Protein AF-A0A0D2B3K1-F1 (afdb_monomer_lite)

Radius of gyration: 67.59 Å; chains: 1; bounding box: 166×92×216 Å

Sequence (577 aa):
MQPHVLDILVERVKGYSQEQITRLYRTLLALHEEHLALNADNITKAYLRICSEDGFQGDGEDDTCGMWIRCLILMDNHIPPHKKFFEVLEKAHIQLVTDDSEADETEAEKSHDNADNHEKREGDTIESVDEQDPRWLQAVALDHFRLKSQALSLWRETIKQPFVDAHIEEPRGIVDRGNGKVEEGYDDEQIAELEAVADEFRDRTLKQKALSHWRVVTAEYQEQERKADSFRRKKDTENVLGKWVLAEREVVLVQVRMANAGKKALDSWRRQTRELQQQERMADVAAEYFAGKHVFHVMREKALERLEQQCEEEEFNRTRQRYLAQKYTSIWLDRVEQRAKQGQYQSAYKTMRRKVKMNLARDALRTWHSQTMEEKVKLGELERIADEFRQRKDREAAQRVALGAIQTMYEQGMDGKRLEQHADNHYLRTLTNRFGLWDSKWRTPAMDYKEHESTADKYRELKDLEFAGNKLRNWKTQAWRHQRMEQDADVLRQRHDKRRATGIFQRWRQAATDHRNNVEAREDRERLVPATPAARRTLLVAASTTPAYTPAPGLLSAGYIEEETEGDGEGESDYDE

pLDDT: mean 72.96, std 18.08, range [32.03, 96.88]

InterPro domains:
  IPR013665 Sfi1 spindle body [PF08457] (190-245)
  IPR013665 Sfi1 spindle body [PF08457] (246-511)

Structure (mmCIF, N/CA/C/O backbone):
data_AF-A0A0D2B3K1-F1
#
_entry.id   AF-A0A0D2B3K1-F1
#
loop_
_atom_site.group_PDB
_atom_site.id
_atom_site.type_symbol
_atom_site.label_atom_id
_atom_site.label_alt_id
_atom_site.label_comp_id
_atom_site.label_asym_id
_atom_site.label_entity_id
_atom_site.label_seq_id
_atom_site.pdbx_PDB_ins_code
_atom_site.Cartn_x
_atom_site.Cartn_y
_atom_site.Cartn_z
_atom_site.occupancy
_atom_site.B_iso_or_equiv
_atom_site.auth_seq_id
_atom_site.auth_comp_id
_atom_site.auth_asym_id
_atom_site.auth_atom_id
_atom_site.pdbx_PDB_model_num
ATOM 1 N N . MET A 1 1 ? 9.182 -38.321 -22.015 1.00 73.69 1 MET A N 1
ATOM 2 C CA . MET A 1 1 ? 10.080 -39.028 -22.960 1.00 73.69 1 MET A CA 1
ATOM 3 C C . MET A 1 1 ? 10.476 -40.400 -22.411 1.00 73.69 1 MET A C 1
ATOM 5 O O . MET A 1 1 ? 10.843 -40.496 -21.246 1.00 73.69 1 MET A O 1
ATOM 9 N N . GLN A 1 2 ? 10.347 -41.475 -23.203 1.00 82.69 2 GLN A N 1
ATOM 10 C CA . GLN A 1 2 ? 10.764 -42.823 -22.780 1.00 82.69 2 GLN A CA 1
ATOM 11 C C . GLN A 1 2 ? 12.303 -42.895 -22.684 1.00 82.69 2 GLN A C 1
ATOM 13 O O . GLN A 1 2 ? 12.978 -42.412 -23.595 1.00 82.69 2 GLN A O 1
ATOM 18 N N . PRO A 1 3 ? 12.871 -43.502 -21.623 1.00 81.12 3 PRO A N 1
ATOM 19 C CA . PRO A 1 3 ? 14.302 -43.403 -21.316 1.00 81.12 3 PRO A CA 1
ATOM 20 C C . PRO A 1 3 ? 15.206 -43.974 -22.419 1.00 81.12 3 PRO A C 1
ATOM 22 O O . PRO A 1 3 ? 16.225 -43.373 -22.733 1.00 81.12 3 PRO A O 1
ATOM 25 N N . HIS A 1 4 ? 14.788 -45.059 -23.077 1.00 83.38 4 HIS A N 1
ATOM 26 C CA . HIS A 1 4 ? 15.572 -45.699 -24.138 1.00 83.38 4 HIS A CA 1
ATOM 27 C C . HIS A 1 4 ? 15.697 -44.849 -25.413 1.00 83.38 4 HIS A C 1
ATOM 29 O O . HIS A 1 4 ? 16.711 -44.920 -26.098 1.00 83.38 4 HIS A O 1
ATOM 35 N N . VAL A 1 5 ? 14.690 -44.032 -25.747 1.00 83.06 5 VAL A N 1
ATOM 36 C CA . VAL A 1 5 ? 14.753 -43.184 -26.950 1.00 83.06 5 VAL A CA 1
ATOM 37 C C . VAL A 1 5 ? 15.567 -41.922 -26.694 1.00 83.06 5 VAL A C 1
ATOM 39 O O . VAL A 1 5 ? 16.281 -41.452 -27.578 1.00 83.06 5 VAL A O 1
ATOM 42 N N . LEU A 1 6 ? 15.514 -41.413 -25.459 1.00 86.12 6 LEU A N 1
ATOM 43 C CA . LEU A 1 6 ? 16.401 -40.349 -25.002 1.00 86.12 6 LEU A CA 1
ATOM 44 C C . LEU A 1 6 ? 17.871 -40.777 -25.122 1.00 86.12 6 LEU A C 1
ATOM 46 O O . LEU A 1 6 ? 18.680 -40.001 -25.617 1.00 86.12 6 LEU A O 1
ATOM 50 N N . ASP A 1 7 ? 18.207 -42.014 -24.747 1.00 88.06 7 ASP A N 1
ATOM 51 C CA . ASP A 1 7 ? 19.576 -42.535 -24.874 1.00 88.06 7 ASP A CA 1
ATOM 52 C C . ASP A 1 7 ? 20.049 -42.594 -26.336 1.00 88.06 7 ASP A C 1
ATOM 54 O O . ASP A 1 7 ? 21.155 -42.148 -26.634 1.00 88.06 7 ASP A O 1
ATOM 58 N N . ILE A 1 8 ? 19.185 -43.028 -27.264 1.00 89.38 8 ILE A N 1
ATOM 59 C CA . ILE A 1 8 ? 19.488 -43.054 -28.708 1.00 89.38 8 ILE A CA 1
ATOM 60 C C . ILE A 1 8 ? 19.728 -41.638 -29.254 1.00 89.38 8 ILE A C 1
ATOM 62 O O . ILE A 1 8 ? 20.638 -41.422 -30.058 1.00 89.38 8 ILE A O 1
ATOM 66 N N . LEU A 1 9 ? 18.918 -40.657 -28.840 1.00 89.75 9 LEU A N 1
ATOM 67 C CA . LEU A 1 9 ? 19.123 -39.271 -29.259 1.00 89.75 9 LEU A CA 1
ATOM 68 C C . LEU A 1 9 ? 20.418 -38.692 -28.692 1.00 89.75 9 LEU A C 1
ATOM 70 O O . LEU A 1 9 ? 21.134 -38.027 -29.436 1.00 89.75 9 LEU A O 1
ATOM 74 N N . VAL A 1 10 ? 20.718 -38.948 -27.416 1.00 92.19 10 VAL A N 1
ATOM 75 C CA . VAL A 1 10 ? 21.948 -38.491 -26.751 1.00 92.19 10 VAL A CA 1
ATOM 76 C C . VAL A 1 10 ? 23.184 -39.067 -27.433 1.00 92.19 10 VAL A C 1
ATOM 78 O O . VAL A 1 10 ? 24.132 -38.332 -27.694 1.00 92.19 10 VAL A O 1
ATOM 81 N N . GLU A 1 11 ? 23.173 -40.359 -27.760 1.00 91.94 11 GLU A N 1
ATOM 82 C CA . GLU A 1 11 ? 24.284 -41.017 -28.452 1.00 91.94 11 GLU A CA 1
ATOM 83 C C . GLU A 1 11 ? 24.534 -40.402 -29.836 1.00 91.94 11 GLU A C 1
ATOM 85 O O . GLU A 1 11 ? 25.682 -40.161 -30.205 1.00 91.94 11 GLU A O 1
ATOM 90 N N . ARG A 1 12 ? 23.467 -40.051 -30.566 1.00 90.44 12 ARG A N 1
ATOM 91 C CA . ARG A 1 12 ? 23.581 -39.381 -31.869 1.00 90.44 12 ARG A CA 1
ATOM 92 C C . ARG A 1 12 ? 24.075 -37.936 -31.771 1.00 90.44 12 ARG A C 1
ATOM 94 O O . ARG A 1 12 ? 24.933 -37.563 -32.563 1.00 90.44 12 ARG A O 1
ATOM 101 N N . VAL A 1 13 ? 23.592 -37.140 -30.808 1.00 92.00 13 VAL A N 1
ATOM 102 C CA . VAL A 1 13 ? 24.029 -35.732 -30.656 1.00 92.00 13 VAL A CA 1
ATOM 103 C C . VAL A 1 13 ? 25.498 -35.629 -30.266 1.00 92.00 13 VAL A C 1
ATOM 105 O O . VAL A 1 13 ? 26.171 -34.703 -30.703 1.00 92.00 13 VAL A O 1
ATOM 108 N N . LYS A 1 14 ? 26.034 -36.592 -29.506 1.00 90.75 14 LYS A N 1
ATOM 109 C CA . LYS A 1 14 ? 27.468 -36.626 -29.172 1.00 90.75 14 LYS A CA 1
ATOM 110 C C . LYS A 1 14 ? 28.383 -36.717 -30.397 1.00 90.75 14 LYS A C 1
ATOM 112 O O . LYS A 1 14 ? 29.545 -36.341 -30.299 1.00 90.75 14 LYS A O 1
ATOM 117 N N . GLY A 1 15 ? 27.877 -37.221 -31.525 1.00 87.81 15 GLY A N 1
ATOM 118 C CA . GLY A 1 15 ? 28.609 -37.273 -32.790 1.00 87.81 15 GLY A CA 1
ATOM 119 C C . GLY A 1 15 ? 28.530 -35.991 -33.624 1.00 87.81 15 GLY A C 1
ATOM 120 O O . GLY A 1 15 ? 29.182 -35.926 -34.664 1.00 87.81 15 GLY A O 1
ATOM 121 N N . TYR A 1 16 ? 27.736 -34.995 -33.215 1.00 92.38 16 TYR A N 1
ATOM 122 C CA . TYR A 1 16 ? 27.557 -33.752 -33.965 1.00 92.38 16 TYR A CA 1
ATOM 123 C C . TYR A 1 16 ? 28.615 -32.708 -33.622 1.00 92.38 16 TYR A C 1
ATOM 125 O O . TYR A 1 16 ? 29.050 -32.583 -32.477 1.00 92.38 16 TYR A O 1
ATOM 133 N N . SER A 1 17 ? 29.019 -31.930 -34.628 1.00 89.75 17 SER A N 1
ATOM 134 C CA . SER A 1 17 ? 29.888 -30.774 -34.420 1.00 89.75 17 SER A CA 1
ATOM 135 C C . SER A 1 17 ? 29.143 -29.651 -33.690 1.00 89.75 17 SER A C 1
ATOM 137 O O . SER A 1 17 ? 27.914 -29.558 -33.740 1.00 89.75 17 SER A O 1
ATOM 139 N N . GLN A 1 18 ? 29.889 -28.749 -33.045 1.00 86.69 18 GLN A N 1
ATOM 140 C CA . GLN A 1 18 ? 29.312 -27.577 -32.376 1.00 86.69 18 GLN A CA 1
ATOM 141 C C . GLN A 1 18 ? 28.460 -26.741 -33.348 1.00 86.69 18 GLN A C 1
ATOM 143 O O . GLN A 1 18 ? 27.365 -26.315 -33.000 1.00 86.69 18 GLN A O 1
ATOM 148 N N . GLU A 1 19 ? 28.908 -26.580 -34.597 1.00 86.56 19 GLU A N 1
ATOM 149 C CA . GLU A 1 19 ? 28.160 -25.879 -35.649 1.00 86.56 19 GLU A CA 1
ATOM 150 C C . GLU A 1 19 ? 26.827 -26.562 -35.974 1.00 86.56 19 GLU A C 1
ATOM 152 O O . GLU A 1 19 ? 25.807 -25.891 -36.124 1.00 86.56 19 GLU A O 1
ATOM 157 N N . GLN A 1 20 ? 26.800 -27.898 -36.031 1.00 89.38 20 GLN A N 1
ATOM 158 C CA . GLN A 1 20 ? 25.571 -28.664 -36.249 1.00 89.38 20 GLN A CA 1
ATOM 159 C C . GLN A 1 20 ? 24.599 -28.511 -35.075 1.00 89.38 20 GLN A C 1
ATOM 161 O O . GLN A 1 20 ? 23.398 -28.351 -35.288 1.00 89.38 20 GLN A O 1
ATOM 166 N N . ILE A 1 21 ? 25.102 -28.501 -33.839 1.00 90.19 21 ILE A N 1
ATOM 167 C CA . ILE A 1 21 ? 24.287 -28.299 -32.632 1.00 90.19 21 ILE A CA 1
ATOM 168 C C . ILE A 1 21 ? 23.713 -26.877 -32.599 1.00 90.19 21 ILE A C 1
ATOM 170 O O . ILE A 1 21 ? 22.520 -26.702 -32.342 1.00 90.19 21 ILE A O 1
ATOM 174 N N . THR A 1 22 ? 24.519 -25.869 -32.939 1.00 88.81 22 THR A N 1
ATOM 175 C CA . THR A 1 22 ? 24.066 -24.478 -33.074 1.00 88.81 22 THR A CA 1
ATOM 176 C C . THR A 1 22 ? 23.020 -24.345 -34.175 1.00 88.81 22 THR A C 1
ATOM 178 O O . THR A 1 22 ? 22.008 -23.669 -33.983 1.00 88.81 22 THR A O 1
ATOM 181 N N . ARG A 1 23 ? 23.194 -25.045 -35.302 1.00 89.88 23 ARG A N 1
ATOM 182 C CA . ARG A 1 23 ? 22.207 -25.088 -36.385 1.00 89.88 23 ARG A CA 1
ATOM 183 C C . ARG A 1 23 ? 20.886 -25.693 -35.920 1.00 89.88 23 ARG A C 1
ATOM 185 O O . ARG A 1 23 ? 19.835 -25.090 -36.119 1.00 89.88 23 ARG A O 1
ATOM 192 N N . LEU A 1 24 ? 20.927 -26.830 -35.225 1.00 91.69 24 LEU A N 1
ATOM 193 C CA . LEU A 1 24 ? 19.742 -27.455 -34.628 1.00 91.69 24 LEU A CA 1
ATOM 194 C C . LEU A 1 24 ? 19.034 -26.500 -33.656 1.00 91.69 24 LEU A C 1
ATOM 196 O O . LEU A 1 24 ? 17.814 -26.342 -33.718 1.00 91.69 24 LEU A O 1
ATOM 200 N N . TYR A 1 25 ? 19.788 -25.790 -32.819 1.00 91.56 25 TYR A N 1
ATOM 201 C CA . TYR A 1 25 ? 19.226 -24.799 -31.907 1.00 91.56 25 TYR A CA 1
ATOM 202 C C . TYR A 1 25 ? 18.565 -23.623 -32.645 1.00 91.56 25 TYR A C 1
ATOM 204 O O . TYR A 1 25 ? 17.415 -23.289 -32.354 1.00 91.56 25 TYR A O 1
ATOM 212 N N . ARG A 1 26 ? 19.226 -23.056 -33.664 1.00 90.56 26 ARG A N 1
ATOM 213 C CA . ARG A 1 26 ? 18.657 -21.997 -34.518 1.00 90.56 26 ARG A CA 1
ATOM 214 C C . ARG A 1 26 ? 17.373 -22.452 -35.207 1.00 90.56 26 ARG A C 1
ATOM 216 O O . ARG A 1 26 ? 16.418 -21.689 -35.281 1.00 90.56 26 ARG A O 1
ATOM 223 N N . THR A 1 27 ? 17.305 -23.708 -35.647 1.00 89.31 27 THR A N 1
ATOM 224 C CA . THR A 1 27 ? 16.092 -24.246 -36.287 1.00 89.31 27 THR A CA 1
ATOM 225 C C . THR A 1 27 ? 14.930 -24.407 -35.313 1.00 89.31 27 THR A C 1
ATOM 227 O O . THR A 1 27 ? 13.789 -24.131 -35.679 1.00 89.31 27 THR A O 1
ATOM 230 N N . LEU A 1 28 ? 15.200 -24.755 -34.051 1.00 89.94 28 LEU A N 1
ATOM 231 C CA . LEU A 1 28 ? 14.182 -24.748 -32.998 1.00 89.94 28 LEU A CA 1
ATOM 232 C C . LEU A 1 28 ? 13.715 -23.333 -32.649 1.00 89.94 28 LEU A C 1
ATOM 234 O O . LEU A 1 28 ? 12.521 -23.140 -32.414 1.00 89.94 28 LEU A O 1
ATOM 238 N N . LEU A 1 29 ? 14.628 -22.358 -32.634 1.00 89.00 29 LEU A N 1
ATOM 239 C CA . LEU A 1 29 ? 14.286 -20.951 -32.426 1.00 89.00 29 LEU A CA 1
ATOM 240 C C . LEU A 1 29 ? 13.417 -20.417 -33.566 1.00 89.00 29 LEU A C 1
ATOM 242 O O . LEU A 1 29 ? 12.347 -19.891 -33.288 1.00 89.00 29 LEU A O 1
ATOM 246 N N . ALA A 1 30 ? 13.793 -20.652 -34.824 1.00 88.31 30 ALA A N 1
ATOM 247 C CA . ALA A 1 30 ? 13.009 -20.226 -35.983 1.00 88.31 30 ALA A CA 1
ATOM 248 C C . ALA A 1 30 ? 11.591 -20.823 -35.977 1.00 88.31 30 ALA A C 1
ATOM 250 O O . ALA A 1 30 ? 10.610 -20.109 -36.174 1.00 88.31 30 ALA A O 1
ATOM 251 N N . LEU A 1 31 ? 11.451 -22.117 -35.659 1.00 86.94 31 LEU A N 1
ATOM 252 C CA . LEU A 1 31 ? 10.135 -22.754 -35.517 1.00 86.94 31 LEU A CA 1
ATOM 253 C C . LEU A 1 31 ? 9.304 -22.152 -34.372 1.00 86.94 31 LEU A C 1
ATOM 255 O O . LEU A 1 31 ? 8.076 -22.097 -34.466 1.00 86.94 31 LEU A O 1
ATOM 259 N N . HIS A 1 32 ? 9.954 -21.718 -33.288 1.00 86.12 32 HIS A N 1
ATOM 260 C CA . HIS A 1 32 ? 9.285 -21.095 -32.150 1.00 86.12 32 HIS A CA 1
ATOM 261 C C . HIS A 1 32 ? 8.858 -19.650 -32.439 1.00 86.12 32 HIS A C 1
ATOM 263 O O . HIS A 1 32 ? 7.723 -19.287 -32.126 1.00 86.12 32 HIS A O 1
ATOM 269 N N . GLU A 1 33 ? 9.742 -18.856 -33.046 1.00 87.31 33 GLU A N 1
ATOM 270 C CA . GLU A 1 33 ? 9.530 -17.448 -33.394 1.00 87.31 33 GLU A CA 1
ATOM 271 C C . GLU A 1 33 ? 8.474 -17.275 -34.489 1.00 87.31 33 GLU A C 1
ATOM 273 O O . GLU A 1 33 ? 7.613 -16.405 -34.380 1.00 87.31 33 GLU A O 1
ATOM 278 N N . GLU A 1 34 ? 8.481 -18.137 -35.509 1.00 85.56 34 GLU A N 1
ATOM 279 C CA . GLU A 1 34 ? 7.519 -18.078 -36.617 1.00 85.56 34 GLU A CA 1
ATOM 280 C C . GLU A 1 34 ? 6.171 -18.746 -36.283 1.00 85.56 34 GLU A C 1
ATOM 282 O O . GLU A 1 34 ? 5.264 -18.765 -37.116 1.00 85.56 34 GLU A O 1
ATOM 287 N N . HIS A 1 35 ? 6.014 -19.295 -35.069 1.00 82.44 35 HIS A N 1
ATOM 288 C CA . HIS A 1 35 ? 4.815 -20.016 -34.617 1.00 82.44 35 HIS A CA 1
ATOM 289 C C . HIS A 1 35 ? 4.318 -21.077 -35.620 1.00 82.44 35 HIS A C 1
ATOM 291 O O . HIS A 1 35 ? 3.114 -21.315 -35.764 1.00 82.44 35 HIS A O 1
ATOM 297 N N . LEU A 1 36 ? 5.246 -21.728 -36.325 1.00 83.06 36 LEU A N 1
ATOM 298 C CA . LEU A 1 36 ? 4.917 -22.720 -37.341 1.00 83.06 36 LEU A CA 1
ATOM 299 C C . LEU A 1 36 ? 4.342 -23.983 -36.694 1.00 83.06 36 LEU A C 1
ATOM 301 O O . LEU A 1 36 ? 4.825 -24.466 -35.668 1.00 83.06 36 LEU A O 1
ATOM 305 N N . ALA A 1 37 ? 3.324 -24.568 -37.331 1.00 83.94 37 ALA A N 1
ATOM 306 C CA . ALA A 1 37 ? 2.832 -25.883 -36.936 1.00 83.94 37 ALA A CA 1
ATOM 307 C C . ALA A 1 37 ? 3.980 -26.904 -37.004 1.00 83.94 37 ALA A C 1
ATOM 309 O O . ALA A 1 37 ? 4.714 -26.932 -37.997 1.00 83.94 37 ALA A O 1
ATOM 310 N N . LEU A 1 38 ? 4.109 -27.750 -35.976 1.00 83.50 38 LEU A N 1
ATOM 311 C CA . LEU A 1 38 ? 5.158 -28.769 -35.819 1.00 83.50 38 LEU A CA 1
ATOM 312 C C . LEU A 1 38 ? 4.949 -29.972 -36.765 1.00 83.50 38 LEU A C 1
ATOM 314 O O . LEU A 1 38 ? 4.933 -31.126 -36.347 1.00 83.50 38 LEU A O 1
ATOM 318 N N . ASN A 1 39 ? 4.766 -29.689 -38.053 1.00 85.62 39 ASN A N 1
ATOM 319 C CA . ASN A 1 39 ? 4.645 -30.670 -39.121 1.00 85.62 39 ASN A CA 1
ATOM 320 C C . ASN A 1 39 ? 6.032 -30.966 -39.702 1.00 85.62 39 ASN A C 1
ATOM 322 O O . ASN A 1 39 ? 6.871 -30.066 -39.798 1.00 85.62 39 ASN A O 1
ATOM 326 N N . ALA A 1 40 ? 6.254 -32.205 -40.151 1.00 82.31 40 ALA A N 1
ATOM 327 C CA . ALA A 1 40 ? 7.528 -32.633 -40.735 1.00 82.31 40 ALA A CA 1
ATOM 328 C C . ALA A 1 40 ? 7.998 -31.701 -41.870 1.00 82.31 40 ALA A C 1
ATOM 330 O O . ALA A 1 40 ? 9.170 -31.327 -41.916 1.00 82.31 40 ALA A O 1
ATOM 331 N N . ASP A 1 41 ? 7.078 -31.242 -42.720 1.00 84.88 41 ASP A N 1
ATOM 332 C CA . ASP A 1 41 ? 7.384 -30.336 -43.833 1.00 84.88 41 ASP A CA 1
ATOM 333 C C . ASP A 1 41 ? 7.898 -28.971 -43.363 1.00 84.88 41 ASP A C 1
ATOM 335 O O . ASP A 1 41 ? 8.841 -28.430 -43.938 1.00 84.88 41 ASP A O 1
ATOM 339 N N . ASN A 1 42 ? 7.324 -28.422 -42.290 1.00 87.31 42 ASN A N 1
ATOM 340 C CA . ASN A 1 42 ? 7.716 -27.117 -41.755 1.00 87.31 42 ASN A CA 1
ATOM 341 C C . ASN A 1 42 ? 9.080 -27.184 -41.067 1.00 87.31 42 ASN A C 1
ATOM 343 O O . ASN A 1 42 ? 9.907 -26.299 -41.263 1.00 87.31 42 ASN A O 1
ATOM 347 N N . ILE A 1 43 ? 9.338 -28.267 -40.328 1.00 86.88 43 ILE A N 1
ATOM 348 C CA . ILE A 1 43 ? 10.641 -28.528 -39.701 1.00 86.88 43 ILE A CA 1
ATOM 349 C C . ILE A 1 43 ? 11.727 -28.613 -40.775 1.00 86.88 43 ILE A C 1
ATOM 351 O O . ILE A 1 43 ? 12.788 -28.016 -40.641 1.00 86.88 43 ILE A O 1
ATOM 355 N N . THR A 1 44 ? 11.431 -29.300 -41.877 1.00 86.25 44 THR A N 1
ATOM 356 C CA . THR A 1 44 ? 12.358 -29.452 -43.006 1.00 86.25 44 THR A CA 1
ATOM 357 C C . THR A 1 44 ? 12.628 -28.127 -43.696 1.00 86.25 44 THR A C 1
ATOM 359 O O . THR A 1 44 ? 13.777 -27.811 -43.975 1.00 86.25 44 THR A O 1
ATOM 362 N N . LYS A 1 45 ? 11.586 -27.327 -43.944 1.00 88.31 45 LYS A N 1
ATOM 363 C CA . LYS A 1 45 ? 11.734 -26.000 -44.552 1.00 88.31 45 LYS A CA 1
ATOM 364 C C . LYS A 1 45 ? 12.559 -25.060 -43.675 1.00 88.31 45 LYS A C 1
ATOM 366 O O . LYS A 1 45 ? 13.451 -24.400 -44.195 1.00 88.31 45 LYS A O 1
ATOM 371 N N . ALA A 1 46 ? 12.299 -25.030 -42.366 1.00 89.31 46 ALA A N 1
ATOM 372 C CA . ALA A 1 46 ? 13.068 -24.219 -41.422 1.00 89.31 46 ALA A CA 1
ATOM 373 C C . ALA A 1 46 ? 14.533 -24.679 -41.340 1.00 89.31 46 ALA A C 1
ATOM 375 O O . ALA A 1 46 ? 15.443 -23.853 -41.352 1.00 89.31 46 ALA A O 1
ATOM 376 N N . TYR A 1 47 ? 14.761 -25.996 -41.330 1.00 90.19 47 TYR A N 1
ATOM 377 C CA . TYR A 1 47 ? 16.099 -26.582 -41.333 1.00 90.19 47 TYR A CA 1
ATOM 378 C C . TYR A 1 47 ? 16.883 -26.247 -42.607 1.00 90.19 47 TYR A C 1
ATOM 380 O O . TYR A 1 47 ? 17.979 -25.701 -42.524 1.00 90.19 47 TYR A O 1
ATOM 388 N N . LEU A 1 48 ? 16.299 -26.484 -43.785 1.00 87.56 48 LEU A N 1
ATOM 389 C CA . LEU A 1 48 ? 16.936 -26.184 -45.071 1.00 87.56 48 LEU A CA 1
ATOM 390 C C . LEU A 1 48 ? 17.208 -24.689 -45.255 1.00 87.56 48 LEU A C 1
ATOM 392 O O . LEU A 1 48 ? 18.247 -24.324 -45.800 1.00 87.56 48 LEU A O 1
ATOM 396 N N . ARG A 1 49 ? 16.310 -23.824 -44.770 1.00 89.75 49 ARG A N 1
ATOM 397 C CA . ARG A 1 49 ? 16.520 -22.373 -44.782 1.00 89.75 49 ARG A CA 1
ATOM 398 C C . ARG A 1 49 ? 17.776 -21.993 -43.998 1.00 89.75 49 ARG A C 1
ATOM 400 O O . ARG A 1 49 ? 18.631 -21.306 -44.544 1.00 89.75 49 ARG A O 1
ATOM 407 N N . ILE A 1 50 ? 17.934 -22.494 -42.775 1.00 89.44 50 ILE A N 1
ATOM 408 C CA . ILE A 1 50 ? 19.108 -22.181 -41.947 1.00 89.44 50 ILE A CA 1
ATOM 409 C C . ILE A 1 50 ? 20.380 -22.827 -42.516 1.00 89.44 50 ILE A C 1
ATOM 411 O O . ILE A 1 50 ? 21.430 -22.194 -42.525 1.00 89.44 50 ILE A O 1
ATOM 415 N N . CYS A 1 51 ? 20.297 -24.035 -43.086 1.00 86.44 51 CYS A N 1
ATOM 416 C CA . CYS A 1 51 ? 21.417 -24.615 -43.837 1.00 86.44 51 CYS A CA 1
ATOM 417 C C . CYS A 1 51 ? 21.860 -23.715 -44.998 1.00 86.44 51 CYS A C 1
ATOM 419 O O . CYS A 1 51 ? 23.058 -23.525 -45.191 1.00 86.44 51 CYS A O 1
ATOM 421 N N . SER A 1 52 ? 20.912 -23.133 -45.742 1.00 85.12 52 SER A N 1
ATOM 422 C CA . SER A 1 52 ? 21.229 -22.226 -46.849 1.00 85.12 52 SER A CA 1
ATOM 423 C C . SER A 1 52 ? 21.847 -20.903 -46.383 1.00 85.12 52 SER A C 1
ATOM 425 O O . SER A 1 52 ? 22.721 -20.377 -47.069 1.00 85.12 52 SER A O 1
ATOM 427 N N . GLU A 1 53 ? 21.453 -20.399 -45.208 1.00 86.25 53 GLU A N 1
ATOM 428 C CA . GLU A 1 53 ? 22.044 -19.208 -44.579 1.00 86.25 53 GLU A CA 1
ATOM 429 C C . GLU A 1 53 ? 23.494 -19.461 -44.133 1.00 86.25 53 GLU A C 1
ATOM 431 O O . GLU A 1 53 ? 24.352 -18.602 -44.323 1.00 86.25 53 GLU A O 1
ATOM 436 N N . ASP A 1 54 ? 23.793 -20.666 -43.636 1.00 81.81 54 ASP A N 1
ATOM 437 C CA . ASP A 1 54 ? 25.148 -21.094 -43.261 1.00 81.81 54 ASP A CA 1
ATOM 438 C C . ASP A 1 54 ? 26.017 -21.508 -44.479 1.00 81.81 54 ASP A C 1
ATOM 440 O O . ASP A 1 54 ? 27.155 -21.946 -44.311 1.00 81.81 54 ASP A O 1
ATOM 444 N N . GLY A 1 55 ? 25.498 -21.423 -45.713 1.00 80.50 55 GLY A N 1
ATOM 445 C CA . GLY A 1 55 ? 26.199 -21.858 -46.931 1.00 80.50 55 GLY A CA 1
ATOM 446 C C . GLY A 1 55 ? 26.358 -23.380 -47.064 1.00 80.50 55 GLY A C 1
ATOM 447 O O . GLY A 1 55 ? 27.118 -23.856 -47.909 1.00 80.50 55 GLY A O 1
ATOM 448 N N . PHE A 1 56 ? 25.641 -24.157 -46.250 1.00 77.81 56 PHE A N 1
ATOM 449 C CA . PHE A 1 56 ? 25.657 -25.613 -46.280 1.00 77.81 56 PHE A CA 1
ATOM 450 C C . PHE A 1 56 ? 24.688 -26.124 -47.355 1.00 77.81 56 PHE A C 1
ATOM 452 O O . PHE A 1 56 ? 23.467 -26.058 -47.198 1.00 77.81 56 PHE A O 1
ATOM 459 N N . GLN A 1 57 ? 25.228 -26.657 -48.454 1.00 68.81 57 GLN A N 1
ATOM 460 C CA . GLN A 1 57 ? 24.446 -27.387 -49.457 1.00 68.81 57 GLN A CA 1
ATOM 461 C C . GLN A 1 57 ? 24.088 -28.761 -48.882 1.00 68.81 57 GLN A C 1
ATOM 463 O O . GLN A 1 57 ? 24.835 -29.727 -49.016 1.00 68.81 57 GLN A O 1
ATOM 468 N N . GLY A 1 58 ? 22.977 -28.816 -48.149 1.00 57.75 58 GLY A N 1
ATOM 469 C CA . GLY A 1 58 ? 22.426 -30.047 -47.589 1.00 57.75 58 GLY A CA 1
ATOM 470 C C . GLY A 1 58 ? 21.828 -30.935 -48.676 1.00 57.75 58 GLY A C 1
ATOM 471 O O . GLY A 1 58 ? 20.612 -31.074 -48.745 1.00 57.75 58 GLY A O 1
ATOM 472 N N . ASP A 1 59 ? 22.674 -31.522 -49.518 1.00 53.31 59 ASP A N 1
ATOM 473 C CA . ASP A 1 59 ? 22.263 -32.473 -50.546 1.00 53.31 59 ASP A CA 1
ATOM 474 C C . ASP A 1 59 ? 22.538 -33.900 -50.062 1.00 53.31 59 ASP A C 1
ATOM 476 O O . ASP A 1 59 ? 23.639 -34.436 -50.191 1.00 53.31 59 ASP A O 1
ATOM 480 N N . GLY A 1 60 ? 21.513 -34.526 -49.486 1.00 56.22 60 GLY A N 1
ATOM 481 C CA . GLY A 1 60 ? 21.508 -35.962 -49.232 1.00 56.22 60 GLY A CA 1
ATOM 482 C C . GLY A 1 60 ? 20.288 -36.424 -48.444 1.00 56.22 60 GLY A C 1
ATOM 483 O O . GLY A 1 60 ? 19.959 -35.861 -47.403 1.00 56.22 60 GLY A O 1
ATOM 484 N N . GLU A 1 61 ? 19.657 -37.511 -48.896 1.00 59.41 61 GLU A N 1
ATOM 485 C CA . GLU A 1 61 ? 18.664 -38.279 -48.121 1.00 59.41 61 GLU A CA 1
ATOM 486 C C . GLU A 1 61 ? 19.227 -38.797 -46.773 1.00 59.41 61 GLU A C 1
ATOM 488 O O . GLU A 1 61 ? 18.460 -39.210 -45.903 1.00 59.41 61 GLU A O 1
ATOM 493 N N . ASP A 1 62 ? 20.545 -38.686 -46.568 1.00 64.56 62 ASP A N 1
ATOM 494 C CA . ASP A 1 62 ? 21.298 -39.075 -45.372 1.00 64.56 62 ASP A CA 1
ATOM 495 C C . ASP A 1 62 ? 21.533 -37.933 -44.362 1.00 64.56 62 ASP A C 1
ATOM 497 O O . ASP A 1 62 ? 22.398 -38.046 -43.487 1.00 64.56 62 ASP A O 1
ATOM 501 N N . ASP A 1 63 ? 20.793 -36.822 -44.436 1.00 78.50 63 ASP A N 1
ATOM 502 C CA . ASP A 1 63 ? 20.937 -35.740 -43.458 1.00 78.50 63 ASP A CA 1
ATOM 503 C C . ASP A 1 63 ? 20.477 -36.168 -42.050 1.00 78.50 63 ASP A C 1
ATOM 505 O O . ASP A 1 63 ? 19.308 -36.089 -41.644 1.00 78.50 63 ASP A O 1
ATOM 509 N N . THR A 1 64 ? 21.459 -36.634 -41.282 1.00 84.00 64 THR A N 1
ATOM 510 C CA . THR A 1 64 ? 21.283 -37.140 -39.925 1.00 84.00 64 THR A CA 1
ATOM 511 C C . THR A 1 64 ? 20.755 -36.068 -38.973 1.00 84.00 64 THR A C 1
ATOM 513 O O . THR A 1 64 ? 19.978 -36.408 -38.080 1.00 84.00 64 THR A O 1
ATOM 516 N N . CYS A 1 65 ? 21.103 -34.791 -39.172 1.00 86.75 65 CYS A N 1
ATOM 517 C CA . CYS A 1 65 ? 20.693 -33.682 -38.309 1.00 86.75 65 CYS A CA 1
ATOM 518 C C . CYS A 1 65 ? 19.220 -33.315 -38.532 1.00 86.75 65 CYS A C 1
ATOM 520 O O . CYS A 1 65 ? 18.453 -33.215 -37.567 1.00 86.75 65 CYS A O 1
ATOM 522 N N . GLY A 1 66 ? 18.797 -33.190 -39.794 1.00 85.88 66 GLY A N 1
ATOM 523 C CA . GLY A 1 66 ? 17.396 -32.960 -40.152 1.00 85.88 66 GLY A CA 1
ATOM 524 C C . GLY A 1 66 ? 16.473 -34.090 -39.675 1.00 85.88 66 GLY A C 1
ATOM 525 O O . GLY A 1 66 ? 15.376 -33.851 -39.159 1.00 85.88 66 GLY A O 1
ATOM 526 N N . MET A 1 67 ? 16.931 -35.342 -39.759 1.00 87.25 67 MET A N 1
ATOM 527 C CA . MET A 1 67 ? 16.195 -36.488 -39.214 1.00 87.25 67 MET A CA 1
ATOM 528 C C . MET A 1 67 ? 16.142 -36.487 -37.686 1.00 87.25 67 MET A C 1
ATOM 530 O O . MET A 1 67 ? 15.105 -36.817 -37.102 1.00 87.25 67 MET A O 1
ATOM 534 N N . TRP A 1 68 ? 17.230 -36.089 -37.029 1.00 92.31 68 TRP A N 1
ATOM 535 C CA . TRP A 1 68 ? 17.308 -36.028 -35.576 1.00 92.31 68 TRP A CA 1
ATOM 536 C C . TRP A 1 68 ? 16.318 -35.020 -34.983 1.00 92.31 68 TRP A C 1
ATOM 538 O O . TRP A 1 68 ? 15.559 -35.374 -34.077 1.00 92.31 68 TRP A O 1
ATOM 548 N N . ILE A 1 69 ? 16.228 -33.807 -35.541 1.00 90.56 69 ILE A N 1
ATOM 549 C CA . ILE A 1 69 ? 15.285 -32.791 -35.047 1.00 90.56 69 ILE A CA 1
ATOM 550 C C . ILE A 1 69 ? 13.822 -33.170 -35.294 1.00 90.56 69 ILE A C 1
ATOM 552 O O . ILE A 1 69 ? 12.969 -32.937 -34.436 1.00 90.56 69 ILE A O 1
ATOM 556 N N . ARG A 1 70 ? 13.522 -33.833 -36.419 1.00 88.38 70 ARG A N 1
ATOM 557 C CA . ARG A 1 70 ? 12.186 -34.396 -36.673 1.00 88.38 70 ARG A CA 1
ATOM 558 C C . ARG A 1 70 ? 11.824 -35.435 -35.613 1.00 88.38 70 ARG A C 1
ATOM 560 O O . ARG A 1 70 ? 10.724 -35.377 -35.069 1.00 88.38 70 ARG A O 1
ATOM 567 N N . CYS A 1 71 ? 12.746 -36.343 -35.283 1.00 88.44 71 CYS A N 1
ATOM 568 C CA . CYS A 1 71 ? 12.531 -37.336 -34.229 1.00 88.44 71 CYS A CA 1
ATOM 569 C C . CYS A 1 71 ? 12.306 -36.662 -32.868 1.00 88.44 71 CYS A C 1
ATOM 571 O O . CYS A 1 71 ? 11.357 -37.007 -32.172 1.00 88.44 71 CYS A O 1
ATOM 573 N N . LEU A 1 72 ? 13.114 -35.661 -32.507 1.00 89.88 72 LEU A N 1
ATOM 574 C CA . LEU A 1 72 ? 12.964 -34.920 -31.251 1.00 89.88 72 LEU A CA 1
ATOM 575 C C . LEU A 1 72 ? 11.578 -34.260 -31.117 1.00 89.88 72 LEU A C 1
ATOM 577 O O . LEU A 1 72 ? 10.964 -34.304 -30.049 1.00 89.88 72 LEU A O 1
ATOM 581 N N . ILE A 1 73 ? 11.087 -33.642 -32.193 1.00 87.00 73 ILE A N 1
ATOM 582 C CA . ILE A 1 73 ? 9.824 -32.895 -32.186 1.00 87.00 73 ILE A CA 1
ATOM 583 C C . ILE A 1 73 ? 8.617 -33.838 -32.187 1.00 87.00 73 ILE A C 1
ATOM 585 O O . ILE A 1 73 ? 7.690 -33.624 -31.405 1.00 87.00 73 ILE A O 1
ATOM 589 N N . LEU A 1 74 ? 8.643 -34.884 -33.019 1.00 84.06 74 LEU A N 1
ATOM 590 C CA . LEU A 1 74 ? 7.545 -35.850 -33.147 1.00 84.06 74 LEU A CA 1
ATOM 591 C C . LEU A 1 74 ? 7.393 -36.758 -31.920 1.00 84.06 74 LEU A C 1
ATOM 593 O O . LEU A 1 74 ? 6.351 -37.386 -31.733 1.00 84.06 74 LEU A O 1
ATOM 597 N N . MET A 1 75 ? 8.413 -36.838 -31.068 1.00 78.88 75 MET A N 1
ATOM 598 C CA . MET A 1 75 ? 8.326 -37.583 -29.822 1.00 78.88 75 MET A CA 1
ATOM 599 C C . MET A 1 75 ? 7.636 -36.777 -28.734 1.00 78.88 75 MET A C 1
ATOM 601 O O . MET A 1 75 ? 8.194 -35.798 -28.267 1.00 78.88 75 MET A O 1
ATOM 605 N N . ASP A 1 76 ? 6.491 -37.253 -28.245 1.00 74.19 76 ASP A N 1
ATOM 606 C CA . ASP A 1 76 ? 5.808 -36.753 -27.041 1.00 74.19 76 ASP A CA 1
ATOM 607 C C . ASP A 1 76 ? 5.302 -35.299 -27.161 1.00 74.19 76 ASP A C 1
ATOM 609 O O . ASP A 1 76 ? 5.934 -34.338 -26.716 1.00 74.19 76 ASP A O 1
ATOM 613 N N . ASN A 1 77 ? 4.123 -35.127 -27.765 1.00 79.56 77 ASN A N 1
ATOM 614 C CA . ASN A 1 77 ? 3.517 -33.821 -28.070 1.00 79.56 77 ASN A CA 1
ATOM 615 C C . ASN A 1 77 ? 3.241 -32.934 -26.840 1.00 79.56 77 ASN A C 1
ATOM 617 O O . ASN A 1 77 ? 2.943 -31.752 -26.995 1.00 79.56 77 ASN A O 1
ATOM 621 N N . HIS A 1 78 ? 3.323 -33.478 -25.623 1.00 81.69 78 HIS A N 1
ATOM 622 C CA . HIS A 1 78 ? 3.019 -32.749 -24.391 1.00 81.69 78 HIS A CA 1
ATOM 623 C C . HIS A 1 78 ? 4.174 -31.877 -23.888 1.00 81.69 78 HIS A C 1
ATOM 625 O O . HIS A 1 78 ? 3.942 -30.940 -23.123 1.00 81.69 78 HIS A O 1
ATOM 631 N N . ILE A 1 79 ? 5.411 -32.157 -24.307 1.00 84.25 79 ILE A N 1
ATOM 632 C CA . ILE A 1 79 ? 6.593 -31.409 -23.867 1.00 84.25 79 ILE A CA 1
ATOM 633 C C . ILE A 1 79 ? 7.051 -30.477 -25.004 1.00 84.25 79 ILE A C 1
ATOM 635 O O . ILE A 1 79 ? 7.221 -30.935 -26.137 1.00 84.25 79 ILE A O 1
ATOM 639 N N . PRO A 1 80 ? 7.290 -29.178 -24.739 1.00 86.75 80 PRO A N 1
ATOM 640 C CA . PRO A 1 80 ? 7.814 -28.261 -25.744 1.00 86.75 80 PRO A CA 1
ATOM 641 C C . PRO A 1 80 ? 9.167 -28.731 -26.309 1.00 86.75 80 PRO A C 1
ATOM 643 O O . PRO A 1 80 ? 10.021 -29.185 -25.542 1.00 86.75 80 PRO A O 1
ATOM 646 N N . PRO A 1 81 ? 9.412 -28.586 -27.622 1.00 85.56 81 PRO A N 1
ATOM 647 C CA . PRO A 1 81 ? 10.598 -29.142 -28.277 1.00 85.56 81 PRO A CA 1
ATOM 648 C C . PRO A 1 81 ? 11.918 -28.543 -27.768 1.00 85.56 81 PRO A C 1
ATOM 650 O O . PRO A 1 81 ? 12.904 -29.265 -27.658 1.00 85.56 81 PRO A O 1
ATOM 653 N N . HIS A 1 82 ? 11.927 -27.272 -27.349 1.00 88.12 82 HIS A N 1
ATOM 654 C CA . HIS A 1 82 ? 13.103 -26.647 -26.732 1.00 88.12 82 HIS A CA 1
ATOM 655 C C . HIS A 1 82 ? 13.492 -27.316 -25.404 1.00 88.12 82 HIS A C 1
ATOM 657 O O . HIS A 1 82 ? 14.672 -27.520 -25.149 1.00 88.12 82 HIS A O 1
ATOM 663 N N . LYS A 1 83 ? 12.520 -27.724 -24.572 1.00 88.00 83 LYS A N 1
ATOM 664 C CA . LYS A 1 83 ? 12.817 -28.413 -23.303 1.00 88.00 83 LYS A CA 1
ATOM 665 C C . LYS A 1 83 ? 13.431 -29.786 -23.545 1.00 88.00 83 LYS A C 1
ATOM 667 O O . LYS A 1 83 ? 14.392 -30.134 -22.874 1.00 88.00 83 LYS A O 1
ATOM 672 N N . LYS A 1 84 ? 12.921 -30.525 -24.537 1.00 89.44 84 LYS A N 1
ATOM 673 C CA . LYS A 1 84 ? 13.488 -31.824 -24.936 1.00 89.44 84 LYS A CA 1
ATOM 674 C C . LYS A 1 84 ? 14.913 -31.675 -25.456 1.00 89.44 84 LYS A C 1
ATOM 676 O O . LYS A 1 84 ? 15.763 -32.495 -25.144 1.00 89.44 84 LYS A O 1
ATOM 681 N N . PHE A 1 85 ? 15.170 -30.628 -26.239 1.00 92.38 85 PHE A N 1
ATOM 682 C CA . PHE A 1 85 ? 16.503 -30.336 -26.759 1.00 92.38 85 PHE A CA 1
ATOM 683 C C . PHE A 1 85 ? 17.511 -30.111 -25.627 1.00 92.38 85 PHE A C 1
ATOM 685 O O . PHE A 1 85 ? 18.559 -30.751 -25.611 1.00 92.38 85 PHE A O 1
ATOM 692 N N . PHE A 1 86 ? 17.164 -29.278 -24.641 1.00 91.69 86 PHE A N 1
ATOM 693 C CA . PHE A 1 86 ? 18.026 -29.047 -23.479 1.00 91.69 86 PHE A CA 1
ATOM 694 C C . PHE A 1 86 ? 18.186 -30.289 -22.600 1.00 91.69 86 PHE A C 1
ATOM 696 O O . PHE A 1 86 ? 19.293 -30.553 -22.154 1.00 91.69 86 PHE A O 1
ATOM 703 N N . GLU A 1 87 ? 17.136 -31.095 -22.422 1.00 90.94 87 GLU A N 1
ATOM 704 C CA . GLU A 1 87 ? 17.219 -32.367 -21.689 1.00 90.94 87 GLU A CA 1
ATOM 705 C C . GLU A 1 87 ? 18.203 -33.347 -22.356 1.00 90.94 87 GLU A C 1
ATOM 707 O O . GLU A 1 87 ? 18.987 -34.009 -21.673 1.00 90.94 87 GLU A O 1
ATOM 712 N N . VAL A 1 88 ? 18.218 -33.412 -23.695 1.00 91.12 88 VAL A N 1
ATOM 713 C CA . VAL A 1 88 ? 19.213 -34.205 -24.433 1.00 91.12 88 VAL A CA 1
ATOM 714 C C . VAL A 1 88 ? 20.619 -33.640 -24.229 1.00 91.12 88 VAL A C 1
ATOM 716 O O . VAL A 1 88 ? 21.537 -34.410 -23.961 1.00 91.12 88 VAL A O 1
ATOM 719 N N . LEU A 1 89 ? 20.814 -32.325 -24.359 1.00 90.94 89 LEU A N 1
ATOM 720 C CA . LEU A 1 89 ? 22.140 -31.705 -24.239 1.00 90.94 89 LEU A CA 1
ATOM 721 C C . LEU A 1 89 ? 22.719 -31.812 -22.827 1.00 90.94 89 LEU A C 1
ATOM 723 O O . LEU A 1 89 ? 23.901 -32.120 -22.672 1.00 90.94 89 LEU A O 1
ATOM 727 N N . GLU A 1 90 ? 21.881 -31.631 -21.807 1.00 91.19 90 GLU A N 1
ATOM 728 C CA . GLU A 1 90 ? 22.244 -31.801 -20.401 1.00 91.19 90 GLU A CA 1
ATOM 729 C C . GLU A 1 90 ? 22.704 -33.237 -20.139 1.00 91.19 90 GLU A C 1
ATOM 731 O O . GLU A 1 90 ? 23.783 -33.459 -19.585 1.00 91.19 90 GLU A O 1
ATOM 736 N N . LYS A 1 91 ? 21.948 -34.225 -20.636 1.00 90.31 91 LYS A N 1
ATOM 737 C CA . LYS A 1 91 ? 22.312 -35.643 -20.527 1.00 90.31 91 LYS A CA 1
ATOM 738 C C . LYS A 1 91 ? 23.527 -36.020 -21.384 1.00 90.31 91 LYS A C 1
ATOM 740 O O . LYS A 1 91 ? 24.253 -36.958 -21.054 1.00 90.31 91 LYS A O 1
ATOM 745 N N . ALA A 1 92 ? 23.769 -35.302 -22.479 1.00 88.50 92 ALA A N 1
ATOM 746 C CA . ALA A 1 92 ? 24.957 -35.457 -23.311 1.00 88.50 92 ALA A CA 1
ATOM 747 C C . ALA A 1 92 ? 26.203 -34.763 -22.729 1.00 88.50 92 ALA A C 1
ATOM 749 O O . ALA A 1 92 ? 27.298 -35.032 -23.222 1.00 88.50 92 ALA A O 1
ATOM 750 N N . HIS A 1 93 ? 26.052 -33.935 -21.686 1.00 87.50 93 HIS A N 1
ATOM 751 C CA . HIS A 1 93 ? 27.083 -33.052 -21.129 1.00 87.50 93 HIS A CA 1
ATOM 752 C C . HIS A 1 93 ? 27.668 -32.059 -22.147 1.00 87.50 93 HIS A C 1
ATOM 754 O O . HIS A 1 93 ? 28.858 -31.752 -22.116 1.00 87.50 93 HIS A O 1
ATOM 760 N N . ILE A 1 94 ? 26.830 -31.542 -23.048 1.00 86.62 94 ILE A N 1
ATOM 761 C CA . ILE A 1 94 ? 27.223 -30.548 -24.052 1.00 86.62 94 ILE A CA 1
ATOM 762 C C . ILE A 1 94 ? 26.749 -29.169 -23.585 1.00 86.62 94 ILE A C 1
ATOM 764 O O . ILE A 1 94 ? 25.550 -28.944 -23.421 1.00 86.62 94 ILE A O 1
ATOM 768 N N . GLN A 1 95 ? 27.684 -28.240 -23.380 1.00 80.62 95 GLN A N 1
ATOM 769 C CA . GLN A 1 95 ? 27.375 -26.845 -23.056 1.00 80.62 95 GLN A CA 1
ATOM 770 C C . GLN A 1 95 ? 27.196 -26.041 -24.351 1.00 80.62 95 GLN A C 1
ATOM 772 O O . GLN A 1 95 ? 28.077 -26.029 -25.214 1.00 80.62 95 GLN A O 1
ATOM 777 N N . LEU A 1 96 ? 26.046 -25.374 -24.498 1.00 74.19 96 LEU A N 1
ATOM 778 C CA . LEU A 1 96 ? 25.830 -24.436 -25.598 1.00 74.19 96 LEU A CA 1
ATOM 779 C C . LEU A 1 96 ? 26.659 -23.176 -25.321 1.00 74.19 96 LEU A C 1
ATOM 781 O O . LEU A 1 96 ? 26.349 -22.431 -24.395 1.00 74.19 96 LEU A O 1
ATOM 785 N N . VAL A 1 97 ? 27.703 -22.944 -26.115 1.00 63.34 97 VAL A N 1
ATOM 786 C CA . VAL A 1 97 ? 28.428 -21.669 -26.110 1.00 63.34 97 VAL A CA 1
ATOM 787 C C . VAL A 1 97 ? 27.557 -20.668 -26.862 1.00 63.34 97 VAL A C 1
ATOM 789 O O . VAL A 1 97 ? 27.480 -20.694 -28.087 1.00 63.34 97 VAL A O 1
ATOM 792 N N . THR A 1 98 ? 26.807 -19.859 -26.123 1.00 55.62 98 THR A N 1
ATOM 793 C CA . THR A 1 98 ? 26.180 -18.645 -26.649 1.00 55.62 98 THR A CA 1
ATOM 794 C C . THR A 1 98 ? 27.174 -17.509 -26.448 1.00 55.62 98 THR A C 1
ATOM 796 O O . THR A 1 98 ? 27.602 -17.318 -25.314 1.00 55.62 98 THR A O 1
ATOM 799 N N . ASP A 1 99 ? 27.516 -16.772 -27.507 1.00 48.12 99 ASP A N 1
ATOM 800 C CA . ASP A 1 99 ? 28.548 -15.711 -27.569 1.00 48.12 99 ASP A CA 1
ATOM 801 C C . ASP A 1 99 ? 28.354 -14.506 -26.605 1.00 48.12 99 ASP A C 1
ATOM 803 O O . ASP A 1 99 ? 28.999 -13.475 -26.754 1.00 48.12 99 ASP A O 1
ATOM 807 N N . ASP A 1 100 ? 27.500 -14.623 -25.585 1.00 45.34 100 ASP A N 1
ATOM 808 C CA . ASP A 1 100 ? 27.211 -13.591 -24.583 1.00 45.34 100 ASP A CA 1
ATOM 809 C C . ASP A 1 100 ? 27.977 -13.794 -23.250 1.00 45.34 100 ASP A C 1
ATOM 811 O O . ASP A 1 100 ? 27.694 -13.101 -22.274 1.00 45.34 100 ASP A O 1
ATOM 815 N N . SER A 1 101 ? 28.927 -14.738 -23.160 1.00 41.09 101 SER A N 1
ATOM 816 C CA . SER A 1 101 ? 29.620 -15.088 -21.901 1.00 41.09 101 SER A CA 1
ATOM 817 C C . SER A 1 101 ? 31.131 -14.807 -21.871 1.00 41.09 101 SER A C 1
ATOM 819 O O . SER A 1 101 ? 31.878 -15.562 -21.254 1.00 41.09 101 SER A O 1
ATOM 821 N N . GLU A 1 102 ? 31.587 -13.712 -22.482 1.00 42.38 102 GLU A N 1
ATOM 822 C CA . GLU A 1 102 ? 32.907 -13.114 -22.210 1.00 42.38 102 GLU A CA 1
ATOM 823 C C . GLU A 1 102 ? 32.744 -11.749 -21.520 1.00 42.38 102 GLU A C 1
ATOM 825 O O . GLU A 1 102 ? 32.864 -10.708 -22.156 1.00 42.38 102 GLU A O 1
ATOM 830 N N . ALA A 1 103 ? 32.420 -11.747 -20.224 1.00 44.69 103 ALA A N 1
ATOM 831 C CA . ALA A 1 103 ? 32.706 -10.649 -19.288 1.00 44.69 103 ALA A CA 1
ATOM 832 C C . ALA A 1 103 ? 32.172 -11.020 -17.899 1.00 44.69 103 ALA A C 1
ATOM 834 O O . ALA A 1 103 ? 31.071 -10.622 -17.546 1.00 44.69 103 ALA A O 1
ATOM 835 N N . ASP A 1 104 ? 32.920 -11.825 -17.147 1.00 42.94 104 ASP A N 1
ATOM 836 C CA . ASP A 1 104 ? 32.887 -11.830 -15.676 1.00 42.94 104 ASP A CA 1
ATOM 837 C C . ASP A 1 104 ? 34.041 -12.713 -15.171 1.00 42.94 104 ASP A C 1
ATOM 839 O O . ASP A 1 104 ? 33.855 -13.782 -14.590 1.00 42.94 104 ASP A O 1
ATOM 843 N N . GLU A 1 105 ? 35.276 -12.269 -15.426 1.00 43.41 105 GLU A N 1
ATOM 844 C CA . GLU A 1 105 ? 36.423 -12.709 -14.631 1.00 43.41 105 GLU A CA 1
ATOM 845 C C . GLU A 1 105 ? 36.595 -11.740 -13.460 1.00 43.41 105 GLU A C 1
ATOM 847 O O . GLU A 1 105 ? 36.921 -10.564 -13.606 1.00 43.41 105 GLU A O 1
ATOM 852 N N . THR A 1 106 ? 36.306 -12.269 -12.279 1.00 41.72 106 THR A N 1
ATOM 853 C CA . THR A 1 106 ? 36.435 -11.641 -10.969 1.00 41.72 106 THR A CA 1
ATOM 854 C C . THR A 1 106 ? 37.873 -11.213 -10.682 1.00 41.72 106 THR A C 1
ATOM 856 O O . THR A 1 106 ? 38.776 -12.051 -10.646 1.00 41.72 106 THR A O 1
ATOM 859 N N . GLU A 1 107 ? 38.066 -9.924 -10.398 1.00 42.34 107 GLU A N 1
ATOM 860 C CA . GLU A 1 107 ? 39.318 -9.374 -9.884 1.00 42.34 107 GLU A CA 1
ATOM 861 C C . GLU A 1 107 ? 39.664 -9.969 -8.510 1.00 42.34 107 GLU A C 1
ATOM 863 O O . GLU A 1 107 ? 38.945 -9.783 -7.525 1.00 42.34 107 GLU A O 1
ATOM 868 N N . ALA A 1 108 ? 40.804 -10.656 -8.438 1.00 41.19 108 ALA A N 1
ATOM 869 C CA . ALA A 1 108 ? 41.481 -10.985 -7.194 1.00 41.19 108 ALA A CA 1
ATOM 870 C C . ALA A 1 108 ? 42.939 -10.513 -7.277 1.00 41.19 108 ALA A C 1
ATOM 872 O O . ALA A 1 108 ? 43.728 -10.991 -8.091 1.00 41.19 108 ALA A O 1
ATOM 873 N N . GLU A 1 109 ? 43.236 -9.543 -6.416 1.00 47.75 109 GLU A N 1
ATOM 874 C CA . GLU A 1 109 ? 44.530 -9.019 -5.978 1.00 47.75 109 GLU A CA 1
ATOM 875 C C . GLU A 1 109 ? 45.780 -9.808 -6.409 1.00 47.75 109 GLU A C 1
ATOM 877 O O . GLU A 1 109 ? 46.012 -10.934 -5.964 1.00 47.75 109 GLU A O 1
ATOM 882 N N . LYS A 1 110 ? 46.676 -9.142 -7.153 1.00 38.88 110 LYS A N 1
ATOM 883 C CA . LYS A 1 110 ? 48.126 -9.372 -7.064 1.00 38.88 110 LYS A CA 1
ATOM 884 C C . LYS A 1 110 ? 48.917 -8.166 -7.561 1.00 38.88 110 LYS A C 1
ATOM 886 O O . LYS A 1 110 ? 49.011 -7.888 -8.750 1.00 38.88 110 LYS A O 1
ATOM 891 N N . SER A 1 111 ? 49.531 -7.485 -6.604 1.00 45.59 111 SER A N 1
ATOM 892 C CA . SER A 1 111 ? 50.648 -6.571 -6.801 1.00 45.59 111 SER A CA 1
ATOM 893 C C . SER A 1 111 ? 51.900 -7.340 -7.241 1.00 45.59 111 SER A C 1
ATOM 895 O O . SER A 1 111 ? 52.362 -8.205 -6.495 1.00 45.59 111 SER A O 1
ATOM 897 N N . HIS A 1 112 ? 52.477 -6.997 -8.393 1.00 36.75 112 HIS A N 1
ATOM 898 C CA . HIS A 1 112 ? 53.928 -6.847 -8.541 1.00 36.75 112 HIS A CA 1
ATOM 899 C C . HIS A 1 112 ? 54.300 -6.220 -9.887 1.00 36.75 112 HIS A C 1
ATOM 901 O O . HIS A 1 112 ? 53.831 -6.639 -10.942 1.00 36.75 112 HIS A O 1
ATOM 907 N N . ASP A 1 113 ? 55.191 -5.238 -9.803 1.00 43.41 113 ASP A N 1
ATOM 908 C CA . ASP A 1 113 ? 55.915 -4.612 -10.900 1.00 43.41 113 ASP A CA 1
ATOM 909 C C . ASP A 1 113 ? 56.626 -5.634 -11.801 1.00 43.41 113 ASP A C 1
ATOM 911 O O . ASP A 1 113 ? 57.413 -6.452 -11.319 1.00 43.41 113 ASP A O 1
ATOM 915 N N . ASN A 1 114 ? 56.407 -5.536 -13.114 1.00 38.84 114 ASN A N 1
ATOM 916 C CA . ASN A 1 114 ? 57.481 -5.347 -14.093 1.00 38.84 114 ASN A CA 1
ATOM 917 C C . ASN A 1 114 ? 56.931 -5.223 -15.523 1.00 38.84 114 ASN A C 1
ATOM 919 O O . ASN A 1 114 ? 56.263 -6.118 -16.021 1.00 38.84 114 ASN A O 1
ATOM 923 N N . ALA A 1 115 ? 57.320 -4.107 -16.140 1.00 40.53 115 ALA A N 1
ATOM 924 C CA . ALA A 1 115 ? 57.792 -3.946 -17.514 1.00 40.53 115 ALA A CA 1
ATOM 925 C C . ALA A 1 115 ? 56.985 -4.515 -18.700 1.00 40.53 115 ALA A C 1
ATOM 927 O O . ALA A 1 115 ? 56.891 -5.718 -18.909 1.00 40.53 115 ALA A O 1
ATOM 928 N N . ASP A 1 116 ? 56.651 -3.560 -19.572 1.00 44.19 116 ASP A N 1
ATOM 929 C CA . ASP A 1 116 ? 56.670 -3.626 -21.036 1.00 44.19 116 ASP A CA 1
ATOM 930 C C . ASP A 1 116 ? 55.665 -4.506 -21.794 1.00 44.19 116 ASP A C 1
ATOM 932 O O . ASP A 1 116 ? 55.471 -5.691 -21.549 1.00 44.19 116 ASP A O 1
ATOM 936 N N . ASN A 1 117 ? 55.170 -3.880 -22.868 1.00 42.44 117 ASN A N 1
ATOM 937 C CA . ASN A 1 117 ? 54.438 -4.432 -24.009 1.00 42.44 117 ASN A CA 1
ATOM 938 C C . ASN A 1 117 ? 52.944 -4.706 -23.807 1.00 42.44 117 ASN A C 1
ATOM 940 O O . ASN A 1 117 ? 52.509 -5.835 -23.618 1.00 42.44 117 ASN A O 1
ATOM 944 N N . HIS A 1 118 ? 52.132 -3.667 -23.995 1.00 37.50 118 HIS A N 1
ATOM 945 C CA . HIS A 1 118 ? 51.387 -3.460 -25.246 1.00 37.50 118 HIS A CA 1
ATOM 946 C C . HIS A 1 118 ? 50.303 -2.405 -25.002 1.00 37.50 118 HIS A C 1
ATOM 948 O O . HIS A 1 118 ? 49.225 -2.710 -24.495 1.00 37.50 118 HIS A O 1
ATOM 954 N N . GLU A 1 119 ? 50.557 -1.168 -25.440 1.00 45.09 119 GLU A N 1
ATOM 955 C CA . GLU A 1 119 ? 49.467 -0.299 -25.879 1.00 45.09 119 GLU A CA 1
ATOM 956 C C . GLU A 1 119 ? 48.722 -1.053 -26.984 1.00 45.09 119 GLU A C 1
ATOM 958 O O . GLU A 1 119 ? 49.195 -1.189 -28.118 1.00 45.09 119 GLU A O 1
ATOM 963 N N . LYS A 1 120 ? 47.565 -1.613 -26.629 1.00 43.25 120 LYS A N 1
ATOM 964 C CA . LYS A 1 120 ? 46.558 -2.005 -27.602 1.00 43.25 120 LYS A CA 1
ATOM 965 C C . LYS A 1 120 ? 46.143 -0.723 -28.313 1.00 43.25 120 LYS A C 1
ATOM 967 O O . LYS A 1 120 ? 45.337 0.045 -27.802 1.00 43.25 120 LYS A O 1
ATOM 972 N N . ARG A 1 121 ? 46.736 -0.514 -29.490 1.00 42.09 121 ARG A N 1
ATOM 973 C CA . ARG A 1 121 ? 46.136 0.248 -30.580 1.00 42.09 121 ARG A CA 1
ATOM 974 C C . ARG A 1 121 ? 44.708 -0.255 -30.741 1.00 42.09 121 ARG A C 1
ATOM 976 O O . ARG A 1 121 ? 44.480 -1.338 -31.282 1.00 42.09 121 ARG A O 1
ATOM 983 N N . GLU A 1 122 ? 43.775 0.518 -30.205 1.00 43.53 122 GLU A N 1
ATOM 984 C CA . GLU A 1 122 ? 42.398 0.519 -30.663 1.00 43.53 122 GLU A CA 1
ATOM 985 C C . GLU A 1 122 ? 42.422 0.667 -32.182 1.00 43.53 122 GLU A C 1
ATOM 987 O O . GLU A 1 122 ? 43.225 1.422 -32.731 1.00 43.53 122 GLU A O 1
ATOM 992 N N . GLY A 1 123 ? 41.622 -0.169 -32.839 1.00 44.19 123 GLY A N 1
ATOM 993 C CA . GLY A 1 123 ? 41.669 -0.395 -34.271 1.00 44.19 123 GLY A CA 1
ATOM 994 C C . GLY A 1 123 ? 41.722 0.901 -35.064 1.00 44.19 123 GLY A C 1
ATOM 995 O O . GLY A 1 123 ? 40.744 1.643 -35.115 1.00 44.19 123 GLY A O 1
ATOM 996 N N . ASP A 1 124 ? 42.859 1.094 -35.735 1.00 41.16 124 ASP A N 1
ATOM 997 C CA . ASP A 1 124 ? 42.973 1.892 -36.945 1.00 41.16 124 ASP A CA 1
ATOM 998 C C . ASP A 1 124 ? 41.883 1.414 -37.911 1.00 41.16 124 ASP A C 1
ATOM 1000 O O . ASP A 1 124 ? 42.021 0.423 -38.636 1.00 41.16 124 ASP A O 1
ATOM 1004 N N . THR A 1 125 ? 40.755 2.113 -37.903 1.00 40.72 125 THR A N 1
ATOM 1005 C CA . THR A 1 125 ? 39.825 2.130 -39.019 1.00 40.72 125 THR A CA 1
ATOM 1006 C C . THR A 1 125 ? 40.605 2.622 -40.231 1.00 40.72 125 THR A C 1
ATOM 1008 O O . THR A 1 125 ? 40.949 3.797 -40.322 1.00 40.72 125 THR A O 1
ATOM 1011 N N . ILE A 1 126 ? 40.866 1.712 -41.170 1.00 47.66 126 ILE A N 1
ATOM 1012 C CA . ILE A 1 126 ? 41.612 1.898 -42.431 1.00 47.66 126 ILE A CA 1
ATOM 1013 C C . ILE A 1 126 ? 41.021 3.010 -43.343 1.00 47.66 126 ILE A C 1
ATOM 1015 O O . ILE A 1 126 ? 41.536 3.280 -44.423 1.00 47.66 126 ILE A O 1
ATOM 1019 N N . GLU A 1 127 ? 39.968 3.712 -42.918 1.00 46.91 127 GLU A N 1
ATOM 1020 C CA . GLU A 1 127 ? 39.216 4.670 -43.733 1.00 46.91 127 GLU A CA 1
ATOM 1021 C C . GLU A 1 127 ? 39.374 6.151 -43.351 1.00 46.91 127 GLU A C 1
ATOM 1023 O O . GLU A 1 127 ? 38.820 6.996 -44.052 1.00 46.91 127 GLU A O 1
ATOM 1028 N N . SER A 1 128 ? 40.150 6.515 -42.323 1.00 50.09 128 SER A N 1
ATOM 1029 C CA . SER A 1 128 ? 40.468 7.930 -42.060 1.00 50.09 128 SER A CA 1
ATOM 1030 C C . SER A 1 128 ? 41.943 8.223 -42.319 1.00 50.09 128 SER A C 1
ATOM 1032 O O . SER A 1 128 ? 42.747 8.352 -41.397 1.00 50.09 128 SER A O 1
ATOM 1034 N N . VAL A 1 129 ? 42.310 8.324 -43.596 1.00 50.28 129 VAL A N 1
ATOM 1035 C CA . VAL A 1 129 ? 43.564 8.987 -43.967 1.00 50.28 129 VAL A CA 1
ATOM 1036 C C . VAL A 1 129 ? 43.379 10.468 -43.656 1.00 50.28 129 VAL A C 1
ATOM 1038 O O . VAL A 1 129 ? 42.573 11.138 -44.296 1.00 50.28 129 VAL A O 1
ATOM 1041 N N . ASP A 1 130 ? 44.082 10.956 -42.638 1.00 57.97 130 ASP A N 1
ATOM 1042 C CA . ASP A 1 130 ? 44.112 12.377 -42.312 1.00 57.97 130 ASP A CA 1
ATOM 1043 C C . ASP A 1 130 ? 44.819 13.126 -43.454 1.00 57.97 130 ASP A C 1
ATOM 1045 O O . ASP A 1 130 ? 46.034 13.024 -43.639 1.00 57.97 130 ASP A O 1
ATOM 1049 N N . GLU A 1 131 ? 44.043 13.847 -44.266 1.00 62.75 131 GLU A N 1
ATOM 1050 C CA . GLU A 1 131 ? 44.529 14.614 -45.422 1.00 62.75 131 GLU A CA 1
ATOM 1051 C C . GLU A 1 131 ? 45.487 15.752 -45.016 1.00 62.75 131 GLU A C 1
ATOM 1053 O O . GLU A 1 131 ? 46.141 16.351 -45.875 1.00 62.75 131 GLU A O 1
ATOM 1058 N N . GLN A 1 132 ? 45.595 16.058 -43.716 1.00 70.31 132 GLN A N 1
ATOM 1059 C CA . GLN A 1 132 ? 46.576 16.998 -43.174 1.00 70.31 132 GLN A CA 1
ATOM 1060 C C . GLN A 1 132 ? 47.867 16.336 -42.659 1.00 70.31 132 GLN A C 1
ATOM 1062 O O . GLN A 1 132 ? 48.767 17.060 -42.223 1.00 70.31 132 GLN A O 1
ATOM 1067 N N . ASP A 1 133 ? 48.024 15.007 -42.752 1.00 76.50 133 ASP A N 1
ATOM 1068 C CA . ASP A 1 133 ? 49.273 14.340 -42.367 1.00 76.50 133 ASP A CA 1
ATOM 1069 C C . ASP A 1 133 ? 50.428 14.816 -43.278 1.00 76.50 133 ASP A C 1
ATOM 1071 O O . ASP A 1 133 ? 50.382 14.639 -44.506 1.00 76.50 133 ASP A O 1
ATOM 1075 N N . PRO A 1 134 ? 51.509 15.398 -42.718 1.00 72.62 134 PRO A N 1
ATOM 1076 C CA . PRO A 1 134 ? 52.663 15.838 -43.496 1.00 72.62 134 PRO A CA 1
ATOM 1077 C C . PRO A 1 134 ? 53.296 14.714 -44.328 1.00 72.62 134 PRO A C 1
ATOM 1079 O O . PRO A 1 134 ? 53.879 15.000 -45.375 1.00 72.62 134 PRO A O 1
ATOM 1082 N N . ARG A 1 135 ? 53.166 13.442 -43.925 1.00 70.12 135 ARG A N 1
ATOM 1083 C CA . ARG A 1 135 ? 53.654 12.293 -44.709 1.00 70.12 135 ARG A CA 1
ATOM 1084 C C . ARG A 1 135 ? 52.790 12.023 -45.935 1.00 70.12 135 ARG A C 1
ATOM 1086 O O . ARG A 1 135 ? 53.334 11.703 -46.992 1.00 70.12 135 ARG A O 1
ATOM 1093 N N . TRP A 1 136 ? 51.475 12.195 -45.816 1.00 72.94 136 TRP A N 1
ATOM 1094 C CA . TRP A 1 136 ? 50.550 12.083 -46.941 1.00 72.94 136 TRP A CA 1
ATOM 1095 C C . TRP A 1 136 ? 50.770 13.225 -47.939 1.00 72.94 136 TRP A C 1
ATOM 1097 O O . TRP A 1 136 ? 50.955 12.975 -49.129 1.00 72.94 136 TRP A O 1
ATOM 1107 N N . LEU A 1 137 ? 50.909 14.463 -47.455 1.00 72.62 137 LEU A N 1
ATOM 1108 C CA . LEU A 1 137 ? 51.252 15.615 -48.297 1.00 72.62 137 LEU A CA 1
ATOM 1109 C C . LEU A 1 137 ? 52.617 15.451 -48.986 1.00 72.62 137 LEU A C 1
ATOM 1111 O O . LEU A 1 137 ? 52.774 15.818 -50.152 1.00 72.62 137 LEU A O 1
ATOM 1115 N N . GLN A 1 138 ? 53.602 14.856 -48.305 1.00 76.25 138 GLN A N 1
ATOM 1116 C CA . GLN A 1 138 ? 54.906 14.548 -48.894 1.00 76.25 138 GLN A CA 1
ATOM 1117 C C . GLN A 1 138 ? 54.815 13.444 -49.960 1.00 76.25 138 GLN A C 1
ATOM 1119 O O . GLN A 1 138 ? 55.470 13.555 -50.997 1.00 76.25 138 GLN A O 1
ATOM 1124 N N . ALA A 1 139 ? 53.988 12.415 -49.754 1.00 68.00 139 ALA A N 1
ATOM 1125 C CA . ALA A 1 139 ? 53.737 11.373 -50.748 1.00 68.00 139 ALA A CA 1
ATOM 1126 C C . ALA A 1 139 ? 53.035 11.938 -51.996 1.00 68.00 139 ALA A C 1
ATOM 1128 O O . ALA A 1 139 ? 53.489 11.698 -53.113 1.00 68.00 139 ALA A O 1
ATOM 1129 N N . VAL A 1 140 ? 52.012 12.780 -51.811 1.00 69.69 140 VAL A N 1
ATOM 1130 C CA . VAL A 1 140 ? 51.317 13.481 -52.905 1.00 69.69 140 VAL A CA 1
ATOM 1131 C C . VAL A 1 140 ? 52.271 14.413 -53.661 1.00 69.69 140 VAL A C 1
ATOM 1133 O O . VAL A 1 140 ? 52.247 14.461 -54.891 1.00 69.69 140 VAL A O 1
ATOM 1136 N N . ALA A 1 141 ? 53.164 15.119 -52.960 1.00 72.31 141 ALA A N 1
ATOM 1137 C CA . ALA A 1 141 ? 54.180 15.956 -53.594 1.00 72.31 141 ALA A CA 1
ATOM 1138 C C . ALA A 1 141 ? 55.184 15.128 -54.416 1.00 72.31 141 ALA A C 1
ATOM 1140 O O . ALA A 1 141 ? 55.528 15.518 -55.535 1.00 72.31 141 ALA A O 1
ATOM 1141 N N . LEU A 1 142 ? 55.631 13.977 -53.901 1.00 72.75 142 LEU A N 1
ATOM 1142 C CA . LEU A 1 142 ? 56.531 13.067 -54.613 1.00 72.75 142 LEU A CA 1
ATOM 1143 C C . LEU A 1 142 ? 55.867 12.452 -55.849 1.00 72.75 142 LEU A C 1
ATOM 1145 O O . LEU A 1 142 ? 56.506 12.392 -56.901 1.00 72.75 142 LEU A O 1
ATOM 1149 N N . ASP A 1 143 ? 54.588 12.089 -55.772 1.00 72.50 143 ASP A N 1
ATOM 1150 C CA . ASP A 1 143 ? 53.827 11.614 -56.930 1.00 72.50 143 ASP A CA 1
ATOM 1151 C C . ASP A 1 143 ? 53.591 12.725 -57.957 1.00 72.50 143 ASP A C 1
ATOM 1153 O O . ASP A 1 143 ? 53.757 12.491 -59.153 1.00 72.50 143 ASP A O 1
ATOM 1157 N N . HIS A 1 144 ? 53.340 13.968 -57.535 1.00 69.50 144 HIS A N 1
ATOM 1158 C CA . HIS A 1 144 ? 53.307 15.113 -58.451 1.00 69.50 144 HIS A CA 1
ATOM 1159 C C . HIS A 1 144 ? 54.658 15.350 -59.144 1.00 69.50 144 HIS A C 1
ATOM 1161 O O . HIS A 1 144 ? 54.691 15.704 -60.326 1.00 69.50 144 HIS A O 1
ATOM 1167 N N . PHE A 1 145 ? 55.781 15.144 -58.450 1.00 67.25 145 PHE A N 1
ATOM 1168 C CA . PHE A 1 145 ? 57.114 15.201 -59.056 1.00 67.25 145 PHE A CA 1
ATOM 1169 C C . PHE A 1 145 ? 57.365 14.039 -60.021 1.00 67.25 145 PHE A C 1
ATOM 1171 O O . PHE A 1 145 ? 57.971 14.247 -61.074 1.00 67.25 145 PHE A O 1
ATOM 1178 N N . ARG A 1 146 ? 56.866 12.841 -59.704 1.00 73.75 146 ARG A N 1
ATOM 1179 C CA . ARG A 1 146 ? 56.975 11.646 -60.548 1.00 73.75 146 ARG A CA 1
ATOM 1180 C C . ARG A 1 146 ? 56.099 11.740 -61.799 1.00 73.75 146 ARG A C 1
ATOM 1182 O O . ARG A 1 146 ? 56.547 11.384 -62.881 1.00 73.75 146 ARG A O 1
ATOM 1189 N N . LEU A 1 147 ? 54.905 12.317 -61.682 1.00 68.75 147 LEU A N 1
ATOM 1190 C CA . LEU A 1 147 ? 54.026 12.637 -62.808 1.00 68.75 147 LEU A CA 1
ATOM 1191 C C . LEU A 1 147 ? 54.609 13.755 -63.675 1.00 68.75 147 LEU A C 1
ATOM 1193 O O . LEU A 1 147 ? 54.575 13.658 -64.898 1.00 68.75 147 LEU A O 1
ATOM 1197 N N . LYS A 1 148 ? 55.219 14.788 -63.076 1.00 67.88 148 LYS A N 1
ATOM 1198 C CA . LYS A 1 148 ? 55.955 15.813 -63.836 1.00 67.88 148 LYS A CA 1
ATOM 1199 C C . LYS A 1 148 ? 57.163 15.228 -64.566 1.00 67.88 148 LYS A C 1
ATOM 1201 O O . LYS A 1 148 ? 57.420 15.622 -65.701 1.00 67.88 148 LYS A O 1
ATOM 1206 N N . SER A 1 149 ? 57.899 14.296 -63.956 1.00 67.12 149 SER A N 1
ATOM 1207 C CA . SER A 1 149 ? 59.041 13.650 -64.609 1.00 67.12 149 SER A CA 1
ATOM 1208 C C . SER A 1 149 ? 58.610 12.662 -65.696 1.00 67.12 149 SER A C 1
ATOM 1210 O O . SER A 1 149 ? 59.262 12.631 -66.737 1.00 67.12 149 SER A O 1
ATOM 1212 N N . GLN A 1 150 ? 57.483 11.960 -65.530 1.00 72.31 150 GLN A N 1
ATOM 1213 C CA . GLN A 1 150 ? 56.857 11.147 -66.581 1.00 72.31 150 GLN A CA 1
ATOM 1214 C C . GLN A 1 150 ? 56.301 11.991 -67.732 1.00 72.31 150 GLN A C 1
ATOM 1216 O O . GLN A 1 150 ? 56.494 11.652 -68.894 1.00 72.31 150 GLN A O 1
ATOM 1221 N N . ALA A 1 151 ? 55.660 13.124 -67.445 1.00 63.84 151 ALA A N 1
ATOM 1222 C CA . ALA A 1 151 ? 55.196 14.046 -68.478 1.00 63.84 151 ALA A CA 1
ATOM 1223 C C . ALA A 1 151 ? 56.380 14.648 -69.252 1.00 63.84 151 ALA A C 1
ATOM 1225 O O . ALA A 1 151 ? 56.327 14.757 -70.473 1.00 63.84 151 ALA A O 1
ATOM 1226 N N . LEU A 1 152 ? 57.484 14.974 -68.569 1.00 66.44 152 LEU A N 1
ATOM 1227 C CA . LEU A 1 152 ? 58.719 15.425 -69.214 1.00 66.44 152 LEU A CA 1
ATOM 1228 C C . LEU A 1 152 ? 59.437 14.306 -69.979 1.00 66.44 152 LEU A C 1
ATOM 1230 O O . LEU A 1 152 ? 60.061 14.601 -70.997 1.00 66.44 152 LEU A O 1
ATOM 1234 N N . SER A 1 153 ? 59.374 13.046 -69.534 1.00 67.31 153 SER A N 1
ATOM 1235 C CA . SER A 1 153 ? 59.938 11.917 -70.281 1.00 67.31 153 SER A CA 1
ATOM 1236 C C . SER A 1 153 ? 59.108 11.600 -71.519 1.00 67.31 153 SER A C 1
ATOM 1238 O O . SER A 1 153 ? 59.697 11.444 -72.580 1.00 67.31 153 SER A O 1
ATOM 1240 N N . LEU A 1 154 ? 57.775 11.621 -71.421 1.00 68.31 154 LEU A N 1
ATOM 1241 C CA . LEU A 1 154 ? 56.867 11.481 -72.561 1.00 68.31 154 LEU A CA 1
ATOM 1242 C C . LEU A 1 154 ? 57.024 12.645 -73.542 1.00 68.31 154 LEU A C 1
ATOM 1244 O O . LEU A 1 154 ? 57.120 12.421 -74.740 1.00 68.31 154 LEU A O 1
ATOM 1248 N N . TRP A 1 155 ? 57.160 13.881 -73.051 1.00 67.06 155 TRP A N 1
ATOM 1249 C CA . TRP A 1 155 ? 57.443 15.039 -73.903 1.00 67.06 155 TRP A CA 1
ATOM 1250 C C . TRP A 1 155 ? 58.801 14.902 -74.611 1.00 67.06 155 TRP A C 1
ATOM 1252 O O . TRP A 1 155 ? 58.915 15.142 -75.814 1.00 67.06 155 TRP A O 1
ATOM 1262 N N . ARG A 1 156 ? 59.834 14.431 -73.897 1.00 65.00 156 ARG A N 1
ATOM 1263 C CA . ARG A 1 156 ? 61.145 14.123 -74.490 1.00 65.00 156 ARG A CA 1
ATOM 1264 C C . ARG A 1 156 ? 61.087 12.955 -75.471 1.00 65.00 156 ARG A C 1
ATOM 1266 O O . ARG A 1 156 ? 61.811 13.011 -76.453 1.00 65.00 156 ARG A O 1
ATOM 1273 N N . GLU A 1 157 ? 60.259 11.940 -75.248 1.00 62.22 157 GLU A N 1
ATOM 1274 C CA . GLU A 1 157 ? 60.026 10.846 -76.199 1.00 62.22 157 GLU A CA 1
ATOM 1275 C C . GLU A 1 157 ? 59.285 11.338 -77.442 1.00 62.22 157 GLU A C 1
ATOM 1277 O O . GLU A 1 157 ? 59.701 11.012 -78.546 1.00 62.22 157 GLU A O 1
ATOM 1282 N N . THR A 1 158 ? 58.286 12.214 -77.302 1.00 60.34 158 THR A N 1
ATOM 1283 C CA . THR A 1 158 ? 57.598 12.818 -78.455 1.00 60.34 158 THR A CA 1
ATOM 1284 C C . THR A 1 158 ? 58.490 13.762 -79.262 1.00 60.34 158 THR A C 1
ATOM 1286 O O . THR A 1 158 ? 58.300 13.891 -80.464 1.00 60.34 158 THR A O 1
ATOM 1289 N N . ILE A 1 159 ? 59.495 14.389 -78.638 1.00 54.47 159 ILE A N 1
ATOM 1290 C CA . ILE A 1 159 ? 60.499 15.208 -79.342 1.00 54.47 159 ILE A CA 1
ATOM 1291 C C . ILE A 1 159 ? 61.623 14.350 -79.936 1.00 54.47 159 ILE A C 1
ATOM 1293 O O . ILE A 1 159 ? 62.220 14.728 -80.940 1.00 54.47 159 ILE A O 1
ATOM 1297 N N . LYS A 1 160 ? 61.934 13.203 -79.319 1.00 48.91 160 LYS A N 1
ATOM 1298 C CA . LYS A 1 160 ? 62.981 12.277 -79.775 1.00 48.91 160 LYS A CA 1
ATOM 1299 C C . LYS A 1 160 ? 62.488 11.203 -80.735 1.00 48.91 160 LYS A C 1
ATOM 1301 O O . LYS A 1 160 ? 63.338 10.479 -81.243 1.00 48.91 160 LYS A O 1
ATOM 1306 N N . GLN A 1 161 ? 61.188 11.083 -80.999 1.00 45.28 161 GLN A N 1
ATOM 1307 C CA . GLN A 1 161 ? 60.727 10.337 -82.163 1.00 45.28 161 GLN A CA 1
ATOM 1308 C C . GLN A 1 161 ? 61.248 11.072 -83.405 1.00 45.28 161 GLN A C 1
ATOM 1310 O O . GLN A 1 161 ? 60.803 12.190 -83.674 1.00 45.28 161 GLN A O 1
ATOM 1315 N N . PRO A 1 162 ? 62.220 10.508 -84.148 1.00 45.50 162 PRO A N 1
ATOM 1316 C CA . PRO A 1 162 ? 62.538 11.056 -85.449 1.00 45.50 162 PRO A CA 1
ATOM 1317 C C . PRO A 1 162 ? 61.256 10.979 -86.279 1.00 45.50 162 PRO A C 1
ATOM 1319 O O . PRO A 1 162 ? 60.565 9.961 -86.257 1.00 45.50 162 PRO A O 1
ATOM 1322 N N . PHE A 1 163 ? 60.933 12.069 -86.971 1.00 46.03 163 PHE A N 1
ATOM 1323 C CA . PHE A 1 163 ? 60.002 12.093 -88.095 1.00 46.03 163 PHE A CA 1
ATOM 1324 C C . PHE A 1 163 ? 60.463 11.029 -89.113 1.00 46.03 163 PHE A C 1
ATOM 1326 O O . PHE A 1 163 ? 61.224 11.315 -90.032 1.00 46.03 163 PHE A O 1
ATOM 1333 N N . VAL A 1 164 ? 60.083 9.776 -88.887 1.00 47.03 164 VAL A N 1
ATOM 1334 C CA . VAL A 1 164 ? 60.267 8.653 -89.798 1.00 47.03 164 VAL A CA 1
ATOM 1335 C C . VAL A 1 164 ? 58.924 8.474 -90.487 1.00 47.03 164 VAL A C 1
ATOM 1337 O O . VAL A 1 164 ? 57.897 8.295 -89.838 1.00 47.03 164 VAL A O 1
ATOM 1340 N N . ASP A 1 165 ? 58.982 8.597 -91.809 1.00 45.41 165 ASP A N 1
ATOM 1341 C CA . ASP A 1 165 ? 57.941 8.290 -92.786 1.00 45.41 165 ASP A CA 1
ATOM 1342 C C . ASP A 1 165 ? 56.773 9.281 -92.903 1.00 45.41 165 ASP A C 1
ATOM 1344 O O . ASP A 1 165 ? 55.596 8.931 -92.846 1.00 45.41 165 ASP A O 1
ATOM 1348 N N . ALA A 1 166 ? 57.101 10.533 -93.229 1.00 41.59 166 ALA A N 1
ATOM 1349 C CA . ALA A 1 166 ? 56.287 11.270 -94.192 1.00 41.59 166 ALA A CA 1
ATOM 1350 C C . ALA A 1 166 ? 56.943 11.115 -95.571 1.00 41.59 166 ALA A C 1
ATOM 1352 O O . ALA A 1 166 ? 57.909 11.810 -95.883 1.00 41.59 166 ALA A O 1
ATOM 1353 N N . HIS A 1 167 ? 56.441 10.170 -96.372 1.00 42.19 167 HIS A N 1
ATOM 1354 C CA . HIS A 1 167 ? 56.746 10.055 -97.796 1.00 42.19 167 HIS A CA 1
ATOM 1355 C C . HIS A 1 167 ? 56.546 11.412 -98.485 1.00 42.19 167 HIS A C 1
ATOM 1357 O O . HIS A 1 167 ? 55.422 11.827 -98.759 1.00 42.19 167 HIS A O 1
ATOM 1363 N N . ILE A 1 168 ? 57.650 12.100 -98.767 1.00 41.69 168 ILE A N 1
ATOM 1364 C CA . ILE A 1 168 ? 57.699 13.116 -99.810 1.00 41.69 168 ILE A CA 1
ATOM 1365 C C . ILE A 1 168 ? 57.920 12.327 -101.098 1.00 41.69 168 ILE A C 1
ATOM 1367 O O . ILE A 1 168 ? 59.024 11.860 -101.367 1.00 41.69 168 ILE A O 1
ATOM 1371 N N . GLU A 1 169 ? 56.845 12.094 -101.845 1.00 40.94 169 GLU A N 1
ATOM 1372 C CA . GLU A 1 169 ? 56.946 11.629 -103.223 1.00 40.94 169 GLU A CA 1
ATOM 1373 C C . GLU A 1 169 ? 57.748 12.664 -104.026 1.00 40.94 169 GLU A C 1
ATOM 1375 O O . GLU A 1 169 ? 57.345 13.820 -104.164 1.00 40.94 169 GLU A O 1
ATOM 1380 N N . GLU A 1 170 ? 58.906 12.255 -104.542 1.00 43.66 170 GLU A N 1
ATOM 1381 C CA . GLU A 1 170 ? 59.617 12.980 -105.593 1.00 43.66 170 GLU A CA 1
ATOM 1382 C C . GLU A 1 170 ? 58.701 13.100 -106.828 1.00 43.66 170 GLU A C 1
ATOM 1384 O O . GLU A 1 170 ? 58.201 12.074 -107.312 1.00 43.66 170 GLU A O 1
ATOM 1389 N N . PRO A 1 171 ? 58.487 14.297 -107.409 1.00 41.47 171 PRO A N 1
ATOM 1390 C CA . PRO A 1 171 ? 57.781 14.395 -108.673 1.00 41.47 171 PRO A CA 1
ATOM 1391 C C . PRO A 1 171 ? 58.670 13.837 -109.787 1.00 41.47 171 PRO A C 1
ATOM 1393 O O . PRO A 1 171 ? 59.633 14.458 -110.238 1.00 41.47 171 PRO A O 1
ATOM 1396 N N . ARG A 1 172 ? 58.318 12.635 -110.247 1.00 40.41 172 ARG A N 1
ATOM 1397 C CA . ARG A 1 172 ? 58.840 12.037 -111.474 1.00 40.41 172 ARG A CA 1
ATOM 1398 C C . ARG A 1 172 ? 58.483 12.899 -112.687 1.00 40.41 172 ARG A C 1
ATOM 1400 O O . ARG A 1 172 ? 57.318 13.157 -112.963 1.00 40.41 172 ARG A O 1
ATOM 1407 N N . GLY A 1 173 ? 59.545 13.254 -113.405 1.00 39.50 173 GLY A N 1
ATOM 1408 C CA . GLY A 1 173 ? 59.660 13.682 -114.799 1.00 39.50 173 GLY A CA 1
ATOM 1409 C C . GLY A 1 173 ? 58.401 13.832 -115.656 1.00 39.50 173 GLY A C 1
ATOM 1410 O O . GLY A 1 173 ? 57.743 12.856 -116.006 1.00 39.50 173 GLY A O 1
ATOM 1411 N N . ILE A 1 174 ? 58.224 15.051 -116.168 1.00 36.81 174 ILE A N 1
ATOM 1412 C CA . ILE A 1 174 ? 57.633 15.294 -117.484 1.00 36.81 174 ILE A CA 1
ATOM 1413 C C . ILE A 1 174 ? 58.756 15.839 -118.375 1.00 36.81 174 ILE A C 1
ATOM 1415 O O . ILE A 1 174 ? 59.192 16.978 -118.225 1.00 36.81 174 ILE A O 1
ATOM 1419 N N . VAL A 1 175 ? 59.250 14.986 -119.275 1.00 44.34 175 VAL A N 1
ATOM 1420 C CA . VAL A 1 175 ? 60.109 15.349 -120.409 1.00 44.34 175 VAL A CA 1
ATOM 1421 C C . VAL A 1 175 ? 59.259 15.257 -121.671 1.00 44.34 175 VAL A C 1
ATOM 1423 O O . VAL A 1 175 ? 58.837 14.160 -122.015 1.00 44.34 175 VAL A O 1
ATOM 1426 N N . ASP A 1 176 ? 59.012 16.400 -122.314 1.00 38.19 176 ASP A N 1
ATOM 1427 C CA . ASP A 1 176 ? 58.988 16.689 -123.769 1.00 38.19 176 ASP A CA 1
ATOM 1428 C C . ASP A 1 176 ? 58.266 18.056 -123.925 1.00 38.19 176 ASP A C 1
ATOM 1430 O O . ASP A 1 176 ? 57.248 18.280 -123.286 1.00 38.19 176 ASP A O 1
ATOM 1434 N N . ARG A 1 177 ? 58.652 19.053 -124.728 1.00 40.25 177 ARG A N 1
ATOM 1435 C CA . ARG A 1 177 ? 59.628 19.154 -125.811 1.00 40.25 177 ARG A CA 1
ATOM 1436 C C . ARG A 1 177 ? 59.727 20.642 -126.212 1.00 40.25 177 ARG A C 1
ATOM 1438 O O . ARG A 1 177 ? 58.701 21.275 -126.425 1.00 40.25 177 ARG A O 1
ATOM 1445 N N . GLY A 1 178 ? 60.946 21.155 -126.392 1.00 41.47 178 GLY A N 1
ATOM 1446 C CA . GLY A 1 178 ? 61.273 22.200 -127.377 1.00 41.47 178 GLY A CA 1
ATOM 1447 C C . GLY A 1 178 ? 60.862 23.655 -127.105 1.00 41.47 178 GLY A C 1
ATOM 1448 O O . GLY A 1 178 ? 59.793 24.088 -127.514 1.00 41.47 178 GLY A O 1
ATOM 1449 N N . ASN A 1 179 ? 61.789 24.458 -126.581 1.00 38.28 179 ASN A N 1
ATOM 1450 C CA . ASN A 1 179 ? 62.392 25.580 -127.317 1.00 38.28 179 ASN A CA 1
ATOM 1451 C C . ASN A 1 179 ? 63.393 26.307 -126.416 1.00 38.28 179 ASN A C 1
ATOM 1453 O O . ASN A 1 179 ? 63.114 26.596 -125.258 1.00 38.28 179 ASN A O 1
ATOM 1457 N N . GLY A 1 180 ? 64.582 26.563 -126.957 1.00 46.84 180 GLY A N 1
ATOM 1458 C CA . GLY A 1 180 ? 65.674 27.183 -126.226 1.00 46.84 180 GLY A CA 1
ATOM 1459 C C . GLY A 1 180 ? 65.361 28.611 -125.798 1.00 46.84 180 GLY A C 1
ATOM 1460 O O . GLY A 1 180 ? 64.912 29.415 -126.611 1.00 46.84 180 GLY A O 1
ATOM 1461 N N . LYS A 1 181 ? 65.687 28.908 -124.541 1.00 39.31 181 LYS A N 1
ATOM 1462 C CA . LYS A 1 181 ? 66.189 30.195 -124.063 1.00 39.31 181 LYS A CA 1
ATOM 1463 C C . LYS A 1 181 ? 66.977 29.947 -122.778 1.00 39.31 181 LYS A C 1
ATOM 1465 O O . LYS A 1 181 ? 66.534 29.227 -121.892 1.00 39.31 181 LYS A O 1
ATOM 1470 N N . VAL A 1 182 ? 68.187 30.488 -122.764 1.00 50.25 182 VAL A N 1
ATOM 1471 C CA . VAL A 1 182 ? 69.056 30.628 -121.600 1.00 50.25 182 VAL A CA 1
ATOM 1472 C C . VAL A 1 182 ? 68.465 31.769 -120.775 1.00 50.25 182 VAL A C 1
ATOM 1474 O O . VAL A 1 182 ? 68.453 32.890 -121.272 1.00 50.25 182 VAL A O 1
ATOM 1477 N N . GLU A 1 183 ? 67.957 31.491 -119.575 1.00 44.00 183 GLU A N 1
ATOM 1478 C CA . GLU A 1 183 ? 67.560 32.510 -118.594 1.00 44.00 183 GLU A CA 1
ATOM 1479 C C . GLU A 1 183 ? 68.127 32.116 -117.221 1.00 44.00 183 GLU A C 1
ATOM 1481 O O . GLU A 1 183 ? 67.747 31.112 -116.627 1.00 44.00 183 GLU A O 1
ATOM 1486 N N . GLU A 1 184 ? 69.183 32.852 -116.867 1.00 47.50 184 GLU A N 1
ATOM 1487 C CA . GLU A 1 184 ? 69.514 33.425 -115.557 1.00 47.50 184 GLU A CA 1
ATOM 1488 C C . GLU A 1 184 ? 69.096 32.628 -114.312 1.00 47.50 184 GLU A C 1
ATOM 1490 O O . GLU A 1 184 ? 67.924 32.506 -113.965 1.00 47.50 184 GLU A O 1
ATOM 1495 N N . GLY A 1 185 ? 70.111 32.116 -113.606 1.00 44.25 185 GLY A N 1
ATOM 1496 C CA . GLY A 1 185 ? 69.950 31.609 -112.251 1.00 44.25 185 GLY A CA 1
ATOM 1497 C C . GLY A 1 185 ? 69.385 32.701 -111.347 1.00 44.25 185 GLY A C 1
ATOM 1498 O O . GLY A 1 185 ? 69.851 33.836 -111.383 1.00 44.25 185 GLY A O 1
ATOM 1499 N N . TYR A 1 186 ? 68.368 32.338 -110.570 1.00 46.22 186 TYR A N 1
ATOM 1500 C CA . TYR A 1 186 ? 67.824 33.166 -109.502 1.00 46.22 186 TYR A CA 1
ATOM 1501 C C . TYR A 1 186 ? 68.963 33.635 -108.584 1.00 46.22 186 TYR A C 1
ATOM 1503 O O . TYR A 1 186 ? 69.747 32.804 -108.124 1.00 46.22 186 TYR A O 1
ATOM 1511 N N . ASP A 1 187 ? 69.056 34.944 -108.335 1.00 57.00 187 ASP A N 1
ATOM 1512 C CA . ASP A 1 187 ? 69.961 35.509 -107.329 1.00 57.00 187 ASP A CA 1
ATOM 1513 C C . ASP A 1 187 ? 69.659 34.886 -105.955 1.00 57.00 187 ASP A C 1
ATOM 1515 O O . ASP A 1 187 ? 68.492 34.687 -105.597 1.00 57.00 187 ASP A O 1
ATOM 1519 N N . ASP A 1 188 ? 70.704 34.616 -105.167 1.00 58.59 188 ASP A N 1
ATOM 1520 C CA . ASP A 1 188 ? 70.623 33.983 -103.839 1.00 58.59 188 ASP A CA 1
ATOM 1521 C C . ASP A 1 188 ? 69.639 34.704 -102.883 1.00 58.59 188 ASP A C 1
ATOM 1523 O O . ASP A 1 188 ? 69.067 34.086 -101.983 1.00 58.59 188 ASP A O 1
ATOM 1527 N N . GLU A 1 189 ? 69.368 35.996 -103.107 1.00 59.34 189 GLU A N 1
ATOM 1528 C CA . GLU A 1 189 ? 68.380 36.787 -102.356 1.00 59.34 189 GLU A CA 1
ATOM 1529 C C . GLU A 1 189 ? 66.924 36.360 -102.625 1.00 59.34 189 GLU A C 1
ATOM 1531 O O . GLU A 1 189 ? 66.113 36.325 -101.700 1.00 59.34 189 GLU A O 1
ATOM 1536 N N . GLN A 1 190 ? 66.578 35.955 -103.851 1.00 58.31 190 GLN A N 1
ATOM 1537 C CA . GLN A 1 190 ? 65.215 35.512 -104.190 1.00 58.31 190 GLN A CA 1
ATOM 1538 C C . GLN A 1 190 ? 64.919 34.100 -103.671 1.00 58.31 190 GLN A C 1
ATOM 1540 O O . GLN A 1 190 ? 63.775 33.783 -103.335 1.00 58.31 190 GLN A O 1
ATOM 1545 N N . ILE A 1 191 ? 65.950 33.257 -103.563 1.00 60.00 191 ILE A N 1
ATOM 1546 C CA . ILE A 1 191 ? 65.848 31.935 -102.932 1.00 60.00 191 ILE A CA 1
ATOM 1547 C C . ILE A 1 191 ? 65.636 32.103 -101.421 1.00 60.00 191 ILE A C 1
ATOM 1549 O O . ILE A 1 191 ? 64.742 31.466 -100.866 1.00 60.00 191 ILE A O 1
ATOM 1553 N N . ALA A 1 192 ? 66.357 33.027 -100.776 1.00 67.31 192 ALA A N 1
ATOM 1554 C CA . ALA A 1 192 ? 66.188 33.325 -99.353 1.00 67.31 192 ALA A CA 1
ATOM 1555 C C . ALA A 1 192 ? 64.792 33.888 -99.014 1.00 67.31 192 ALA A C 1
ATOM 1557 O O . ALA A 1 192 ? 64.211 33.527 -97.988 1.00 67.31 192 ALA A O 1
ATOM 1558 N N . GLU A 1 193 ? 64.210 34.732 -99.874 1.00 70.62 193 GLU A N 1
ATOM 1559 C CA . GLU A 1 193 ? 62.840 35.234 -99.687 1.00 70.62 193 GLU A CA 1
ATOM 1560 C C . GLU A 1 193 ? 61.781 34.128 -99.840 1.00 70.62 193 GLU A C 1
ATOM 1562 O O . GLU A 1 193 ? 60.824 34.066 -99.062 1.00 70.62 193 GLU A O 1
ATOM 1567 N N . LEU A 1 194 ? 61.956 33.215 -100.799 1.00 66.31 194 LEU A N 1
ATOM 1568 C CA . LEU A 1 194 ? 61.057 32.072 -100.985 1.00 66.31 194 LEU A CA 1
ATOM 1569 C C . LEU A 1 194 ? 61.180 31.043 -99.850 1.00 66.31 194 LEU A C 1
ATOM 1571 O O . LEU A 1 194 ? 60.163 30.495 -99.416 1.00 66.31 194 LEU A O 1
ATOM 1575 N N . GLU A 1 195 ? 62.389 30.819 -99.330 1.00 68.12 195 GLU A N 1
ATOM 1576 C CA . GLU A 1 195 ? 62.626 29.988 -98.145 1.00 68.12 195 GLU A CA 1
ATOM 1577 C C . GLU A 1 195 ? 61.991 30.602 -96.891 1.00 68.12 195 GLU A C 1
ATOM 1579 O O . GLU A 1 195 ? 61.285 29.901 -96.167 1.00 68.12 195 GLU A O 1
ATOM 1584 N N . ALA A 1 196 ? 62.107 31.919 -96.685 1.00 71.06 196 ALA A N 1
ATOM 1585 C CA . ALA A 1 196 ? 61.469 32.608 -95.561 1.00 71.06 196 ALA A CA 1
ATOM 1586 C C . ALA A 1 196 ? 59.930 32.511 -95.598 1.00 71.06 196 ALA A C 1
ATOM 1588 O O . ALA A 1 196 ? 59.287 32.292 -94.568 1.00 71.06 196 ALA A O 1
ATOM 1589 N N . VAL A 1 197 ? 59.318 32.618 -96.784 1.00 70.44 197 VAL A N 1
ATOM 1590 C CA . VAL A 1 197 ? 57.863 32.444 -96.955 1.00 70.44 197 VAL A CA 1
ATOM 1591 C C . VAL A 1 197 ? 57.441 30.986 -96.729 1.00 70.44 197 VAL A C 1
ATOM 1593 O O . VAL A 1 197 ? 56.392 30.733 -96.125 1.00 70.44 197 VAL A O 1
ATOM 1596 N N . ALA A 1 198 ? 58.246 30.017 -97.174 1.00 65.50 198 ALA A N 1
ATOM 1597 C CA . ALA A 1 198 ? 57.997 28.597 -96.934 1.00 65.50 198 ALA A CA 1
ATOM 1598 C C . ALA A 1 198 ? 58.116 28.234 -95.444 1.00 65.50 198 ALA A C 1
ATOM 1600 O O . ALA A 1 198 ? 57.290 27.470 -94.931 1.00 65.50 198 ALA A O 1
ATOM 1601 N N . ASP A 1 199 ? 59.078 28.825 -94.739 1.00 71.50 199 ASP A N 1
ATOM 1602 C CA . ASP A 1 199 ? 59.267 28.652 -93.302 1.00 71.50 199 ASP A CA 1
ATOM 1603 C C . ASP A 1 199 ? 58.153 29.327 -92.498 1.00 71.50 199 ASP A C 1
ATOM 1605 O O . ASP A 1 199 ? 57.600 28.703 -91.593 1.00 71.50 199 ASP A O 1
ATOM 1609 N N . GLU A 1 200 ? 57.690 30.523 -92.880 1.00 72.81 200 GLU A N 1
ATOM 1610 C CA . GLU A 1 200 ? 56.498 31.128 -92.269 1.00 72.81 200 GLU A CA 1
ATOM 1611 C C . GLU A 1 200 ? 55.237 30.274 -92.469 1.00 72.81 200 GLU A C 1
ATOM 1613 O O . GLU A 1 200 ? 54.403 30.148 -91.561 1.00 72.81 200 GLU A O 1
ATOM 1618 N N . PHE A 1 201 ? 55.068 29.675 -93.650 1.00 68.00 201 PHE A N 1
ATOM 1619 C CA . PHE A 1 201 ? 53.933 28.799 -93.932 1.00 68.00 201 PHE A CA 1
ATOM 1620 C C . PHE A 1 201 ? 54.019 27.488 -93.134 1.00 68.00 201 PHE A C 1
ATOM 1622 O O . PHE A 1 201 ? 53.011 27.038 -92.568 1.00 68.00 201 PHE A O 1
ATOM 1629 N N . ARG A 1 202 ? 55.219 26.902 -93.016 1.00 69.00 202 ARG A N 1
ATOM 1630 C CA . ARG A 1 202 ? 55.493 25.748 -92.143 1.00 69.00 202 ARG A CA 1
ATOM 1631 C C . ARG A 1 202 ? 55.228 26.081 -90.681 1.00 69.00 202 ARG A C 1
ATOM 1633 O O . ARG A 1 202 ? 54.521 25.329 -90.018 1.00 69.00 202 ARG A O 1
ATOM 1640 N N . ASP A 1 203 ? 55.675 27.228 -90.193 1.00 73.44 203 ASP A N 1
ATOM 1641 C CA . ASP A 1 203 ? 55.453 27.656 -88.813 1.00 73.44 203 ASP A CA 1
ATOM 1642 C C . ASP A 1 203 ? 53.974 27.881 -88.503 1.00 73.44 203 ASP A C 1
ATOM 1644 O O . ASP A 1 203 ? 53.483 27.474 -87.445 1.00 73.44 203 ASP A O 1
ATOM 1648 N N . ARG A 1 204 ? 53.220 28.498 -89.421 1.00 74.38 204 ARG A N 1
ATOM 1649 C CA . ARG A 1 204 ? 51.769 28.687 -89.252 1.00 74.38 204 ARG A CA 1
ATOM 1650 C C . ARG A 1 204 ? 51.025 27.354 -89.250 1.00 74.38 204 ARG A C 1
ATOM 1652 O O . ARG A 1 204 ? 50.162 27.148 -88.395 1.00 74.38 204 ARG A O 1
ATOM 1659 N N . THR A 1 205 ? 51.370 26.436 -90.150 1.00 75.56 205 THR A N 1
ATOM 1660 C CA . THR A 1 205 ? 50.738 25.108 -90.209 1.00 75.56 205 THR A CA 1
ATOM 1661 C C . THR A 1 205 ? 51.133 24.221 -89.027 1.00 75.56 205 THR A C 1
ATOM 1663 O O . THR A 1 205 ? 50.271 23.532 -88.482 1.00 75.56 205 THR A O 1
ATOM 1666 N N . LEU A 1 206 ? 52.380 24.282 -88.551 1.00 76.81 206 LEU A N 1
ATOM 1667 C CA . LEU A 1 206 ? 52.828 23.592 -87.338 1.00 76.81 206 LEU A CA 1
ATOM 1668 C C . LEU A 1 206 ? 52.140 24.143 -86.087 1.00 76.81 206 LEU A C 1
ATOM 1670 O O . LEU A 1 206 ? 51.650 23.358 -85.278 1.00 76.81 206 LEU A O 1
ATOM 1674 N N . LYS A 1 207 ? 52.006 25.469 -85.951 1.00 77.56 207 LYS A N 1
ATOM 1675 C CA . LYS A 1 207 ? 51.244 26.093 -84.854 1.00 77.56 207 LYS A CA 1
ATOM 1676 C C . LYS A 1 207 ? 49.775 25.677 -84.885 1.00 77.56 207 LYS A C 1
ATOM 1678 O O . LYS A 1 207 ? 49.221 25.334 -83.844 1.00 77.56 207 LYS A O 1
ATOM 1683 N N . GLN A 1 208 ? 49.145 25.645 -86.060 1.00 79.94 208 GLN A N 1
ATOM 1684 C CA . GLN A 1 208 ? 47.764 25.169 -86.198 1.00 79.94 208 GLN A CA 1
ATOM 1685 C C . GLN A 1 208 ? 47.622 23.684 -85.846 1.00 79.94 208 GLN A C 1
ATOM 16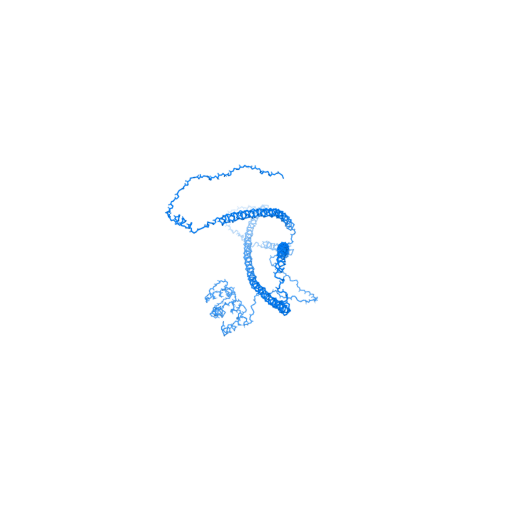87 O O . GLN A 1 208 ? 46.707 23.330 -85.103 1.00 79.94 208 GLN A O 1
ATOM 1692 N N . LYS A 1 209 ? 48.539 22.823 -86.306 1.00 79.19 209 LYS A N 1
ATOM 1693 C CA . LYS A 1 209 ? 48.554 21.397 -85.949 1.00 79.19 209 LYS A CA 1
ATOM 1694 C C . LYS A 1 209 ? 48.761 21.200 -84.449 1.00 79.19 209 LYS A C 1
ATOM 1696 O O . LYS A 1 209 ? 47.980 20.481 -83.833 1.00 79.19 209 LYS A O 1
ATOM 1701 N N . ALA A 1 210 ? 49.717 21.904 -83.844 1.00 78.06 210 ALA A N 1
ATOM 1702 C CA . ALA A 1 210 ? 49.959 21.869 -82.406 1.00 78.06 210 ALA A CA 1
ATOM 1703 C C . ALA A 1 210 ? 48.733 22.336 -81.608 1.00 78.06 210 ALA A C 1
ATOM 1705 O O . ALA A 1 210 ? 48.354 21.674 -80.648 1.00 78.06 210 ALA A O 1
ATOM 1706 N N . LEU A 1 211 ? 48.063 23.416 -82.030 1.00 83.50 211 LEU A N 1
ATOM 1707 C CA . LEU A 1 211 ? 46.823 23.886 -81.403 1.00 83.50 211 LEU A CA 1
ATOM 1708 C C . LEU A 1 211 ? 45.667 22.895 -81.578 1.00 83.50 211 LEU A C 1
ATOM 1710 O O . LEU A 1 211 ? 44.891 22.702 -80.645 1.00 83.50 211 LEU A O 1
ATOM 1714 N N . SER A 1 212 ? 45.540 22.256 -82.743 1.00 83.94 212 SER A N 1
ATOM 1715 C CA . SER A 1 212 ? 44.517 21.230 -82.975 1.00 83.94 212 SER A CA 1
ATOM 1716 C C . SER A 1 212 ? 44.754 19.987 -82.115 1.00 83.94 212 SER A C 1
ATOM 1718 O O . SER A 1 212 ? 43.827 19.522 -81.461 1.00 83.94 212 SER A O 1
ATOM 1720 N N . HIS A 1 213 ? 46.004 19.527 -82.017 1.00 82.31 213 HIS A N 1
ATOM 1721 C CA . HIS A 1 213 ? 46.402 18.419 -81.158 1.00 82.31 213 HIS A CA 1
ATOM 1722 C C . HIS A 1 213 ? 46.177 18.759 -79.681 1.00 82.31 213 HIS A C 1
ATOM 1724 O O . HIS A 1 213 ? 45.574 17.976 -78.959 1.00 82.31 213 HIS A O 1
ATOM 1730 N N . TRP A 1 214 ? 46.564 19.961 -79.240 1.00 85.00 214 TRP A N 1
ATOM 1731 C CA . TRP A 1 214 ? 46.275 20.438 -77.886 1.00 85.00 214 TRP A CA 1
ATOM 1732 C C . TRP A 1 214 ? 44.779 20.445 -77.586 1.00 85.00 214 TRP A C 1
ATOM 1734 O O . TRP A 1 214 ? 44.381 19.967 -76.531 1.00 85.00 214 TRP A O 1
ATOM 1744 N N . ARG A 1 215 ? 43.940 20.928 -78.511 1.00 88.00 215 ARG A N 1
ATOM 1745 C CA . ARG A 1 215 ? 42.480 20.912 -78.337 1.00 88.00 215 ARG A CA 1
ATOM 1746 C C . ARG A 1 215 ? 41.941 19.491 -78.188 1.00 88.00 215 ARG A C 1
ATOM 1748 O O . ARG A 1 215 ? 41.142 19.264 -77.284 1.00 88.00 215 ARG A O 1
ATOM 1755 N N . VAL A 1 216 ? 42.400 18.551 -79.017 1.00 89.25 216 VAL A N 1
ATOM 1756 C CA . VAL A 1 216 ? 42.013 17.133 -78.930 1.00 89.25 216 VAL A CA 1
ATOM 1757 C C . VAL A 1 216 ? 42.438 16.536 -77.588 1.00 89.25 216 VAL A C 1
ATOM 1759 O O . VAL A 1 216 ? 41.587 16.033 -76.863 1.00 89.25 216 VAL A O 1
ATOM 1762 N N . VAL A 1 217 ? 43.701 16.703 -77.186 1.00 88.06 217 VAL A N 1
ATOM 1763 C CA . VAL A 1 217 ? 44.213 16.192 -75.901 1.00 88.06 217 VAL A CA 1
ATOM 1764 C C . VAL A 1 217 ? 43.471 16.807 -74.711 1.00 88.06 217 VAL A C 1
ATOM 1766 O O . VAL A 1 217 ? 43.116 16.102 -73.770 1.00 88.06 217 VAL A O 1
ATOM 1769 N N . THR A 1 218 ? 43.171 18.111 -74.741 1.00 86.25 218 THR A N 1
ATOM 1770 C CA . THR A 1 218 ? 42.381 18.743 -73.670 1.00 86.25 218 THR A CA 1
ATOM 1771 C C . THR A 1 218 ? 40.939 18.247 -73.634 1.00 86.25 218 THR A C 1
ATOM 1773 O O . THR A 1 218 ? 40.377 18.127 -72.550 1.00 86.25 218 THR A O 1
ATOM 1776 N N . ALA A 1 219 ? 40.339 17.930 -74.786 1.00 89.44 219 ALA A N 1
ATOM 1777 C CA . ALA A 1 219 ? 38.993 17.369 -74.845 1.00 89.44 219 ALA A CA 1
ATOM 1778 C C . ALA A 1 219 ? 38.962 15.932 -74.301 1.00 89.44 219 ALA A C 1
ATOM 1780 O O . ALA A 1 219 ? 38.072 15.601 -73.521 1.00 89.44 219 ALA A O 1
ATOM 1781 N N . GLU A 1 220 ? 39.961 15.111 -74.639 1.00 88.31 220 GLU A N 1
ATOM 1782 C CA . GLU A 1 220 ? 40.124 13.760 -74.090 1.00 88.31 220 GLU A CA 1
ATOM 1783 C C . GLU A 1 220 ? 40.344 13.788 -72.572 1.00 88.31 220 GLU A C 1
ATOM 1785 O O . GLU A 1 220 ? 39.707 13.026 -71.844 1.00 88.31 220 GLU A O 1
ATOM 1790 N N . TYR A 1 221 ? 41.178 14.708 -72.074 1.00 86.38 221 TYR A N 1
ATOM 1791 C CA . TYR A 1 221 ? 41.395 14.888 -70.637 1.00 86.38 221 TYR A CA 1
ATOM 1792 C C . TYR A 1 221 ? 40.104 15.296 -69.915 1.00 86.38 221 TYR A C 1
ATOM 1794 O O . TYR A 1 221 ? 39.737 14.685 -68.915 1.00 86.38 221 TYR A O 1
ATOM 1802 N N . GLN A 1 222 ? 39.352 16.255 -70.467 1.00 87.44 222 GLN A N 1
ATOM 1803 C CA . GLN A 1 222 ? 38.045 16.645 -69.926 1.00 87.44 222 GLN A CA 1
ATOM 1804 C C . GLN A 1 222 ? 37.033 15.490 -69.946 1.00 87.44 222 GLN A C 1
ATOM 1806 O O . GLN A 1 222 ? 36.199 15.379 -69.048 1.00 87.44 222 GLN A O 1
ATOM 1811 N N . GLU A 1 223 ? 37.070 14.618 -70.956 1.00 89.69 223 GLU A N 1
ATOM 1812 C CA . GLU A 1 223 ? 36.202 13.440 -71.003 1.00 89.69 223 GLU A CA 1
ATOM 1813 C C . GLU A 1 223 ? 36.585 12.408 -69.930 1.00 89.69 223 GLU A C 1
ATOM 1815 O O . GLU A 1 223 ? 35.705 11.833 -69.281 1.00 89.69 223 GLU A O 1
ATOM 1820 N N . GLN A 1 224 ? 37.884 12.200 -69.697 1.00 86.94 224 GLN A N 1
ATOM 1821 C CA . GLN A 1 224 ? 38.380 11.336 -68.624 1.00 86.94 224 GLN A CA 1
ATOM 1822 C C . GLN A 1 224 ? 38.041 11.893 -67.234 1.00 86.94 224 GLN A C 1
ATOM 1824 O O . GLN A 1 224 ? 37.583 11.127 -66.386 1.00 86.94 224 GLN A O 1
ATOM 1829 N N . GLU A 1 225 ? 38.162 13.207 -67.015 1.00 84.94 225 GLU A N 1
ATOM 1830 C CA . GLU A 1 225 ? 37.722 13.865 -65.776 1.00 84.94 225 GLU A CA 1
ATOM 1831 C C . GLU A 1 225 ? 36.222 13.666 -65.537 1.00 84.94 225 GLU A C 1
ATOM 1833 O O . GLU A 1 225 ? 35.824 13.232 -64.457 1.00 84.94 225 GLU A O 1
ATOM 1838 N N . ARG A 1 226 ? 35.374 13.861 -66.558 1.00 88.75 226 ARG A N 1
ATOM 1839 C CA . ARG A 1 226 ? 33.924 13.610 -66.438 1.00 88.75 226 ARG A CA 1
ATOM 1840 C C . ARG A 1 226 ? 33.610 12.156 -66.088 1.00 88.75 226 ARG A C 1
ATOM 1842 O O . ARG A 1 226 ? 32.698 11.900 -65.298 1.00 88.75 226 ARG A O 1
ATOM 1849 N N . LYS A 1 227 ? 34.343 11.193 -66.659 1.00 88.06 227 LYS A N 1
ATOM 1850 C CA . LYS A 1 227 ? 34.197 9.769 -66.314 1.00 88.06 227 LYS A CA 1
ATOM 1851 C C . LYS A 1 227 ? 34.618 9.524 -64.865 1.00 88.06 227 LYS A C 1
ATOM 1853 O O . LYS A 1 227 ? 33.843 8.914 -64.128 1.00 88.06 227 LYS A O 1
ATOM 1858 N N . ALA A 1 228 ? 35.767 10.042 -64.432 1.00 86.25 228 ALA A N 1
ATOM 1859 C CA . ALA A 1 228 ? 36.240 9.925 -63.053 1.00 86.25 228 ALA A CA 1
ATOM 1860 C C . ALA A 1 228 ? 35.252 10.542 -62.047 1.00 86.25 228 ALA A C 1
ATOM 1862 O O . ALA A 1 228 ? 34.905 9.894 -61.060 1.00 86.25 228 ALA A O 1
ATOM 1863 N N . ASP A 1 229 ? 34.713 11.727 -62.338 1.00 87.06 229 ASP A N 1
ATOM 1864 C CA . ASP A 1 229 ? 33.679 12.374 -61.527 1.00 87.06 229 ASP A CA 1
ATOM 1865 C C . ASP A 1 229 ? 32.400 11.537 -61.455 1.00 87.06 229 ASP A C 1
ATOM 1867 O O . ASP A 1 229 ? 31.798 11.410 -60.389 1.00 87.06 229 ASP A O 1
ATOM 1871 N N . SER A 1 230 ? 31.984 10.919 -62.565 1.00 86.56 230 SER A N 1
ATOM 1872 C CA . SER A 1 230 ? 30.816 10.032 -62.567 1.00 86.56 230 SER A CA 1
ATOM 1873 C C . SER A 1 230 ? 31.027 8.781 -61.705 1.00 86.56 230 SER A C 1
ATOM 1875 O O . SER A 1 230 ? 30.095 8.350 -61.025 1.00 86.56 230 SER A O 1
ATOM 1877 N N . PHE A 1 231 ? 32.245 8.227 -61.675 1.00 87.12 231 PHE A N 1
ATOM 1878 C CA . PHE A 1 231 ? 32.598 7.104 -60.804 1.00 87.12 231 PHE A CA 1
ATOM 1879 C C . PHE A 1 231 ? 32.645 7.515 -59.331 1.00 87.12 231 PHE A C 1
ATOM 1881 O O . PHE A 1 231 ? 32.091 6.799 -58.499 1.00 87.12 231 PHE A O 1
ATOM 1888 N N . ARG A 1 232 ? 33.238 8.674 -59.010 1.00 87.56 232 ARG A N 1
ATOM 1889 C CA . ARG A 1 232 ? 33.249 9.217 -57.641 1.00 87.56 232 ARG A CA 1
ATOM 1890 C C . ARG A 1 232 ? 31.832 9.437 -57.132 1.00 87.56 232 ARG A C 1
ATOM 1892 O O . ARG A 1 232 ? 31.478 8.879 -56.106 1.00 87.56 232 ARG A O 1
ATOM 1899 N N . ARG A 1 233 ? 30.981 10.109 -57.915 1.00 85.88 233 ARG A N 1
ATOM 1900 C CA . ARG A 1 233 ? 29.571 10.328 -57.553 1.00 85.88 233 ARG A CA 1
ATOM 1901 C C . ARG A 1 233 ? 28.826 9.021 -57.311 1.00 85.88 233 ARG A C 1
ATOM 1903 O O . ARG A 1 233 ? 28.105 8.933 -56.328 1.00 85.88 233 ARG A O 1
ATOM 1910 N N . LYS A 1 234 ? 29.003 8.007 -58.166 1.00 89.81 234 LYS A N 1
ATOM 1911 C CA . LYS A 1 234 ? 28.387 6.685 -57.953 1.00 89.81 234 LYS A CA 1
ATOM 1912 C C . LYS A 1 234 ? 28.844 6.059 -56.635 1.00 89.81 234 LYS A C 1
ATOM 1914 O O . LYS A 1 234 ? 27.998 5.677 -55.832 1.00 89.81 234 LYS A O 1
ATOM 1919 N N . LYS A 1 235 ? 30.152 6.040 -56.377 1.00 88.94 235 LYS A N 1
ATOM 1920 C CA . LYS A 1 235 ? 30.717 5.499 -55.136 1.00 88.94 235 LYS A CA 1
ATOM 1921 C C . LYS A 1 235 ? 30.243 6.272 -53.900 1.00 88.94 235 LYS A C 1
ATOM 1923 O O . LYS A 1 235 ? 29.875 5.662 -52.903 1.00 88.94 235 LYS A O 1
ATOM 1928 N N . ASP A 1 236 ? 30.173 7.597 -53.981 1.00 88.44 236 ASP A N 1
ATOM 1929 C CA . ASP A 1 236 ? 29.650 8.443 -52.907 1.00 88.44 236 ASP A CA 1
ATOM 1930 C C . ASP A 1 236 ? 28.167 8.154 -52.656 1.00 88.44 236 ASP A C 1
ATOM 1932 O O . ASP A 1 236 ? 27.759 8.015 -51.505 1.00 88.44 236 ASP A O 1
ATOM 1936 N N . THR A 1 237 ? 27.358 7.986 -53.711 1.00 86.75 237 THR A N 1
ATOM 1937 C CA . THR A 1 237 ? 25.949 7.602 -53.546 1.00 86.75 237 THR A CA 1
ATOM 1938 C C . THR A 1 237 ? 25.785 6.210 -52.941 1.00 86.75 237 THR A C 1
ATOM 1940 O O . THR A 1 237 ? 24.936 6.043 -52.073 1.00 86.75 237 THR A O 1
ATOM 1943 N N . GLU A 1 238 ? 26.606 5.232 -53.328 1.00 88.75 238 GLU A N 1
ATOM 1944 C CA . GLU A 1 238 ? 26.596 3.884 -52.743 1.00 88.75 238 GLU A CA 1
ATOM 1945 C C . GLU A 1 238 ? 26.983 3.918 -51.260 1.00 88.75 238 GLU A C 1
ATOM 1947 O O . GLU A 1 238 ? 26.293 3.330 -50.429 1.00 88.75 238 GLU A O 1
ATOM 1952 N N . ASN A 1 239 ? 28.021 4.679 -50.906 1.00 87.88 239 ASN A N 1
ATOM 1953 C CA . ASN A 1 239 ? 28.457 4.864 -49.523 1.00 87.88 239 ASN A CA 1
ATOM 1954 C C . ASN A 1 239 ? 27.393 5.563 -48.671 1.00 87.88 239 ASN A C 1
ATOM 1956 O O . ASN A 1 239 ? 27.141 5.160 -47.534 1.00 87.88 239 ASN A O 1
ATOM 1960 N N . VAL A 1 240 ? 26.755 6.608 -49.207 1.00 87.00 240 VAL A N 1
ATOM 1961 C CA . VAL A 1 240 ? 25.651 7.293 -48.530 1.00 87.00 240 VAL A CA 1
ATOM 1962 C C . VAL A 1 240 ? 24.501 6.310 -48.333 1.00 87.00 240 VAL A C 1
ATOM 1964 O O . VAL A 1 240 ? 24.091 6.105 -47.198 1.00 87.00 240 VAL A O 1
ATOM 1967 N N . LEU A 1 241 ? 24.037 5.622 -49.377 1.00 88.50 241 LEU A N 1
ATOM 1968 C CA . LEU A 1 241 ? 22.963 4.632 -49.251 1.00 88.50 241 LEU A CA 1
ATOM 1969 C C . LEU A 1 241 ? 23.301 3.534 -48.230 1.00 88.50 241 LEU A C 1
ATOM 1971 O O . LEU A 1 241 ? 22.452 3.198 -47.408 1.00 88.50 241 LEU A O 1
ATOM 1975 N N . GLY A 1 242 ? 24.542 3.042 -48.208 1.00 88.19 242 GLY A N 1
ATOM 1976 C CA . GLY A 1 242 ? 25.017 2.097 -47.196 1.00 88.19 242 GLY A CA 1
ATOM 1977 C C . GLY A 1 242 ? 24.887 2.641 -45.770 1.00 88.19 242 GLY A C 1
ATOM 1978 O O . GLY A 1 242 ? 24.332 1.967 -44.902 1.00 88.19 242 GLY A O 1
ATOM 1979 N N . LYS A 1 243 ? 25.311 3.890 -45.533 1.00 87.50 243 LYS A N 1
ATOM 1980 C CA . LYS A 1 243 ? 25.170 4.560 -44.227 1.00 87.50 243 LYS A CA 1
ATOM 1981 C C . LYS A 1 243 ? 23.707 4.777 -43.830 1.00 87.50 243 LYS A C 1
ATOM 1983 O O . LYS A 1 243 ? 23.366 4.576 -42.670 1.00 87.50 243 LYS A O 1
ATOM 1988 N N . TRP A 1 244 ? 22.839 5.142 -44.773 1.00 83.38 244 TRP A N 1
ATOM 1989 C CA . TRP A 1 244 ? 21.405 5.315 -44.510 1.00 83.38 244 TRP A CA 1
ATOM 1990 C C . TRP A 1 244 ? 20.726 3.991 -44.141 1.00 83.38 244 TRP A C 1
ATOM 1992 O O . TRP A 1 244 ? 19.971 3.948 -43.173 1.00 83.38 244 TRP A O 1
ATOM 2002 N N . VAL A 1 245 ? 21.045 2.899 -44.844 1.00 89.75 245 VAL A N 1
ATOM 2003 C CA . VAL A 1 245 ? 20.524 1.560 -44.520 1.00 89.75 245 VAL A CA 1
ATOM 2004 C C . VAL A 1 245 ? 20.999 1.096 -43.141 1.00 89.75 245 VAL A C 1
ATOM 2006 O O . VAL A 1 245 ? 20.221 0.501 -42.396 1.00 89.75 245 VAL A O 1
ATOM 2009 N N . LEU A 1 246 ? 22.254 1.368 -42.773 1.00 88.19 246 LEU A N 1
ATOM 2010 C CA . LEU A 1 246 ? 22.761 1.063 -41.431 1.00 88.19 246 LEU A CA 1
ATOM 2011 C C . LEU A 1 246 ? 22.040 1.882 -40.354 1.00 88.19 246 LEU A C 1
ATOM 2013 O O . LEU A 1 246 ? 21.570 1.299 -39.381 1.00 88.19 246 LEU A O 1
ATOM 2017 N N . ALA A 1 247 ? 21.863 3.188 -40.565 1.00 85.12 247 ALA A N 1
ATOM 2018 C CA . ALA A 1 247 ? 21.131 4.047 -39.636 1.00 85.12 247 ALA A CA 1
ATOM 2019 C C . ALA A 1 247 ? 19.670 3.593 -39.451 1.00 85.12 247 ALA A C 1
ATOM 2021 O O . ALA A 1 247 ? 19.161 3.557 -38.332 1.00 85.12 247 ALA A O 1
ATOM 2022 N N . GLU A 1 248 ? 18.992 3.182 -40.526 1.00 87.00 248 GLU A N 1
ATOM 2023 C CA . GLU A 1 248 ? 17.625 2.657 -40.445 1.00 87.00 248 GLU A CA 1
ATOM 2024 C C . GLU A 1 248 ? 17.566 1.331 -39.666 1.00 87.00 248 GLU A C 1
ATOM 2026 O O . GLU A 1 248 ? 16.701 1.147 -38.804 1.00 87.00 248 GLU A O 1
ATOM 2031 N N . ARG A 1 249 ? 18.532 0.428 -39.889 1.00 87.12 249 ARG A N 1
ATOM 2032 C CA . ARG A 1 249 ? 18.657 -0.820 -39.116 1.00 87.12 249 ARG A CA 1
ATOM 2033 C C . ARG A 1 249 ? 18.914 -0.554 -37.636 1.00 87.12 249 ARG A C 1
ATOM 2035 O O . ARG A 1 249 ? 18.322 -1.228 -36.796 1.00 87.12 249 ARG A O 1
ATOM 2042 N N . GLU A 1 250 ? 19.752 0.422 -37.302 1.00 89.06 250 GLU A N 1
ATOM 2043 C CA . GLU A 1 250 ? 20.011 0.818 -35.915 1.00 89.06 250 GLU A CA 1
ATOM 2044 C C . GLU A 1 250 ? 18.746 1.324 -35.222 1.00 89.06 250 GLU A C 1
ATOM 2046 O O . GLU A 1 250 ? 18.459 0.901 -34.101 1.00 89.06 250 GLU A O 1
ATOM 2051 N N . VAL A 1 251 ? 17.937 2.151 -35.892 1.00 89.12 251 VAL A N 1
ATOM 2052 C CA . VAL A 1 251 ? 16.654 2.624 -35.347 1.00 89.12 251 VAL A CA 1
ATOM 2053 C C . VAL A 1 251 ? 15.729 1.447 -35.032 1.00 89.12 251 VAL A C 1
ATOM 2055 O O . VAL A 1 251 ? 15.166 1.384 -33.936 1.00 89.12 251 VAL A O 1
ATOM 2058 N N . VAL A 1 252 ? 15.605 0.482 -35.947 1.00 89.94 252 VAL A N 1
ATOM 2059 C CA . VAL A 1 252 ? 14.791 -0.724 -35.724 1.00 89.94 252 VAL A CA 1
ATOM 2060 C C . VAL A 1 252 ? 15.349 -1.559 -34.567 1.00 89.94 252 VAL A C 1
ATOM 2062 O O . VAL A 1 252 ? 14.592 -1.986 -33.694 1.00 89.94 252 VAL A O 1
ATOM 2065 N N . LEU A 1 253 ? 16.668 -1.751 -34.493 1.00 89.56 253 LEU A N 1
ATOM 2066 C CA . LEU A 1 253 ? 17.308 -2.480 -33.394 1.00 89.56 253 LEU A CA 1
ATOM 2067 C C . LEU A 1 253 ? 17.080 -1.798 -32.041 1.00 89.56 253 LEU A C 1
ATOM 2069 O O . LEU A 1 253 ? 16.782 -2.478 -31.057 1.00 89.56 253 LEU A O 1
ATOM 2073 N N . VAL A 1 254 ? 17.170 -0.468 -31.975 1.00 90.06 254 VAL A N 1
ATOM 2074 C CA . VAL A 1 254 ? 16.871 0.303 -30.760 1.00 90.06 254 VAL A CA 1
ATOM 2075 C C . VAL A 1 254 ? 15.409 0.122 -30.356 1.00 90.06 254 VAL A C 1
ATOM 2077 O O . VAL A 1 254 ? 15.138 -0.141 -29.183 1.00 90.06 254 VAL A O 1
ATOM 2080 N N . GLN A 1 255 ? 14.470 0.177 -31.304 1.00 89.75 255 GLN A N 1
ATOM 2081 C CA . GLN A 1 255 ? 13.052 -0.067 -31.027 1.00 89.75 255 GLN A CA 1
ATOM 2082 C C . GLN A 1 255 ? 12.807 -1.480 -30.484 1.00 89.75 255 GLN A C 1
ATOM 2084 O O . GLN A 1 255 ? 12.105 -1.638 -29.483 1.00 89.75 255 GLN A O 1
ATOM 2089 N N . VAL A 1 256 ? 13.424 -2.507 -31.077 1.00 92.00 256 VAL A N 1
ATOM 2090 C CA . VAL A 1 256 ? 13.317 -3.897 -30.602 1.00 92.00 256 VAL A CA 1
ATOM 2091 C C . VAL A 1 256 ? 13.929 -4.053 -29.207 1.00 92.00 256 VAL A C 1
ATOM 2093 O O . VAL A 1 256 ? 13.314 -4.667 -28.332 1.00 92.00 256 VAL A O 1
ATOM 2096 N N . ARG A 1 257 ? 15.100 -3.454 -28.947 1.00 91.12 257 ARG A N 1
ATOM 2097 C CA . ARG A 1 257 ? 15.731 -3.450 -27.615 1.00 91.12 257 ARG A CA 1
ATOM 2098 C C . ARG A 1 257 ? 14.841 -2.771 -26.577 1.00 91.12 257 ARG A C 1
ATOM 2100 O O . ARG A 1 257 ? 14.641 -3.335 -25.501 1.00 91.12 257 ARG A O 1
ATOM 2107 N N . MET A 1 258 ? 14.261 -1.615 -26.899 1.00 89.94 258 MET A N 1
ATOM 2108 C CA . MET A 1 258 ? 13.331 -0.910 -26.013 1.00 89.94 258 MET A CA 1
ATOM 2109 C C . MET A 1 258 ? 12.052 -1.712 -25.762 1.00 89.94 258 MET A C 1
ATOM 2111 O O . MET A 1 258 ? 11.622 -1.824 -24.614 1.00 89.94 258 MET A O 1
ATOM 2115 N N . ALA A 1 259 ? 11.477 -2.334 -26.791 1.00 91.00 259 ALA A N 1
ATOM 2116 C CA . ALA A 1 259 ? 10.305 -3.192 -26.645 1.00 91.00 259 ALA A CA 1
ATOM 2117 C C . ALA A 1 259 ? 10.600 -4.411 -25.753 1.00 91.00 259 ALA A C 1
ATOM 2119 O O . ALA A 1 259 ? 9.807 -4.745 -24.872 1.00 91.00 259 ALA A O 1
ATOM 2120 N N . ASN A 1 260 ? 11.760 -5.048 -25.927 1.00 92.81 260 ASN A N 1
ATOM 2121 C CA . ASN A 1 260 ? 12.185 -6.182 -25.108 1.00 92.81 260 ASN A CA 1
ATOM 2122 C C . ASN A 1 260 ? 12.481 -5.772 -23.658 1.00 92.81 260 ASN A C 1
ATOM 2124 O O . ASN A 1 260 ? 12.076 -6.476 -22.732 1.00 92.81 260 ASN A O 1
ATOM 2128 N N . ALA A 1 261 ? 13.125 -4.623 -23.439 1.00 91.25 261 ALA A N 1
ATOM 2129 C CA . ALA A 1 261 ? 13.316 -4.059 -22.105 1.00 91.25 261 ALA A CA 1
ATOM 2130 C C . ALA A 1 261 ? 11.967 -3.743 -21.433 1.00 91.25 261 ALA A C 1
ATOM 2132 O O . ALA A 1 261 ? 11.762 -4.098 -20.271 1.00 91.25 261 ALA A O 1
ATOM 2133 N N . GLY A 1 262 ? 11.019 -3.170 -22.182 1.00 92.06 262 GLY A N 1
ATOM 2134 C CA . GLY A 1 262 ? 9.651 -2.918 -21.729 1.00 92.06 262 GLY A CA 1
ATOM 2135 C C . GLY A 1 262 ? 8.915 -4.198 -21.326 1.00 92.06 262 GLY A C 1
ATOM 2136 O O . GLY A 1 262 ? 8.332 -4.253 -20.245 1.00 92.06 262 GLY A O 1
ATOM 2137 N N . LYS A 1 263 ? 9.005 -5.265 -22.132 1.00 93.31 263 LYS A N 1
ATOM 2138 C CA . LYS A 1 263 ? 8.447 -6.589 -21.793 1.00 93.31 263 LYS A CA 1
ATOM 2139 C C . LYS A 1 263 ? 9.061 -7.155 -20.508 1.00 93.31 263 LYS A C 1
ATOM 2141 O O . LYS A 1 263 ? 8.321 -7.533 -19.605 1.00 93.31 263 LYS A O 1
ATOM 2146 N N . LYS A 1 264 ? 10.395 -7.139 -20.376 1.00 95.06 264 LYS A N 1
ATOM 2147 C CA . LYS A 1 264 ? 11.093 -7.604 -19.160 1.00 95.06 264 LYS A CA 1
ATOM 2148 C C . LYS A 1 264 ? 10.670 -6.815 -17.915 1.00 95.06 264 LYS A C 1
ATOM 2150 O O . LYS A 1 264 ? 10.445 -7.414 -16.863 1.00 95.06 264 LYS A O 1
ATOM 2155 N N . ALA A 1 265 ? 10.533 -5.493 -18.033 1.00 92.44 265 ALA A N 1
ATOM 2156 C CA . ALA A 1 265 ? 10.068 -4.634 -16.947 1.00 92.44 265 ALA A CA 1
ATOM 2157 C C . ALA A 1 265 ? 8.617 -4.952 -16.551 1.00 92.44 265 ALA A C 1
ATOM 2159 O O . ALA A 1 265 ? 8.333 -5.119 -15.366 1.00 92.44 265 ALA A O 1
ATOM 2160 N N . LEU A 1 266 ? 7.719 -5.119 -17.529 1.00 94.94 266 LEU A N 1
ATOM 2161 C CA . LEU A 1 266 ? 6.330 -5.519 -17.290 1.00 94.94 266 LEU A CA 1
ATOM 2162 C C . LEU A 1 266 ? 6.228 -6.900 -16.634 1.00 94.94 266 LEU A C 1
ATOM 2164 O O . LEU A 1 266 ? 5.429 -7.080 -15.719 1.00 94.94 266 LEU A O 1
ATOM 2168 N N . ASP A 1 267 ? 7.041 -7.866 -17.052 1.00 95.56 267 ASP A N 1
ATOM 2169 C CA . ASP A 1 267 ? 7.056 -9.203 -16.454 1.00 95.56 267 ASP A CA 1
ATOM 2170 C C . ASP A 1 267 ? 7.619 -9.199 -15.031 1.00 95.56 267 ASP A C 1
ATOM 2172 O O . ASP A 1 267 ? 7.137 -9.945 -14.177 1.00 95.56 267 ASP A O 1
ATOM 2176 N N . SER A 1 268 ? 8.621 -8.358 -14.759 1.00 95.31 268 SER A N 1
ATOM 2177 C CA . SER A 1 268 ? 9.129 -8.130 -13.402 1.00 95.31 268 SER A CA 1
ATOM 2178 C C . SER A 1 268 ? 8.050 -7.507 -12.515 1.00 95.31 268 SER A C 1
ATOM 2180 O O . SER A 1 268 ? 7.745 -8.030 -11.445 1.00 95.31 268 SER A O 1
ATOM 2182 N N . TRP A 1 269 ? 7.381 -6.461 -13.004 1.00 95.06 269 TRP A N 1
ATOM 2183 C CA . TRP A 1 269 ? 6.287 -5.803 -12.295 1.00 95.06 269 TRP A CA 1
ATOM 2184 C C . TRP A 1 269 ? 5.107 -6.752 -12.038 1.00 95.06 269 TRP A C 1
ATOM 2186 O O . TRP A 1 269 ? 4.561 -6.800 -10.937 1.00 95.06 269 TRP A O 1
ATOM 2196 N N . ARG A 1 270 ? 4.749 -7.600 -13.011 1.00 96.81 270 ARG A N 1
ATOM 2197 C CA . ARG A 1 270 ? 3.734 -8.658 -12.841 1.00 96.81 270 ARG A CA 1
ATOM 2198 C C . ARG A 1 270 ? 4.131 -9.704 -11.801 1.00 96.81 270 ARG A C 1
ATOM 2200 O O . ARG A 1 270 ? 3.263 -10.237 -11.118 1.00 96.81 270 ARG A O 1
ATOM 2207 N N . ARG A 1 271 ? 5.419 -10.035 -11.684 1.00 96.62 271 ARG A N 1
ATOM 2208 C CA . ARG A 1 271 ? 5.915 -10.937 -10.633 1.00 96.62 271 ARG A CA 1
ATOM 2209 C C . ARG A 1 271 ? 5.815 -10.284 -9.256 1.00 96.62 271 ARG A C 1
ATOM 2211 O O . ARG A 1 271 ? 5.221 -10.883 -8.368 1.00 96.62 271 ARG A O 1
ATOM 2218 N N . GLN A 1 272 ? 6.284 -9.045 -9.123 1.00 95.25 272 GLN A N 1
ATOM 2219 C CA . GLN A 1 272 ? 6.225 -8.283 -7.871 1.00 95.25 272 GLN A CA 1
ATOM 2220 C C . GLN A 1 272 ? 4.786 -8.054 -7.393 1.00 95.25 272 GLN A C 1
ATOM 2222 O O . GLN A 1 272 ? 4.478 -8.250 -6.225 1.00 95.25 272 GLN A O 1
ATOM 2227 N N . THR A 1 273 ? 3.869 -7.707 -8.297 1.00 94.44 273 THR A N 1
ATOM 2228 C CA . THR A 1 273 ? 2.446 -7.529 -7.952 1.00 94.44 273 THR A CA 1
ATOM 2229 C C . THR A 1 273 ? 1.785 -8.830 -7.496 1.00 94.44 273 THR A C 1
ATOM 2231 O O . THR A 1 273 ? 0.992 -8.807 -6.560 1.00 94.44 273 THR A O 1
ATOM 2234 N N . ARG A 1 274 ? 2.125 -9.981 -8.092 1.00 96.50 274 ARG A N 1
ATOM 2235 C CA . ARG A 1 274 ? 1.645 -11.289 -7.608 1.00 96.50 274 ARG A CA 1
ATOM 2236 C C . ARG A 1 274 ? 2.205 -11.638 -6.234 1.00 96.50 274 ARG A C 1
ATOM 2238 O O . ARG A 1 274 ? 1.476 -12.198 -5.425 1.00 96.50 274 ARG A O 1
ATOM 2245 N N . GLU A 1 275 ? 3.473 -11.332 -5.985 1.00 96.88 275 GLU A N 1
ATOM 2246 C CA . GLU A 1 275 ? 4.104 -11.543 -4.681 1.00 96.88 275 GLU A CA 1
ATOM 2247 C C . GLU A 1 275 ? 3.441 -10.679 -3.601 1.00 96.88 275 GLU A C 1
ATOM 2249 O O . GLU A 1 275 ? 3.050 -11.204 -2.562 1.00 96.88 275 GLU A O 1
ATOM 2254 N N . LEU A 1 276 ? 3.199 -9.395 -3.885 1.00 93.62 276 LEU A N 1
ATOM 2255 C CA . LEU A 1 276 ? 2.454 -8.501 -2.994 1.00 93.62 276 LEU A CA 1
ATOM 2256 C C . LEU A 1 276 ? 1.037 -9.018 -2.723 1.00 93.62 276 LEU A C 1
ATOM 2258 O O . LEU A 1 276 ? 0.642 -9.117 -1.569 1.00 93.62 276 LEU A O 1
ATOM 2262 N N . GLN A 1 277 ? 0.306 -9.457 -3.751 1.00 95.69 277 GLN A N 1
ATOM 2263 C CA . GLN A 1 277 ? -1.022 -10.057 -3.565 1.00 95.69 277 GLN A CA 1
ATOM 2264 C C . GLN A 1 277 ? -0.986 -11.337 -2.717 1.00 95.69 277 GLN A C 1
ATOM 2266 O O . GLN A 1 277 ? -1.938 -11.636 -1.999 1.00 95.69 277 GLN A O 1
ATOM 2271 N N . GLN A 1 278 ? 0.081 -12.135 -2.808 1.00 96.12 278 GLN A N 1
ATOM 2272 C CA . GLN A 1 278 ? 0.255 -13.300 -1.939 1.00 96.12 278 GLN A CA 1
ATOM 2273 C C . GLN A 1 278 ? 0.538 -12.877 -0.496 1.00 96.12 278 GLN A C 1
ATOM 2275 O O . GLN A 1 278 ? -0.044 -13.455 0.419 1.00 96.12 278 GLN A O 1
ATOM 2280 N N . GLN A 1 279 ? 1.376 -11.861 -0.288 1.00 94.50 279 GLN A N 1
ATOM 2281 C CA . GLN A 1 279 ? 1.658 -11.310 1.038 1.00 94.50 279 GLN A CA 1
ATOM 2282 C C . GLN A 1 279 ? 0.409 -10.690 1.677 1.00 94.50 279 GLN A C 1
ATOM 2284 O O . GLN A 1 279 ? 0.152 -10.955 2.847 1.00 94.50 279 GLN A O 1
ATOM 2289 N N . GLU A 1 280 ? -0.405 -9.956 0.915 1.00 91.25 280 GLU A N 1
ATOM 2290 C CA . GLU A 1 280 ? -1.695 -9.413 1.365 1.00 91.25 280 GLU A CA 1
ATOM 2291 C C . GLU A 1 280 ? -2.641 -10.530 1.810 1.00 91.25 280 GLU A C 1
ATOM 2293 O O . GLU A 1 280 ? -3.130 -10.507 2.933 1.00 91.25 280 GLU A O 1
ATOM 2298 N N . ARG A 1 281 ? -2.807 -11.586 1.001 1.00 95.12 281 ARG A N 1
ATOM 2299 C CA . ARG A 1 281 ? -3.632 -12.745 1.391 1.00 95.12 281 ARG A CA 1
ATOM 2300 C C . ARG A 1 281 ? -3.133 -13.415 2.669 1.00 95.12 281 ARG A C 1
ATOM 2302 O O . ARG A 1 281 ? -3.934 -13.844 3.492 1.00 95.12 281 ARG A O 1
ATOM 2309 N N . MET A 1 282 ? -1.817 -13.531 2.841 1.00 94.88 282 MET A N 1
ATOM 2310 C CA . MET A 1 282 ? -1.234 -14.089 4.064 1.00 94.88 282 MET A CA 1
ATOM 2311 C C . MET A 1 282 ? -1.450 -13.163 5.268 1.00 94.88 282 MET A C 1
ATOM 2313 O O . MET A 1 282 ? -1.704 -13.653 6.369 1.00 94.88 282 MET A O 1
ATOM 2317 N N . ALA A 1 283 ? -1.378 -11.846 5.065 1.00 92.62 283 ALA A N 1
ATOM 2318 C CA . ALA A 1 283 ? -1.660 -10.850 6.090 1.00 92.62 283 ALA A CA 1
ATOM 2319 C C . ALA A 1 283 ? -3.139 -10.867 6.504 1.00 92.62 283 ALA A C 1
ATOM 2321 O O . ALA A 1 283 ? -3.415 -10.842 7.701 1.00 92.62 283 ALA A O 1
ATOM 2322 N N . ASP A 1 284 ? -4.067 -11.006 5.556 1.00 93.25 284 ASP A N 1
ATOM 2323 C CA . ASP A 1 284 ? -5.503 -11.130 5.824 1.00 93.25 284 ASP A CA 1
ATOM 2324 C C . ASP A 1 284 ? -5.805 -12.388 6.648 1.00 93.25 284 ASP A C 1
ATOM 2326 O O . ASP A 1 284 ? -6.447 -12.310 7.695 1.00 93.25 284 ASP A O 1
ATOM 2330 N N . VAL A 1 285 ? -5.254 -13.544 6.256 1.00 95.31 285 VAL A N 1
ATOM 2331 C CA . VAL A 1 285 ? -5.400 -14.799 7.019 1.00 95.31 285 VAL A CA 1
ATOM 2332 C C . VAL A 1 285 ? -4.806 -14.669 8.426 1.00 95.31 285 VAL A C 1
AT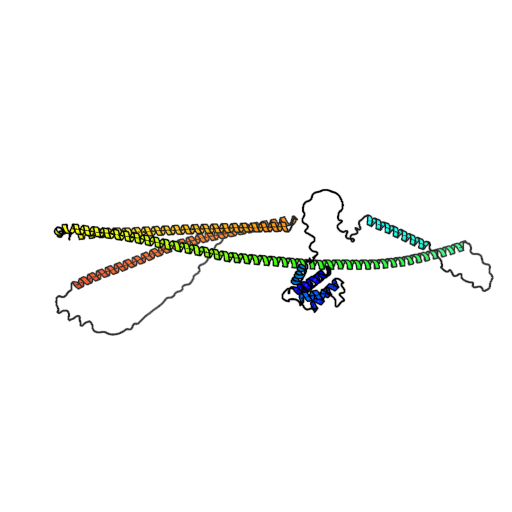OM 2334 O O . VAL A 1 285 ? -5.389 -15.148 9.402 1.00 95.31 285 VAL A O 1
ATOM 2337 N N . ALA A 1 286 ? -3.653 -14.009 8.564 1.00 94.69 286 ALA A N 1
ATOM 2338 C CA . ALA A 1 286 ? -3.059 -13.748 9.870 1.00 94.69 286 ALA A CA 1
ATOM 2339 C C . ALA A 1 286 ? -3.946 -12.818 10.714 1.00 94.69 286 ALA A C 1
ATOM 2341 O O . ALA A 1 286 ? -4.163 -13.091 11.896 1.00 94.69 286 ALA A O 1
ATOM 2342 N N . ALA A 1 287 ? -4.495 -11.757 10.121 1.00 92.62 287 ALA A N 1
ATOM 2343 C CA . ALA A 1 287 ? -5.398 -10.827 10.786 1.00 92.62 287 ALA A CA 1
ATOM 2344 C C . ALA A 1 287 ? -6.676 -11.529 11.267 1.00 92.62 287 ALA A C 1
ATOM 2346 O O . ALA A 1 287 ? -7.054 -11.367 12.428 1.00 92.62 287 ALA A O 1
ATOM 2347 N N . GLU A 1 288 ? -7.288 -12.374 10.434 1.00 94.62 288 GLU A N 1
ATOM 2348 C CA . GLU A 1 288 ? -8.438 -13.204 10.808 1.00 94.62 288 GLU A CA 1
ATOM 2349 C C . GLU A 1 288 ? -8.102 -14.155 11.964 1.00 94.62 288 GLU A C 1
ATOM 2351 O O . GLU A 1 288 ? -8.864 -14.261 12.930 1.00 94.62 288 GLU A O 1
ATOM 2356 N N . TYR A 1 289 ? -6.932 -14.800 11.924 1.00 95.50 289 TYR A N 1
ATOM 2357 C CA . TYR A 1 289 ? -6.468 -15.669 13.005 1.00 95.50 289 TYR A CA 1
ATOM 2358 C C . TYR A 1 289 ? -6.272 -14.905 14.323 1.00 95.50 289 TYR A C 1
ATOM 2360 O O . TYR A 1 289 ? -6.729 -15.358 15.378 1.00 95.50 289 TYR A O 1
ATOM 2368 N N . PHE A 1 290 ? -5.620 -13.739 14.292 1.00 94.12 290 PHE A N 1
ATOM 2369 C CA . PHE A 1 290 ? -5.400 -12.923 15.489 1.00 94.12 290 PHE A CA 1
ATOM 2370 C C . PHE A 1 290 ? -6.704 -12.338 16.036 1.00 94.12 290 PHE A C 1
ATOM 2372 O O . PHE A 1 290 ? -6.912 -12.369 17.252 1.00 94.12 290 PHE A O 1
ATOM 2379 N N . ALA A 1 291 ? -7.605 -11.880 15.165 1.00 93.31 291 ALA A N 1
ATOM 2380 C CA . ALA A 1 291 ? -8.937 -11.430 15.551 1.00 93.31 291 ALA A CA 1
ATOM 2381 C C . ALA A 1 291 ? -9.730 -12.567 16.212 1.00 93.31 291 ALA A C 1
ATOM 2383 O O . ALA A 1 291 ? -10.257 -12.391 17.312 1.00 93.31 291 ALA A O 1
ATOM 2384 N N . GLY A 1 292 ? -9.737 -13.759 15.607 1.00 93.25 292 GLY A N 1
ATOM 2385 C CA . GLY A 1 292 ? -10.360 -14.953 16.178 1.00 93.25 292 GLY A CA 1
ATOM 2386 C C . GLY A 1 292 ? -9.780 -15.306 17.549 1.00 93.25 292 GLY A C 1
ATOM 2387 O O . GLY A 1 292 ? -10.523 -15.463 18.519 1.00 93.25 292 GLY A O 1
ATOM 2388 N N . LYS A 1 293 ? -8.448 -15.351 17.672 1.00 94.38 293 LYS A N 1
ATOM 2389 C CA . LYS A 1 293 ? -7.752 -15.620 18.940 1.00 94.38 293 LYS A CA 1
ATOM 2390 C C . LYS A 1 293 ? -8.108 -14.598 20.025 1.00 94.38 293 LYS A C 1
ATOM 2392 O O . LYS A 1 293 ? -8.350 -14.996 21.164 1.00 94.38 293 LYS A O 1
ATOM 2397 N N . HIS A 1 294 ? -8.162 -13.310 19.687 1.00 93.19 294 HIS A N 1
ATOM 2398 C CA . HIS A 1 294 ? -8.547 -12.252 20.623 1.00 93.19 294 HIS A CA 1
ATOM 2399 C C . HIS A 1 294 ? -10.003 -12.409 21.082 1.00 93.19 294 HIS A C 1
ATOM 2401 O O . HIS A 1 294 ? -10.283 -12.352 22.277 1.00 93.19 294 HIS A O 1
ATOM 2407 N N . VAL A 1 295 ? -10.929 -12.688 20.159 1.00 94.06 295 VAL A N 1
ATOM 2408 C CA . VAL A 1 295 ? -12.338 -12.949 20.492 1.00 94.06 295 VAL A CA 1
ATOM 2409 C C . VAL A 1 295 ? -12.472 -14.152 21.431 1.00 94.06 295 VAL A C 1
ATOM 2411 O O . VAL A 1 295 ? -13.170 -14.054 22.441 1.00 94.06 295 VAL A O 1
ATOM 2414 N N . PHE A 1 296 ? -11.767 -15.257 21.166 1.00 94.12 296 PHE A N 1
ATOM 2415 C CA . PHE A 1 296 ? -11.755 -16.417 22.064 1.00 94.12 296 PHE A CA 1
ATOM 2416 C C . PHE A 1 296 ? -11.168 -16.094 23.440 1.00 94.12 296 PHE A C 1
ATOM 2418 O O . PHE A 1 296 ? -11.685 -16.585 24.443 1.00 94.12 296 PHE A O 1
ATOM 2425 N N . HIS A 1 297 ? -10.127 -15.261 23.510 1.00 93.88 297 HIS A N 1
ATOM 2426 C CA . HIS A 1 297 ? -9.552 -14.817 24.780 1.00 93.88 297 HIS A CA 1
ATOM 2427 C C . HIS A 1 297 ? -10.568 -14.025 25.606 1.00 93.88 297 HIS A C 1
ATOM 2429 O O . HIS A 1 297 ? -10.842 -14.388 26.746 1.00 93.88 297 HIS A O 1
ATOM 2435 N N . VAL A 1 298 ? -11.211 -13.026 24.996 1.00 94.44 298 VAL A N 1
ATOM 2436 C CA . VAL A 1 298 ? -12.242 -12.207 25.650 1.00 94.44 298 VAL A CA 1
ATOM 2437 C C . VAL A 1 298 ? -13.440 -13.057 26.080 1.00 94.44 298 VAL A C 1
ATOM 2439 O O . VAL A 1 298 ? -13.991 -12.859 27.162 1.00 94.44 298 VAL A O 1
ATOM 2442 N N . MET A 1 299 ? -13.868 -14.023 25.258 1.00 93.12 299 MET A N 1
ATOM 2443 C CA . MET A 1 299 ? -14.936 -14.953 25.643 1.00 93.12 299 MET A CA 1
ATOM 2444 C C . MET A 1 299 ? -14.529 -15.833 26.826 1.00 93.12 299 MET A C 1
ATOM 2446 O O . MET A 1 299 ? -15.349 -16.067 27.712 1.00 93.12 299 MET A O 1
ATOM 2450 N N . ARG A 1 300 ? -13.279 -16.307 26.851 1.00 95.56 300 ARG A N 1
ATOM 2451 C CA . ARG A 1 300 ? -12.737 -17.110 27.950 1.00 95.56 300 ARG A CA 1
ATOM 2452 C C . ARG A 1 300 ? -12.654 -16.302 29.241 1.00 95.56 300 ARG A C 1
ATOM 2454 O O . ARG A 1 300 ? -13.092 -16.805 30.268 1.00 95.56 300 ARG A O 1
ATOM 2461 N N . GLU A 1 301 ? -12.152 -15.072 29.191 1.00 94.62 301 GLU A N 1
ATOM 2462 C CA . GLU A 1 301 ? -12.108 -14.165 30.346 1.00 94.62 301 GLU A CA 1
ATOM 2463 C C . GLU A 1 301 ? -13.512 -13.893 30.880 1.00 94.62 301 GLU A C 1
ATOM 2465 O O . GLU A 1 301 ? -13.775 -14.151 32.048 1.00 94.62 301 GLU A O 1
ATOM 2470 N N . LYS A 1 302 ? -14.466 -13.533 30.013 1.00 93.38 302 LYS A N 1
ATOM 2471 C CA . LYS A 1 302 ? -15.868 -13.348 30.425 1.00 93.38 302 LYS A CA 1
ATOM 2472 C C . LYS A 1 302 ? -16.506 -14.615 30.996 1.00 93.38 302 LYS A C 1
ATOM 2474 O O . LYS A 1 302 ? -17.395 -14.529 31.838 1.00 93.38 302 LYS A O 1
ATOM 2479 N N . ALA A 1 303 ? -16.128 -15.797 30.508 1.00 92.00 303 ALA A N 1
ATOM 2480 C CA . ALA A 1 303 ? -16.614 -17.058 31.060 1.00 92.00 303 ALA A CA 1
ATOM 2481 C C . ALA A 1 303 ? -16.039 -17.318 32.461 1.00 92.00 303 ALA A C 1
ATOM 2483 O O . ALA A 1 303 ? -16.779 -17.771 33.331 1.00 92.00 303 ALA A O 1
ATOM 2484 N N . LEU A 1 304 ? -14.762 -16.994 32.685 1.00 95.19 304 LEU A N 1
ATOM 2485 C CA . LEU A 1 304 ? -14.129 -17.065 34.003 1.00 95.19 304 LEU A CA 1
ATOM 2486 C C . LEU A 1 304 ? -14.747 -16.052 34.972 1.00 95.19 304 LEU A C 1
ATOM 2488 O O . LEU A 1 304 ? -15.158 -16.453 36.052 1.00 95.19 304 LEU A O 1
ATOM 2492 N N . GLU A 1 305 ? -14.940 -14.799 34.556 1.00 93.38 305 GLU A N 1
ATOM 2493 C CA . GLU A 1 305 ? -15.611 -13.769 35.364 1.00 93.38 305 GLU A CA 1
ATOM 2494 C C . GLU A 1 305 ? -17.026 -14.198 35.780 1.00 93.38 305 GLU A C 1
ATOM 2496 O O . GLU A 1 305 ? -17.428 -14.007 36.923 1.00 93.38 305 GLU A O 1
ATOM 2501 N N . ARG A 1 306 ? -17.798 -14.821 34.876 1.00 92.00 306 ARG A N 1
ATOM 2502 C CA . ARG A 1 306 ? -19.130 -15.354 35.215 1.00 92.00 306 ARG A CA 1
ATOM 2503 C C . ARG A 1 306 ? -19.067 -16.501 36.220 1.00 92.00 306 ARG A C 1
ATOM 2505 O O . ARG A 1 306 ? -19.962 -16.609 37.052 1.00 92.00 306 ARG A O 1
ATOM 2512 N N . LEU A 1 307 ? -18.058 -17.366 36.131 1.00 94.06 307 LEU A N 1
ATOM 2513 C CA . LEU A 1 307 ? -17.855 -18.444 37.102 1.00 94.06 307 LEU A CA 1
ATOM 2514 C C . LEU A 1 307 ? -17.442 -17.885 38.467 1.00 94.06 307 LEU A C 1
ATOM 2516 O O . LEU A 1 307 ? -17.955 -18.341 39.484 1.00 94.06 307 LEU A O 1
ATOM 2520 N N . GLU A 1 308 ? -16.571 -16.878 38.495 1.00 93.06 308 GLU A N 1
ATOM 2521 C CA . GLU A 1 308 ? -16.186 -16.174 39.722 1.00 93.06 308 GLU A CA 1
ATOM 2522 C C . GLU A 1 308 ? -17.398 -15.494 40.367 1.00 93.06 308 GLU A C 1
ATOM 2524 O O . GLU A 1 308 ? -17.658 -15.722 41.545 1.00 93.06 308 GLU A O 1
ATOM 2529 N N . GLN A 1 309 ? -18.220 -14.786 39.584 1.00 92.00 309 GLN A N 1
ATOM 2530 C CA . GLN A 1 309 ? -19.480 -14.200 40.057 1.00 92.00 309 GLN A CA 1
ATOM 2531 C C . GLN A 1 309 ? -20.427 -15.257 40.640 1.00 92.00 309 GLN A C 1
ATOM 2533 O O . GLN A 1 309 ? -21.007 -15.040 41.700 1.00 92.00 309 GLN A O 1
ATOM 2538 N N . GLN A 1 310 ? -20.564 -16.421 39.997 1.00 91.62 310 GLN A N 1
ATOM 2539 C CA . GLN A 1 310 ? -21.380 -17.520 40.529 1.00 91.62 310 GLN A CA 1
ATOM 2540 C C . GLN A 1 310 ? -20.829 -18.060 41.855 1.00 91.62 310 GLN A C 1
ATOM 2542 O O . GLN A 1 310 ? -21.598 -18.286 42.789 1.00 91.62 310 GLN A O 1
ATOM 2547 N N . CYS A 1 311 ? -19.510 -18.232 41.973 1.00 93.94 311 CYS A N 1
ATOM 2548 C CA . CYS A 1 311 ? -18.869 -18.641 43.223 1.00 93.94 311 CYS A CA 1
ATOM 2549 C C . CYS A 1 311 ? -19.089 -17.607 44.339 1.00 93.94 311 CYS A C 1
ATOM 2551 O O . CYS A 1 311 ? -19.470 -17.980 45.450 1.00 93.94 311 CYS A O 1
ATOM 2553 N N . GLU A 1 312 ? -18.915 -16.316 44.049 1.00 92.50 312 GLU A N 1
ATOM 2554 C CA . GLU A 1 312 ? -19.166 -15.226 44.998 1.00 92.50 312 GLU A CA 1
ATOM 2555 C C . GLU A 1 312 ? -20.638 -15.178 45.434 1.00 92.50 312 GLU A C 1
ATOM 2557 O O . GLU A 1 312 ? -20.935 -15.039 46.624 1.00 92.50 312 GLU A O 1
ATOM 2562 N N . GLU A 1 313 ? -21.578 -15.355 44.502 1.00 91.31 313 GLU A N 1
ATOM 2563 C CA . GLU A 1 313 ? -23.008 -15.451 44.801 1.00 91.31 313 GLU A CA 1
ATOM 2564 C C . GLU A 1 313 ? -23.325 -16.660 45.689 1.00 91.31 313 GLU A C 1
ATOM 2566 O O . GLU A 1 313 ? -24.116 -16.552 46.633 1.00 91.31 313 GLU A O 1
ATOM 2571 N N . GLU A 1 314 ? -22.712 -17.817 45.435 1.00 93.19 314 GLU A N 1
ATOM 2572 C CA . GLU A 1 314 ? -22.851 -18.995 46.289 1.00 93.19 314 GLU A CA 1
ATOM 2573 C C . GLU A 1 314 ? -22.306 -18.752 47.700 1.00 93.19 314 GLU A C 1
ATOM 2575 O O . GLU A 1 314 ? -22.962 -19.106 48.686 1.00 93.19 314 GLU A O 1
ATOM 2580 N N . GLU A 1 315 ? -21.133 -18.132 47.830 1.00 92.50 315 GLU A N 1
ATOM 2581 C CA . GLU A 1 315 ? -20.541 -17.784 49.123 1.00 92.50 315 GLU A CA 1
ATOM 2582 C C . GLU A 1 315 ? -21.389 -16.760 49.883 1.00 92.50 315 GLU A C 1
ATOM 2584 O O . GLU A 1 315 ? -21.675 -16.938 51.076 1.00 92.50 315 GLU A O 1
ATOM 2589 N N . PHE A 1 316 ? -21.879 -15.731 49.193 1.00 91.75 316 PHE A N 1
ATOM 2590 C CA . PHE A 1 316 ? -22.814 -14.757 49.743 1.00 91.75 316 PHE A CA 1
ATOM 2591 C C . PHE A 1 316 ? -24.117 -15.425 50.201 1.00 91.75 316 PHE A C 1
ATOM 2593 O O . PHE A 1 316 ? -24.609 -15.177 51.305 1.00 91.75 316 PHE A O 1
ATOM 2600 N N . ASN A 1 317 ? -24.668 -16.344 49.409 1.00 92.44 317 ASN A N 1
ATOM 2601 C CA . ASN A 1 317 ? -25.869 -17.084 49.783 1.00 92.44 317 ASN A CA 1
ATOM 2602 C C . ASN A 1 317 ? -25.626 -17.997 50.994 1.00 92.44 317 ASN A C 1
ATOM 2604 O O . ASN A 1 317 ? -26.461 -18.035 51.902 1.00 92.44 317 ASN A O 1
ATOM 2608 N N . ARG A 1 318 ? -24.475 -18.678 51.076 1.00 93.31 318 ARG A N 1
ATOM 2609 C CA . ARG A 1 318 ? -24.094 -19.509 52.235 1.00 93.31 318 ARG A CA 1
ATOM 2610 C C . ARG A 1 318 ? -23.922 -18.668 53.500 1.00 93.31 318 ARG A C 1
ATOM 2612 O O . ARG A 1 318 ? -24.427 -19.044 54.559 1.00 93.31 318 ARG A O 1
ATOM 2619 N N . THR A 1 319 ? -23.242 -17.526 53.418 1.00 91.94 319 THR A N 1
ATOM 2620 C CA . THR A 1 319 ? -23.063 -16.613 54.562 1.00 91.94 319 THR A CA 1
ATOM 2621 C C . THR A 1 319 ? -24.391 -16.009 55.008 1.00 91.94 319 THR A C 1
ATOM 2623 O O . THR A 1 319 ? -24.696 -16.022 56.203 1.00 91.94 319 THR A O 1
ATOM 2626 N N . ARG A 1 320 ? -25.245 -15.592 54.066 1.00 92.94 320 ARG A N 1
ATOM 2627 C CA . ARG A 1 320 ? -26.615 -15.145 54.340 1.00 92.94 320 ARG A CA 1
ATOM 2628 C C . ARG A 1 320 ? -27.442 -16.235 55.019 1.00 92.94 320 ARG A C 1
ATOM 2630 O O . ARG A 1 320 ? -28.108 -15.946 56.010 1.00 92.94 320 ARG A O 1
ATOM 2637 N N . GLN A 1 321 ? -27.393 -17.477 54.538 1.00 91.75 321 GLN A N 1
ATOM 2638 C CA . GLN A 1 321 ? -28.088 -18.607 55.166 1.00 91.75 321 GLN A CA 1
ATOM 2639 C C . GLN A 1 321 ? -27.600 -18.845 56.599 1.00 91.75 321 GLN A C 1
ATOM 2641 O O . GLN A 1 321 ? -28.430 -18.979 57.497 1.00 91.75 321 GLN A O 1
ATOM 2646 N N . ARG A 1 322 ? -26.281 -18.828 56.844 1.00 93.06 322 ARG A N 1
ATOM 2647 C CA . ARG A 1 322 ? -25.705 -18.952 58.197 1.00 93.06 322 ARG A CA 1
ATOM 2648 C C . ARG A 1 322 ? -26.155 -17.817 59.112 1.00 93.06 322 ARG A C 1
ATOM 2650 O O . ARG A 1 322 ? -26.595 -18.080 60.227 1.00 93.06 322 ARG A O 1
ATOM 2657 N N . TYR A 1 323 ? -26.103 -16.576 58.632 1.00 93.88 323 TYR A N 1
ATOM 2658 C CA . TYR A 1 323 ? -26.558 -15.406 59.381 1.00 93.88 323 TYR A CA 1
ATOM 2659 C C . TYR A 1 323 ? -28.047 -15.502 59.730 1.00 93.88 323 TYR A C 1
ATOM 2661 O O . TYR A 1 323 ? -28.426 -15.285 60.880 1.00 93.88 323 TYR A O 1
ATOM 2669 N N . LEU A 1 324 ? -28.900 -15.860 58.764 1.00 92.75 324 LEU A N 1
ATOM 2670 C CA . LEU A 1 324 ? -30.332 -16.033 59.001 1.00 92.75 324 LEU A CA 1
ATOM 2671 C C . LEU A 1 324 ? -30.593 -17.174 59.987 1.00 92.75 324 LEU A C 1
ATOM 2673 O O . LEU A 1 324 ? -31.363 -16.984 60.926 1.00 92.75 324 LEU A O 1
ATOM 2677 N N . ALA A 1 325 ? -29.927 -18.319 59.825 1.00 92.38 325 ALA A N 1
ATOM 2678 C CA . ALA A 1 325 ? -30.034 -19.436 60.755 1.00 92.38 325 ALA A CA 1
ATOM 2679 C C . ALA A 1 325 ? -29.650 -19.001 62.174 1.00 92.38 325 ALA A C 1
ATOM 2681 O O . ALA A 1 325 ? -30.449 -19.183 63.083 1.00 92.38 325 ALA A O 1
ATOM 2682 N N . GLN A 1 326 ? -28.499 -18.346 62.354 1.00 93.62 326 GLN A N 1
ATOM 2683 C CA . GLN A 1 326 ? -28.035 -17.849 63.652 1.00 93.62 326 GLN A CA 1
ATOM 2684 C C . GLN A 1 326 ? -28.981 -16.803 64.258 1.00 93.62 326 GLN A C 1
ATOM 2686 O O . GLN A 1 326 ? -29.278 -16.848 65.449 1.00 93.62 326 GLN A O 1
ATOM 2691 N N . LYS A 1 327 ? -29.481 -15.863 63.448 1.00 92.94 327 LYS A N 1
ATOM 2692 C CA . LYS A 1 327 ? -30.425 -14.828 63.887 1.00 92.94 327 LYS A CA 1
ATOM 2693 C C . LYS A 1 327 ? -31.746 -15.435 64.346 1.00 92.94 327 LYS A C 1
ATOM 2695 O O . LYS A 1 327 ? -32.301 -15.019 65.358 1.00 92.94 327 LYS A O 1
ATOM 2700 N N . TYR A 1 328 ? -32.288 -16.393 63.601 1.00 90.38 328 TYR A N 1
ATOM 2701 C CA . TYR A 1 328 ? -33.559 -17.009 63.967 1.00 90.38 328 TYR A CA 1
ATOM 2702 C C . TYR A 1 328 ? -33.408 -18.037 65.086 1.00 90.38 328 TYR A C 1
ATOM 2704 O O . TYR A 1 328 ? -34.322 -18.138 65.902 1.00 90.38 328 TYR A O 1
ATOM 2712 N N . THR A 1 329 ? -32.278 -18.743 65.192 1.00 90.75 329 THR A N 1
ATOM 2713 C CA . THR A 1 329 ? -32.003 -19.611 66.344 1.00 90.75 329 THR A CA 1
ATOM 2714 C C . THR A 1 329 ? -31.787 -18.800 67.611 1.00 90.75 329 THR A C 1
ATOM 2716 O O . THR A 1 329 ? -32.351 -19.181 68.627 1.00 90.75 329 THR A O 1
ATOM 2719 N N . SER A 1 330 ? -31.085 -17.661 67.574 1.00 88.75 330 SER A N 1
ATOM 2720 C CA . SER A 1 330 ? -30.953 -16.788 68.749 1.00 88.75 330 SER A CA 1
ATOM 2721 C C . SER A 1 330 ? -32.299 -16.205 69.173 1.00 88.75 330 SER A C 1
ATOM 2723 O O . SER A 1 330 ? -32.661 -16.315 70.336 1.00 88.75 330 SER A O 1
ATOM 2725 N N . ILE A 1 331 ? -33.116 -15.711 68.234 1.00 90.50 331 ILE A N 1
ATOM 2726 C CA . ILE A 1 331 ? -34.484 -15.250 68.532 1.00 90.50 331 ILE A CA 1
ATOM 2727 C C . ILE A 1 331 ? -35.348 -16.393 69.085 1.00 90.50 331 ILE A C 1
ATOM 2729 O O . ILE A 1 331 ? -36.186 -16.170 69.961 1.00 90.50 331 ILE A O 1
ATOM 2733 N N . TRP A 1 332 ? -35.204 -17.609 68.556 1.00 89.50 332 TRP A N 1
ATOM 2734 C CA . TRP A 1 332 ? -35.946 -18.771 69.033 1.00 89.50 332 TRP A CA 1
ATOM 2735 C C . TRP A 1 332 ? -35.500 -19.176 70.437 1.00 89.50 332 TRP A C 1
ATOM 2737 O O . TRP A 1 332 ? -36.363 -19.337 71.295 1.00 89.50 332 TRP A O 1
ATOM 2747 N N . LEU A 1 333 ? -34.193 -19.256 70.694 1.00 88.56 333 LEU A N 1
ATOM 2748 C CA . LEU A 1 333 ? -33.615 -19.531 72.009 1.00 88.56 333 LEU A CA 1
ATOM 2749 C C . LEU A 1 333 ? -34.019 -18.455 73.017 1.00 88.56 333 LEU A C 1
ATOM 2751 O O . LEU A 1 333 ? -34.564 -18.804 74.056 1.00 88.56 333 LEU A O 1
ATOM 2755 N N . ASP A 1 334 ? -33.908 -17.171 72.670 1.00 85.12 334 ASP A N 1
ATOM 2756 C CA . ASP A 1 334 ? -34.383 -16.056 73.493 1.00 85.12 334 ASP A CA 1
ATOM 2757 C C . ASP A 1 334 ? -35.875 -16.189 73.791 1.00 85.12 334 ASP A C 1
ATOM 2759 O O . ASP A 1 334 ? -36.307 -15.962 74.915 1.00 85.12 334 ASP A O 1
ATOM 2763 N N . ARG A 1 335 ? -36.703 -16.579 72.814 1.00 83.88 335 ARG A N 1
ATOM 2764 C CA . ARG A 1 335 ? -38.143 -16.794 73.031 1.00 83.88 335 ARG A CA 1
ATOM 2765 C C . ARG A 1 335 ? -38.441 -18.039 73.858 1.00 83.88 335 ARG A C 1
ATOM 2767 O O . ARG A 1 335 ? -39.431 -18.028 74.587 1.00 83.88 335 ARG A O 1
ATOM 2774 N N . VAL A 1 336 ? -37.649 -19.101 73.741 1.00 81.94 336 VAL A N 1
ATOM 2775 C CA . VAL A 1 336 ? -37.776 -20.333 74.532 1.00 81.94 336 VAL A CA 1
ATOM 2776 C C . VAL A 1 336 ? -37.341 -20.073 75.969 1.00 81.94 336 VAL A C 1
ATOM 2778 O O . VAL A 1 336 ? -38.081 -20.405 76.889 1.00 81.94 336 VAL A O 1
ATOM 2781 N N . GLU A 1 337 ? -36.223 -19.386 76.174 1.00 79.75 337 GLU A N 1
ATOM 2782 C CA . GLU A 1 337 ? -35.720 -18.968 77.478 1.00 79.75 337 GLU A CA 1
ATOM 2783 C C . GLU A 1 337 ? -36.657 -17.939 78.120 1.00 79.75 337 GLU A C 1
ATOM 2785 O O . GLU A 1 337 ? -37.014 -18.057 79.291 1.00 79.75 337 GLU A O 1
ATOM 2790 N N . GLN A 1 338 ? -37.167 -16.982 77.339 1.00 71.81 338 GLN A N 1
ATOM 2791 C CA . GLN A 1 338 ? -38.225 -16.080 77.782 1.00 71.81 338 GLN A CA 1
ATOM 2792 C C . GLN A 1 338 ? -39.524 -16.827 78.066 1.00 71.81 338 GLN A C 1
ATOM 2794 O O . GLN A 1 338 ? -40.208 -16.419 78.989 1.00 71.81 338 GLN A O 1
ATOM 2799 N N . ARG A 1 339 ? -39.893 -17.900 77.352 1.00 67.44 339 ARG A N 1
ATOM 2800 C CA . ARG A 1 339 ? -41.064 -18.738 77.686 1.00 67.44 339 ARG A CA 1
ATOM 2801 C C . ARG A 1 339 ? -40.841 -19.567 78.946 1.00 67.44 339 ARG A C 1
ATOM 2803 O O . ARG A 1 339 ? -41.773 -19.676 79.733 1.00 67.44 339 ARG A O 1
ATOM 2810 N N . ALA A 1 340 ? -39.640 -20.088 79.169 1.00 66.94 340 ALA A N 1
ATOM 2811 C CA . ALA A 1 340 ? -39.269 -20.809 80.383 1.00 66.94 340 ALA A CA 1
ATOM 2812 C C . ALA A 1 340 ? -39.286 -19.873 81.604 1.00 66.94 340 ALA A C 1
ATOM 2814 O O . ALA A 1 340 ? -39.936 -20.170 82.605 1.00 66.94 340 ALA A O 1
ATOM 2815 N N . LYS A 1 341 ? -38.693 -18.676 81.475 1.00 63.75 341 LYS A N 1
ATOM 2816 C CA . LYS A 1 341 ? -38.748 -17.601 82.480 1.00 63.75 341 LYS A CA 1
ATOM 2817 C C . LYS A 1 341 ? -40.180 -17.069 82.654 1.00 63.75 341 LYS A C 1
ATOM 2819 O O . LYS A 1 341 ? -40.643 -16.859 83.769 1.00 63.75 341 LYS A O 1
ATOM 2824 N N . GLN A 1 342 ? -40.945 -16.906 81.573 1.00 51.22 342 GLN A N 1
ATOM 2825 C CA . GLN A 1 342 ? -42.344 -16.470 81.630 1.00 51.22 342 GLN A CA 1
ATOM 2826 C C . GLN A 1 342 ? -43.289 -17.537 82.187 1.00 51.22 342 GLN A C 1
ATOM 2828 O O . GLN A 1 342 ? -44.300 -17.149 82.754 1.00 51.22 342 GLN A O 1
ATOM 2833 N N . GLY A 1 343 ? -42.991 -18.835 82.109 1.00 56.91 343 GLY A N 1
ATOM 2834 C CA . GLY A 1 343 ? -43.781 -19.877 82.777 1.00 56.91 343 GLY A CA 1
ATOM 2835 C C . GLY A 1 343 ? -43.889 -19.655 84.292 1.00 56.91 343 GLY A C 1
ATOM 2836 O O . GLY A 1 343 ? -44.930 -19.938 84.876 1.00 56.91 343 GLY A O 1
ATOM 2837 N N . GLN A 1 344 ? -42.866 -19.043 84.900 1.00 53.56 344 GLN A N 1
ATOM 2838 C CA . GLN A 1 344 ? -42.821 -18.715 86.329 1.00 53.56 344 GLN A CA 1
ATOM 2839 C C . GLN A 1 344 ? -43.407 -17.326 86.657 1.00 53.56 344 GLN A C 1
ATOM 2841 O O . GLN A 1 344 ? -43.984 -17.140 87.723 1.00 53.56 344 GLN A O 1
ATOM 2846 N N . TYR A 1 345 ? -43.354 -16.361 85.728 1.00 50.69 345 TYR A N 1
ATOM 2847 C CA . TYR A 1 345 ? -43.896 -15.003 85.931 1.00 50.69 345 TYR A CA 1
ATOM 2848 C C . TYR A 1 345 ? -45.302 -14.764 85.324 1.00 50.69 345 TYR A C 1
ATOM 2850 O O . TYR A 1 345 ? -45.923 -13.725 85.570 1.00 50.69 345 TYR A O 1
ATOM 2858 N N . GLN A 1 346 ? -45.850 -15.703 84.540 1.00 45.81 346 GLN A N 1
ATOM 2859 C CA . GLN A 1 346 ? -47.177 -15.605 83.907 1.00 45.81 346 GLN A CA 1
ATOM 2860 C C . GLN A 1 346 ? -48.358 -15.917 84.840 1.00 45.81 346 GLN A C 1
ATOM 2862 O O . GLN A 1 346 ? -49.495 -15.662 84.434 1.00 45.81 346 GLN A O 1
ATOM 2867 N N . SER A 1 347 ? -48.142 -16.414 86.063 1.00 49.84 347 SER A N 1
ATOM 2868 C CA . SER A 1 347 ? -49.222 -16.497 87.061 1.00 49.84 347 SER A CA 1
ATOM 2869 C C . SER A 1 347 ? -49.513 -15.132 87.703 1.00 49.84 347 SER A C 1
ATOM 2871 O O . SER A 1 347 ? -50.671 -14.824 87.962 1.00 49.84 347 SER A O 1
ATOM 2873 N N . ALA A 1 348 ? -48.500 -14.268 87.859 1.00 48.78 348 ALA A N 1
ATOM 2874 C CA . ALA A 1 348 ? -48.623 -12.994 88.576 1.00 48.78 348 ALA A CA 1
ATOM 2875 C C . ALA A 1 348 ? -48.834 -11.757 87.673 1.00 48.78 348 ALA A C 1
ATOM 2877 O O . ALA A 1 348 ? -49.455 -10.785 88.091 1.00 48.78 348 ALA A O 1
ATOM 2878 N N . TYR A 1 349 ? -48.361 -11.765 86.418 1.00 50.16 349 TYR A N 1
ATOM 2879 C CA . TYR A 1 349 ? -48.352 -10.561 85.560 1.00 50.16 349 TYR A CA 1
ATOM 2880 C C . TYR A 1 349 ? -49.436 -10.540 84.455 1.00 50.16 349 TYR A C 1
ATOM 2882 O O . TYR A 1 349 ? -49.427 -9.670 83.576 1.00 50.16 349 TYR A O 1
ATOM 2890 N N . LYS A 1 350 ? -50.388 -11.489 84.461 1.00 47.94 350 LYS A N 1
ATOM 2891 C CA . LYS A 1 350 ? -51.500 -11.545 83.482 1.00 47.94 350 LYS A CA 1
ATOM 2892 C C . LYS A 1 350 ? -52.549 -10.439 83.676 1.00 47.94 350 LYS A C 1
ATOM 2894 O O . LYS A 1 350 ? -53.276 -10.141 82.729 1.00 47.94 350 LYS A O 1
ATOM 2899 N N . THR A 1 351 ? -52.583 -9.779 84.832 1.00 49.06 351 THR A N 1
ATOM 2900 C CA . THR A 1 351 ? -53.637 -8.813 85.192 1.00 49.06 351 THR A CA 1
ATOM 2901 C C . THR A 1 351 ? -53.308 -7.353 84.842 1.00 49.06 351 THR A C 1
ATOM 2903 O O . THR A 1 351 ? -54.227 -6.579 84.600 1.00 49.06 351 THR A O 1
ATOM 2906 N N . MET A 1 352 ? -52.030 -6.957 84.715 1.00 49.25 352 MET A N 1
ATOM 2907 C CA . MET A 1 352 ? -51.655 -5.536 84.519 1.00 49.25 352 MET A CA 1
ATOM 2908 C C . MET A 1 352 ? -51.178 -5.140 83.104 1.00 49.25 352 MET A C 1
ATOM 2910 O O . MET A 1 352 ? -51.272 -3.974 82.727 1.00 49.25 352 MET A O 1
ATOM 2914 N N . ARG A 1 353 ? -50.681 -6.064 82.265 1.00 47.56 353 ARG A N 1
ATOM 2915 C CA . ARG A 1 353 ? -49.874 -5.695 81.069 1.00 47.56 353 ARG A CA 1
ATOM 2916 C C . ARG A 1 353 ? -50.619 -5.533 79.736 1.00 47.56 353 ARG A C 1
ATOM 2918 O O . ARG A 1 353 ? -49.978 -5.212 78.736 1.00 47.56 353 ARG A O 1
ATOM 2925 N N . ARG A 1 354 ? -51.937 -5.758 79.665 1.00 52.12 354 ARG A N 1
ATOM 2926 C CA . ARG A 1 354 ? -52.690 -5.653 78.392 1.00 52.12 354 ARG A CA 1
ATOM 2927 C C . ARG A 1 354 ? -52.969 -4.210 77.943 1.00 52.12 354 ARG A C 1
ATOM 2929 O O . ARG A 1 354 ? -53.208 -4.008 76.760 1.00 52.12 354 ARG A O 1
ATOM 2936 N N . LYS A 1 355 ? -52.875 -3.209 78.830 1.00 52.09 355 LYS A N 1
ATOM 2937 C CA . LYS A 1 355 ? -53.198 -1.803 78.500 1.00 52.09 355 LYS A CA 1
ATOM 2938 C C . LYS A 1 355 ? -51.995 -0.925 78.110 1.00 52.09 355 LYS A C 1
ATOM 2940 O O . LYS A 1 355 ? -52.156 -0.042 77.281 1.00 52.09 355 LYS A O 1
ATOM 2945 N N . VAL A 1 356 ? -50.785 -1.187 78.618 1.00 54.06 356 VAL A N 1
ATOM 2946 C CA . VAL A 1 356 ? -49.614 -0.299 78.394 1.00 54.06 356 VAL A CA 1
ATOM 2947 C C . VAL A 1 356 ? -48.823 -0.647 77.117 1.00 54.06 356 VAL A C 1
ATOM 2949 O O . VAL A 1 356 ? -48.302 0.235 76.441 1.00 54.06 356 VAL A O 1
ATOM 2952 N N . LYS A 1 357 ? -48.780 -1.928 76.715 1.00 56.22 357 LYS A N 1
ATOM 2953 C CA . LYS A 1 357 ? -48.002 -2.391 75.545 1.00 56.22 357 LYS A CA 1
ATOM 2954 C C . LYS A 1 357 ? -48.524 -1.900 74.190 1.00 56.22 357 LYS A C 1
ATOM 2956 O O . LYS A 1 357 ? -47.753 -1.861 73.237 1.00 56.22 357 LYS A O 1
ATOM 2961 N N . MET A 1 358 ? -49.805 -1.542 74.088 1.00 57.03 358 MET A N 1
ATOM 2962 C CA . MET A 1 358 ? -50.401 -1.157 72.805 1.00 57.03 358 MET A CA 1
ATOM 2963 C C . MET A 1 358 ? -50.047 0.278 72.381 1.00 57.03 358 MET A C 1
ATOM 2965 O O . MET A 1 358 ? -49.985 0.554 71.186 1.00 57.03 358 MET A O 1
ATOM 2969 N N . ASN A 1 359 ? -49.764 1.167 73.339 1.00 58.66 359 ASN A N 1
ATOM 2970 C CA . ASN A 1 359 ? -49.416 2.563 73.054 1.00 58.66 359 ASN A CA 1
ATOM 2971 C C . ASN A 1 359 ? -47.913 2.725 72.772 1.00 58.66 359 ASN A C 1
ATOM 2973 O O . ASN A 1 359 ? -47.552 3.356 71.786 1.00 58.66 359 ASN A O 1
ATOM 2977 N N . LEU A 1 360 ? -47.047 2.027 73.519 1.00 58.88 360 LEU A N 1
ATOM 2978 C CA . LEU A 1 360 ? -45.596 2.038 73.277 1.00 58.88 360 LEU A CA 1
ATOM 2979 C C . LEU A 1 360 ? -45.218 1.439 71.905 1.00 58.88 360 LEU A C 1
ATOM 2981 O O . LEU A 1 360 ? -44.300 1.912 71.243 1.00 58.88 360 LEU A O 1
ATOM 2985 N N . ALA A 1 361 ? -45.952 0.414 71.452 1.00 61.38 361 ALA A N 1
ATOM 2986 C CA . ALA A 1 361 ? -45.759 -0.179 70.129 1.00 61.38 361 ALA A CA 1
ATOM 2987 C C . ALA A 1 361 ? -46.218 0.751 68.991 1.00 61.38 361 ALA A C 1
ATOM 2989 O O . ALA A 1 361 ? -45.620 0.733 67.918 1.00 61.38 361 ALA A O 1
ATOM 2990 N N . ARG A 1 362 ? -47.250 1.581 69.216 1.00 61.72 362 ARG A N 1
ATOM 2991 C CA . ARG A 1 362 ? -47.698 2.580 68.232 1.00 61.72 362 ARG A CA 1
ATOM 2992 C C . ARG A 1 362 ? -46.710 3.736 68.095 1.00 61.72 362 ARG A C 1
ATOM 2994 O O . ARG A 1 362 ? -46.459 4.151 66.967 1.00 61.72 362 ARG A O 1
ATOM 3001 N N . ASP A 1 363 ? -46.127 4.210 69.191 1.00 62.97 363 ASP A N 1
ATOM 3002 C CA . ASP A 1 363 ? -45.172 5.324 69.140 1.00 62.97 363 ASP A CA 1
ATOM 3003 C C . ASP A 1 363 ? -43.818 4.910 68.551 1.00 62.97 363 ASP A C 1
ATOM 3005 O O . ASP A 1 363 ? -43.264 5.650 67.737 1.00 62.97 363 ASP A O 1
ATOM 3009 N N . ALA A 1 364 ? -43.338 3.695 68.842 1.00 70.12 364 ALA A N 1
ATOM 3010 C CA . ALA A 1 364 ? -42.133 3.135 68.220 1.00 70.12 364 ALA A CA 1
ATOM 3011 C C . ALA A 1 364 ? -42.311 2.860 66.713 1.00 70.12 364 ALA A C 1
ATOM 3013 O O . ALA A 1 364 ? -41.403 3.102 65.922 1.00 70.12 364 ALA A O 1
ATOM 3014 N N . LEU A 1 365 ? -43.494 2.396 66.288 1.00 68.19 365 LEU A N 1
ATOM 3015 C CA . LEU A 1 365 ? -43.794 2.201 64.864 1.00 68.19 365 LEU A CA 1
ATOM 3016 C C . LEU A 1 365 ? -43.900 3.528 64.106 1.00 68.19 365 LEU A C 1
ATOM 3018 O O . LEU A 1 365 ? -43.479 3.594 62.955 1.00 68.19 365 LEU A O 1
ATOM 3022 N N . ARG A 1 366 ? -44.422 4.589 64.734 1.00 66.56 366 ARG A N 1
ATOM 3023 C CA . ARG A 1 366 ? -44.482 5.926 64.122 1.00 66.56 366 ARG A CA 1
ATOM 3024 C C . ARG A 1 366 ? -43.100 6.553 63.961 1.00 66.56 366 ARG A C 1
ATOM 3026 O O . ARG A 1 366 ? -42.819 7.070 62.888 1.00 66.56 366 ARG A O 1
ATOM 3033 N N . THR A 1 367 ? -42.243 6.460 64.978 1.00 72.81 367 THR A N 1
ATOM 3034 C CA . THR A 1 367 ? -40.860 6.974 64.908 1.00 72.81 367 THR A CA 1
ATOM 3035 C C . THR A 1 367 ? -39.993 6.179 63.934 1.00 72.81 367 THR A C 1
ATOM 3037 O O . THR A 1 367 ? -39.245 6.770 63.162 1.00 72.81 367 THR A O 1
ATOM 3040 N N . TRP A 1 368 ? -40.140 4.854 63.883 1.00 76.56 368 TRP A N 1
ATOM 3041 C CA . TRP A 1 368 ? -39.446 4.038 62.886 1.00 76.56 368 TRP A CA 1
ATOM 3042 C C . TRP A 1 368 ? -39.929 4.332 61.460 1.00 76.56 368 TRP A C 1
ATOM 3044 O O . TRP A 1 368 ? -39.121 4.457 60.542 1.00 76.56 368 TRP A O 1
ATOM 3054 N N . HIS A 1 369 ? -41.238 4.506 61.254 1.00 71.50 369 HIS A N 1
ATOM 3055 C CA . HIS A 1 369 ? -41.781 4.839 59.937 1.00 71.50 369 HIS A CA 1
ATOM 3056 C C . HIS A 1 369 ? -41.386 6.257 59.482 1.00 71.50 369 HIS A C 1
ATOM 3058 O O . HIS A 1 369 ? -41.145 6.461 58.292 1.00 71.50 369 HIS A O 1
ATOM 3064 N N . SER A 1 370 ? -41.284 7.240 60.385 1.00 72.81 370 SER A N 1
ATOM 3065 C CA . SER A 1 370 ? -40.798 8.578 60.021 1.00 72.81 370 SER A CA 1
ATOM 3066 C C . SER A 1 370 ? -39.305 8.564 59.679 1.00 72.81 370 SER A C 1
ATOM 3068 O O . SER A 1 370 ? -38.920 9.097 58.644 1.00 72.81 370 SER A O 1
ATOM 3070 N N . GLN A 1 371 ? -38.479 7.870 60.471 1.00 74.25 371 GLN A N 1
ATOM 3071 C CA . GLN A 1 371 ? -37.034 7.761 60.225 1.00 74.25 371 GLN A CA 1
ATOM 3072 C C . GLN A 1 371 ? -36.713 6.986 58.940 1.00 74.25 371 GLN A C 1
ATOM 3074 O O . GLN A 1 371 ? -35.893 7.429 58.146 1.00 74.25 371 GLN A O 1
ATOM 3079 N N . THR A 1 372 ? -37.406 5.876 58.676 1.00 69.06 372 THR A N 1
ATOM 3080 C CA . THR A 1 372 ? -37.187 5.083 57.450 1.00 69.06 372 THR A CA 1
ATOM 3081 C C . THR A 1 372 ? -37.649 5.795 56.181 1.00 69.06 372 THR A C 1
ATOM 3083 O O . THR A 1 372 ? -37.075 5.574 55.116 1.00 69.06 372 THR A O 1
ATOM 3086 N N . MET A 1 373 ? -38.666 6.659 56.264 1.00 71.50 373 MET A N 1
ATOM 3087 C CA . MET A 1 373 ? -39.077 7.485 55.126 1.00 71.50 373 MET A CA 1
ATOM 3088 C C . MET A 1 373 ? -38.097 8.634 54.875 1.00 71.50 373 MET A C 1
ATOM 3090 O O . MET A 1 373 ? -37.755 8.881 53.723 1.00 71.50 373 MET A O 1
ATOM 3094 N N . GLU A 1 374 ? -37.581 9.282 55.922 1.00 72.56 374 GLU A N 1
ATOM 3095 C CA . GLU A 1 374 ? -36.529 10.298 55.783 1.00 72.56 374 GLU A CA 1
ATOM 3096 C C . GLU A 1 374 ? -35.214 9.709 55.253 1.00 72.56 374 GLU A C 1
ATOM 3098 O O . GLU A 1 374 ? -34.578 10.306 54.385 1.00 72.56 374 GLU A O 1
ATOM 3103 N N . GLU A 1 375 ? -34.816 8.522 55.713 1.00 73.00 375 GLU A N 1
ATOM 3104 C CA . GLU A 1 375 ? -33.631 7.825 55.200 1.00 73.00 375 GLU A CA 1
ATOM 3105 C C . GLU A 1 375 ? -33.804 7.374 53.751 1.00 73.00 375 GLU A C 1
ATOM 3107 O O . GLU A 1 375 ? -32.865 7.496 52.972 1.00 73.00 375 GLU A O 1
ATOM 3112 N N . LYS A 1 376 ? -34.998 6.922 53.345 1.00 71.69 376 LYS A N 1
ATOM 3113 C CA . LYS A 1 376 ? -35.272 6.608 51.934 1.00 71.69 376 LYS A CA 1
ATOM 3114 C C . LYS A 1 376 ? -35.150 7.828 51.026 1.00 71.69 376 LYS A C 1
ATOM 3116 O O . LYS A 1 376 ? -34.632 7.698 49.922 1.00 71.69 376 LYS A O 1
ATOM 3121 N N . VAL A 1 377 ? -35.607 8.997 51.476 1.00 73.00 377 VAL A N 1
ATOM 3122 C CA . VAL A 1 377 ? -35.459 10.244 50.709 1.00 73.00 377 VAL A CA 1
ATOM 3123 C C . VAL A 1 377 ? -33.983 10.641 50.611 1.00 73.00 377 VAL A C 1
ATOM 3125 O O . VAL A 1 377 ? -33.505 10.907 49.513 1.00 73.00 377 VAL A O 1
ATOM 3128 N N . LYS A 1 378 ? -33.230 10.572 51.717 1.00 74.50 378 LYS A N 1
ATOM 3129 C CA . LYS A 1 378 ? -31.782 10.855 51.727 1.00 74.50 378 LYS A CA 1
ATOM 3130 C C . LYS A 1 378 ? -30.974 9.871 50.875 1.00 74.50 378 LYS A C 1
ATOM 3132 O O . LYS A 1 378 ? -30.044 10.284 50.191 1.00 74.50 378 LYS A O 1
ATOM 3137 N N . LEU A 1 379 ? -31.323 8.584 50.891 1.00 74.50 379 LEU A N 1
ATOM 3138 C CA . LEU A 1 379 ? -30.693 7.570 50.040 1.00 74.50 379 LEU A CA 1
ATOM 3139 C C . LEU A 1 379 ? -30.986 7.826 48.560 1.00 74.50 379 LEU A C 1
ATOM 3141 O O . LEU A 1 379 ? -30.066 7.749 47.758 1.00 74.50 379 LEU A O 1
ATOM 3145 N N . GLY A 1 380 ? -32.215 8.217 48.211 1.00 73.38 380 GLY A N 1
ATOM 3146 C CA . GLY A 1 380 ? -32.554 8.599 46.839 1.00 73.38 380 GLY A CA 1
ATOM 3147 C C . GLY A 1 380 ? -31.800 9.844 46.356 1.00 73.38 380 GLY A C 1
ATOM 3148 O O . GLY A 1 380 ? -31.368 9.896 45.208 1.00 73.38 380 GLY A O 1
ATOM 3149 N N . GLU A 1 381 ? -31.587 10.837 47.224 1.00 77.19 381 GLU A N 1
ATOM 3150 C CA . GLU A 1 381 ? -30.766 12.015 46.904 1.00 77.19 381 GLU A CA 1
ATOM 3151 C C . GLU A 1 381 ? -29.284 11.654 46.722 1.00 77.19 381 GLU A C 1
ATOM 3153 O O . GLU A 1 381 ? -28.649 12.124 45.778 1.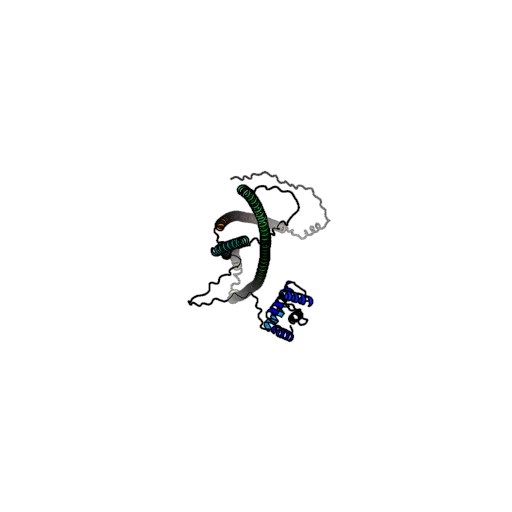00 77.19 381 GLU A O 1
ATOM 3158 N N . LEU A 1 382 ? -28.739 10.783 47.577 1.00 78.81 382 LEU A N 1
ATOM 3159 C CA . LEU A 1 382 ? -27.356 10.309 47.474 1.00 78.81 382 LEU A CA 1
ATOM 3160 C C . LEU A 1 382 ? -27.124 9.421 46.245 1.00 78.81 382 LEU A C 1
ATOM 3162 O O . LEU A 1 382 ? -26.091 9.568 45.595 1.00 78.81 382 LEU A O 1
ATOM 3166 N N . GLU A 1 383 ? -28.074 8.551 45.892 1.00 76.44 383 GLU A N 1
ATOM 3167 C CA . GLU A 1 383 ? -28.041 7.777 44.643 1.00 76.44 383 GLU A CA 1
ATOM 3168 C C . GLU A 1 383 ? -28.040 8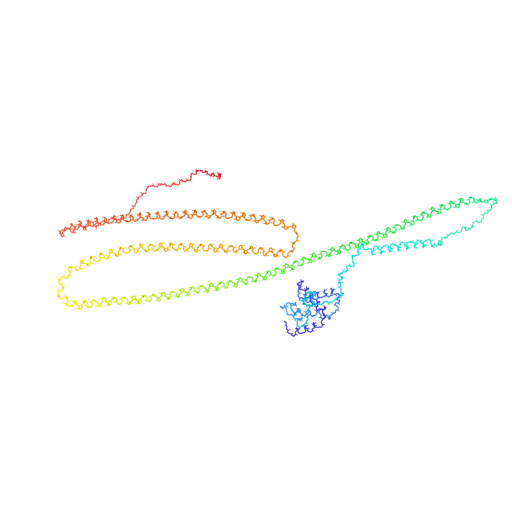.711 43.432 1.00 76.44 383 GLU A C 1
ATOM 3170 O O . GLU A 1 383 ? -27.199 8.571 42.546 1.00 76.44 383 GLU A O 1
ATOM 3175 N N . ARG A 1 384 ? -28.892 9.744 43.436 1.00 76.69 384 ARG A N 1
ATOM 3176 C CA . ARG A 1 384 ? -28.937 10.722 42.345 1.00 76.69 384 ARG A CA 1
ATOM 3177 C C . ARG A 1 384 ? -27.627 11.502 42.202 1.00 76.69 384 ARG A C 1
ATOM 3179 O O . ARG A 1 384 ? -27.157 11.701 41.087 1.00 76.69 384 ARG A O 1
ATOM 3186 N N . ILE A 1 385 ? -27.013 11.911 43.314 1.00 80.44 385 ILE A N 1
ATOM 3187 C CA . ILE A 1 385 ? -25.704 12.585 43.315 1.00 80.44 385 ILE A CA 1
ATOM 3188 C C . ILE A 1 385 ? -24.599 11.633 42.829 1.00 80.44 385 ILE A C 1
ATOM 3190 O O . ILE A 1 385 ? -23.717 12.051 42.077 1.00 80.44 385 ILE A O 1
ATOM 3194 N N . ALA A 1 386 ? -24.642 10.357 43.220 1.00 79.00 386 ALA A N 1
ATOM 3195 C CA . ALA A 1 386 ? -23.684 9.352 42.767 1.00 79.00 386 ALA A CA 1
ATOM 3196 C C . ALA A 1 386 ? -23.799 9.090 41.256 1.00 79.00 386 ALA A C 1
ATOM 3198 O O . ALA A 1 386 ? -22.775 9.003 40.573 1.00 79.00 386 ALA A O 1
ATOM 3199 N N . ASP A 1 387 ? -25.018 9.035 40.722 1.00 79.94 387 ASP A N 1
ATOM 3200 C CA . ASP A 1 387 ? -25.268 8.883 39.288 1.00 79.94 387 ASP A CA 1
ATOM 3201 C C . ASP A 1 387 ? -24.845 10.129 38.499 1.00 79.94 387 ASP A C 1
ATOM 3203 O O . ASP A 1 387 ? -24.183 10.008 37.465 1.00 79.94 387 ASP A O 1
ATOM 3207 N N . GLU A 1 388 ? -25.123 11.334 39.009 1.00 79.62 388 GLU A N 1
ATOM 3208 C CA . GLU A 1 388 ? -24.630 12.588 38.424 1.00 79.62 388 GLU A CA 1
ATOM 3209 C C . GLU A 1 388 ? -23.085 12.634 38.407 1.00 79.62 388 GLU A C 1
ATOM 3211 O O . GLU A 1 388 ? -22.482 13.102 37.436 1.00 79.62 388 GLU A O 1
ATOM 3216 N N . PHE A 1 389 ? -22.420 12.102 39.440 1.00 80.62 389 PHE A N 1
ATOM 3217 C CA . PHE A 1 389 ? -20.958 12.025 39.503 1.00 80.62 389 PHE A CA 1
ATOM 3218 C C . PHE A 1 389 ? -20.379 10.988 38.529 1.00 80.62 389 PHE A C 1
ATOM 3220 O O . PHE A 1 389 ? -19.388 11.275 37.853 1.00 80.62 389 PHE A O 1
ATOM 3227 N N . ARG A 1 390 ? -21.010 9.810 38.403 1.00 79.75 390 ARG A N 1
ATOM 3228 C CA . ARG A 1 390 ? -20.634 8.786 37.411 1.00 79.75 390 ARG A CA 1
ATOM 3229 C C . ARG A 1 390 ? -20.750 9.327 35.991 1.00 79.75 390 ARG A C 1
ATOM 3231 O O . ARG A 1 390 ? -19.773 9.283 35.256 1.00 79.75 390 ARG A O 1
ATOM 3238 N N . GLN A 1 391 ? -21.870 9.965 35.652 1.00 77.88 391 GLN A N 1
ATOM 3239 C CA . GLN A 1 391 ? -22.070 10.556 34.326 1.00 77.88 391 GLN A CA 1
ATOM 3240 C C . GLN A 1 391 ? -21.044 11.650 33.998 1.00 77.88 391 GLN A C 1
ATOM 3242 O O . GLN A 1 391 ? -20.593 11.748 32.856 1.00 77.88 391 GLN A O 1
ATOM 3247 N N . ARG A 1 392 ? -20.640 12.475 34.977 1.00 78.38 392 ARG A N 1
ATOM 3248 C CA . ARG A 1 392 ? -19.548 13.448 34.781 1.00 78.38 392 ARG A CA 1
ATOM 3249 C C . ARG A 1 392 ? -18.219 12.751 34.508 1.00 78.38 392 ARG A C 1
ATOM 3251 O O . ARG A 1 392 ? -17.539 13.118 33.552 1.00 78.38 392 ARG A O 1
ATOM 3258 N N . LYS A 1 393 ? -17.881 11.720 35.287 1.00 83.00 393 LYS A N 1
ATOM 3259 C CA . LYS A 1 393 ? -16.656 10.938 35.080 1.00 83.00 393 LYS A CA 1
ATOM 3260 C C . LYS A 1 393 ? -16.633 10.223 33.732 1.00 83.00 393 LYS A C 1
ATOM 3262 O O . LYS A 1 393 ? -15.590 10.226 33.084 1.00 83.00 393 LYS A O 1
ATOM 3267 N N . ASP A 1 394 ? -17.758 9.668 33.296 1.00 77.56 394 ASP A N 1
ATOM 3268 C CA . ASP A 1 394 ? -17.870 8.984 32.006 1.00 77.56 394 ASP A CA 1
ATOM 3269 C C . ASP A 1 394 ? -17.707 9.970 30.842 1.00 77.56 394 ASP A C 1
ATOM 3271 O O . ASP A 1 394 ? -17.007 9.674 29.874 1.00 77.56 394 ASP A O 1
ATOM 3275 N N . ARG A 1 395 ? -18.260 11.187 30.956 1.00 77.25 395 ARG A N 1
ATOM 3276 C CA . ARG A 1 395 ? -18.046 12.263 29.971 1.00 77.25 395 ARG A CA 1
ATOM 3277 C C . ARG A 1 395 ? -16.589 12.718 29.918 1.00 77.25 395 ARG A C 1
ATOM 3279 O O . ARG A 1 395 ? -16.050 12.879 28.828 1.00 77.25 395 ARG A O 1
ATOM 3286 N N . GLU A 1 396 ? -15.935 12.896 31.063 1.00 81.06 396 GLU A N 1
ATOM 3287 C CA . GLU A 1 396 ? -14.508 13.241 31.115 1.00 81.06 396 GLU A CA 1
ATOM 3288 C C . GLU A 1 396 ? -13.615 12.119 30.569 1.00 81.06 396 GLU A C 1
ATOM 3290 O O . GLU A 1 396 ? -12.619 12.392 29.899 1.00 81.06 396 GLU A O 1
ATOM 3295 N N . ALA A 1 397 ? -13.956 10.857 30.846 1.00 80.88 397 ALA A N 1
ATOM 3296 C CA . ALA A 1 397 ? -13.254 9.700 30.303 1.00 80.88 397 ALA A CA 1
ATOM 3297 C C . ALA A 1 397 ? -13.422 9.626 28.780 1.00 80.88 397 ALA A C 1
ATOM 3299 O O . ALA A 1 397 ? -12.428 9.490 28.070 1.00 80.88 397 ALA A O 1
ATOM 3300 N N . ALA A 1 398 ? -14.642 9.815 28.269 1.00 75.25 398 ALA A N 1
ATOM 3301 C CA . ALA A 1 398 ? -14.912 9.885 26.836 1.00 75.25 398 ALA A CA 1
ATOM 3302 C C . ALA A 1 398 ? -14.164 11.048 26.161 1.00 75.25 398 ALA A C 1
ATOM 3304 O O . ALA A 1 398 ? -13.591 10.864 25.092 1.00 75.25 398 ALA A O 1
ATOM 3305 N N . GLN A 1 399 ? -14.093 12.222 26.800 1.00 78.19 399 GLN A N 1
ATOM 3306 C CA . GLN A 1 399 ? -13.303 13.356 26.305 1.00 78.19 399 GLN A CA 1
ATOM 3307 C C . GLN A 1 399 ? -11.803 13.052 26.280 1.00 78.19 399 GLN A C 1
ATOM 3309 O O . GLN A 1 399 ? -11.140 13.382 25.301 1.00 78.19 399 GLN A O 1
ATOM 3314 N N . ARG A 1 400 ? -11.257 12.396 27.312 1.00 80.56 400 ARG A N 1
ATOM 3315 C CA . ARG A 1 400 ? -9.847 11.973 27.331 1.00 80.56 400 ARG A CA 1
ATOM 3316 C C . ARG A 1 400 ? -9.537 10.950 26.244 1.00 80.56 400 ARG A C 1
ATOM 3318 O O . ARG A 1 400 ? -8.511 11.076 25.586 1.00 80.56 400 ARG A O 1
ATOM 3325 N N . VAL A 1 401 ? -10.425 9.980 26.025 1.00 79.88 401 VAL A N 1
ATOM 3326 C CA . VAL A 1 401 ? -10.288 8.996 24.941 1.00 79.88 401 VAL A CA 1
ATOM 3327 C C . VAL A 1 401 ? -10.371 9.679 23.576 1.00 79.88 401 VAL A C 1
ATOM 3329 O O . VAL A 1 401 ? -9.542 9.402 22.718 1.00 79.88 401 VAL A O 1
ATOM 3332 N N . ALA A 1 402 ? -11.305 10.614 23.383 1.00 77.25 402 ALA A N 1
ATOM 3333 C CA . ALA A 1 402 ? -11.425 11.371 22.139 1.00 77.25 402 ALA A CA 1
ATOM 3334 C C . ALA A 1 402 ? -10.192 12.251 21.874 1.00 77.25 402 ALA A C 1
ATOM 3336 O O . ALA A 1 402 ? -9.680 12.257 20.759 1.00 77.25 402 ALA A O 1
ATOM 3337 N N . LEU A 1 403 ? -9.675 12.950 22.891 1.00 81.88 403 LEU A N 1
ATOM 3338 C CA . LEU A 1 403 ? -8.442 13.735 22.778 1.00 81.88 403 LEU A CA 1
ATOM 3339 C C . LEU A 1 403 ? -7.230 12.848 22.479 1.00 81.88 403 LEU A C 1
ATOM 3341 O O . LEU A 1 403 ? -6.436 13.194 21.610 1.00 81.88 403 LEU A O 1
ATOM 3345 N N . GLY A 1 404 ? -7.123 11.690 23.137 1.00 83.62 404 GLY A N 1
ATOM 3346 C CA . GLY A 1 404 ? -6.086 10.700 22.848 1.00 83.62 404 GLY A CA 1
ATOM 3347 C C . GLY A 1 404 ? -6.171 10.182 21.412 1.00 83.62 404 GLY A C 1
ATOM 3348 O O . GLY A 1 404 ? -5.166 10.166 20.712 1.00 83.62 404 GLY A O 1
ATOM 3349 N N . ALA A 1 405 ? -7.372 9.849 20.932 1.00 77.56 405 ALA A N 1
ATOM 3350 C CA . ALA A 1 405 ? -7.591 9.414 19.554 1.00 77.56 405 ALA A CA 1
ATOM 3351 C C . ALA A 1 405 ? -7.202 10.506 18.542 1.00 77.56 405 ALA A C 1
ATOM 3353 O O . ALA A 1 405 ? -6.452 10.229 17.608 1.00 77.56 405 ALA A O 1
ATOM 3354 N N . ILE A 1 406 ? -7.632 11.755 18.758 1.00 80.00 406 ILE A N 1
ATOM 3355 C CA . ILE A 1 406 ? -7.262 12.900 17.908 1.00 80.00 406 ILE A CA 1
ATOM 3356 C C . ILE A 1 406 ? -5.742 13.088 17.885 1.00 80.00 406 ILE A C 1
ATOM 3358 O O . ILE A 1 406 ? -5.173 13.287 16.814 1.00 80.00 406 ILE A O 1
ATOM 3362 N N . GLN A 1 407 ? -5.081 12.990 19.040 1.00 82.94 407 GLN A N 1
ATOM 3363 C CA . GLN A 1 407 ? -3.630 13.103 19.124 1.00 82.94 407 GLN A CA 1
ATOM 3364 C C . GLN A 1 407 ? -2.934 11.974 18.354 1.00 82.94 407 GLN A C 1
ATOM 3366 O O . GLN A 1 407 ? -2.061 12.256 17.541 1.00 82.94 407 GLN A O 1
ATOM 3371 N N . THR A 1 408 ? -3.365 10.720 18.523 1.00 82.31 408 THR A N 1
ATOM 3372 C CA . THR A 1 408 ? -2.787 9.588 17.779 1.00 82.31 408 THR A CA 1
ATOM 3373 C C . THR A 1 408 ? -3.021 9.697 16.274 1.00 82.31 408 THR A C 1
ATOM 3375 O O . THR A 1 408 ? -2.116 9.412 15.500 1.00 82.31 408 THR A O 1
ATOM 3378 N N . MET A 1 409 ? -4.197 10.163 15.838 1.00 74.50 409 MET A N 1
ATOM 3379 C CA . MET A 1 409 ? -4.481 10.400 14.420 1.00 74.50 409 MET A CA 1
ATOM 3380 C C . MET A 1 409 ? -3.613 11.525 13.851 1.00 74.50 409 MET A C 1
ATOM 3382 O O . MET A 1 409 ? -3.144 11.428 12.720 1.00 74.50 409 MET A O 1
ATOM 3386 N N . TYR A 1 410 ? -3.384 12.586 14.628 1.00 82.56 410 TYR A N 1
ATOM 3387 C CA . TYR A 1 410 ? -2.487 13.670 14.242 1.00 82.56 410 TYR A CA 1
ATOM 3388 C C . TYR A 1 410 ? -1.037 13.187 14.133 1.00 82.56 410 TYR A C 1
ATOM 3390 O O . TYR A 1 410 ? -0.379 13.465 13.135 1.00 82.56 410 TYR A O 1
ATOM 3398 N N . GLU A 1 411 ? -0.552 12.429 15.118 1.00 85.62 411 GLU A N 1
ATOM 3399 C CA . GLU A 1 411 ? 0.792 11.841 15.111 1.00 85.62 411 GLU A CA 1
ATOM 3400 C C . GLU A 1 411 ? 0.975 10.894 13.916 1.00 85.62 411 GLU A C 1
ATOM 3402 O O . GLU A 1 411 ? 1.922 11.063 13.152 1.00 85.62 411 GLU A O 1
ATOM 3407 N N . GLN A 1 412 ? 0.017 9.996 13.663 1.00 80.81 412 GLN A N 1
ATOM 3408 C CA . GLN A 1 412 ? 0.021 9.114 12.489 1.00 80.81 412 GLN A CA 1
ATOM 3409 C C . GLN A 1 412 ? -0.009 9.893 11.168 1.00 80.81 412 GLN A C 1
ATOM 3411 O O . GLN A 1 412 ? 0.706 9.541 10.231 1.00 80.81 412 GLN A O 1
ATOM 3416 N N . GLY A 1 413 ? -0.799 10.967 11.082 1.00 82.62 413 GLY A N 1
ATOM 3417 C CA . GLY A 1 413 ? -0.829 11.835 9.903 1.00 82.62 413 GLY A CA 1
ATOM 3418 C C . GLY A 1 413 ? 0.499 12.560 9.672 1.00 82.62 413 GLY A C 1
ATOM 3419 O O . GLY A 1 413 ? 0.964 12.662 8.537 1.00 82.62 413 GLY A O 1
ATOM 3420 N N . MET A 1 414 ? 1.145 13.026 10.744 1.00 85.19 414 MET A N 1
ATOM 3421 C CA . MET A 1 414 ? 2.465 13.658 10.677 1.00 85.19 414 MET A CA 1
ATOM 3422 C C . MET A 1 414 ? 3.557 12.664 10.280 1.00 85.19 414 MET A C 1
ATOM 3424 O O . MET A 1 414 ? 4.434 13.011 9.488 1.00 85.19 414 MET A O 1
ATOM 3428 N N . ASP A 1 415 ? 3.501 11.435 10.786 1.00 82.12 415 ASP A N 1
ATOM 3429 C CA . ASP A 1 415 ? 4.439 10.379 10.413 1.00 82.12 415 ASP A CA 1
ATOM 3430 C C . ASP A 1 415 ? 4.236 9.929 8.960 1.00 82.12 415 ASP A C 1
ATOM 3432 O O . ASP A 1 415 ? 5.221 9.744 8.245 1.00 82.12 415 ASP A O 1
ATOM 3436 N N . GLY A 1 416 ? 2.990 9.875 8.477 1.00 84.38 416 GLY A N 1
ATOM 3437 C CA . GLY A 1 416 ? 2.676 9.681 7.058 1.00 84.38 416 GLY A CA 1
ATOM 3438 C C . GLY A 1 416 ? 3.317 10.752 6.172 1.00 84.38 416 GLY A C 1
ATOM 3439 O O . GLY A 1 416 ? 4.081 10.421 5.267 1.00 84.38 416 GLY A O 1
ATOM 3440 N N . LYS A 1 417 ? 3.121 12.039 6.499 1.00 77.62 417 LYS A N 1
ATOM 3441 C CA . LYS A 1 417 ? 3.756 13.155 5.770 1.00 77.62 417 LYS A CA 1
ATOM 3442 C C . LYS A 1 417 ? 5.288 13.086 5.793 1.00 77.62 417 LYS A C 1
ATOM 3444 O O . LYS A 1 417 ? 5.939 13.392 4.797 1.00 77.62 417 LYS A O 1
ATOM 3449 N N . ARG A 1 418 ? 5.893 12.695 6.920 1.00 85.12 418 ARG A N 1
ATOM 3450 C CA . ARG A 1 418 ? 7.355 12.517 7.019 1.00 85.12 418 ARG A CA 1
ATOM 3451 C C . ARG A 1 418 ? 7.845 11.377 6.132 1.00 85.12 418 ARG A C 1
ATOM 3453 O O . ARG A 1 418 ? 8.884 11.516 5.491 1.00 85.12 418 ARG A O 1
ATOM 3460 N N . LEU A 1 419 ? 7.118 10.262 6.090 1.00 83.44 419 LEU A N 1
ATOM 3461 C CA . LEU A 1 419 ? 7.447 9.122 5.235 1.00 83.44 419 LEU A CA 1
ATOM 3462 C C . LEU A 1 419 ? 7.322 9.472 3.751 1.00 83.44 419 LEU A C 1
ATOM 3464 O O . LEU A 1 419 ? 8.212 9.109 2.988 1.00 83.44 419 LEU A O 1
ATOM 3468 N N . GLU A 1 420 ? 6.297 10.229 3.357 1.00 82.00 420 GLU A N 1
ATOM 3469 C CA . GLU A 1 420 ? 6.164 10.774 1.998 1.00 82.00 420 GLU A CA 1
ATOM 3470 C C . GLU A 1 420 ? 7.363 11.658 1.638 1.00 82.00 420 GLU A C 1
ATOM 3472 O O . GLU A 1 420 ? 8.038 11.404 0.645 1.00 82.00 420 GLU A O 1
ATOM 3477 N N . GLN A 1 421 ? 7.730 12.609 2.505 1.00 82.56 421 GLN A N 1
ATOM 3478 C CA . GLN A 1 421 ? 8.924 13.438 2.299 1.00 82.56 421 GLN A CA 1
ATOM 3479 C C . GLN A 1 421 ? 10.204 12.599 2.186 1.00 82.56 421 GLN A C 1
ATOM 3481 O O . GLN A 1 421 ? 11.089 12.909 1.387 1.00 82.56 421 GLN A O 1
ATOM 3486 N N . HIS A 1 422 ? 10.340 11.533 2.978 1.00 83.12 422 HIS A N 1
ATOM 3487 C CA . HIS A 1 422 ? 11.471 10.614 2.869 1.00 83.12 422 HIS A CA 1
ATOM 3488 C C . HIS A 1 422 ? 11.458 9.822 1.559 1.00 83.12 422 HIS A C 1
ATOM 3490 O O . HIS A 1 422 ? 12.522 9.663 0.956 1.00 83.12 422 HIS A O 1
ATOM 3496 N N . ALA A 1 423 ? 10.293 9.364 1.101 1.00 80.62 423 ALA A N 1
ATOM 3497 C CA . ALA A 1 423 ? 10.130 8.661 -0.165 1.00 80.62 423 ALA A CA 1
ATOM 3498 C C . ALA A 1 423 ? 10.450 9.573 -1.356 1.00 80.62 423 ALA A C 1
ATOM 3500 O O . ALA A 1 423 ? 11.219 9.176 -2.230 1.00 80.62 423 ALA A O 1
ATOM 3501 N N . ASP A 1 424 ? 9.971 10.816 -1.340 1.00 81.31 424 ASP A N 1
ATOM 3502 C CA . ASP A 1 424 ? 10.270 11.821 -2.360 1.00 81.31 424 ASP A CA 1
ATOM 3503 C C . ASP A 1 424 ? 11.755 12.171 -2.377 1.00 81.31 424 ASP A C 1
ATOM 3505 O O . ASP A 1 424 ? 12.388 12.184 -3.432 1.00 81.31 424 ASP A O 1
ATOM 3509 N N . ASN A 1 425 ? 12.362 12.389 -1.208 1.00 82.06 425 ASN A N 1
ATOM 3510 C CA . ASN A 1 425 ? 13.799 12.637 -1.107 1.00 82.06 425 ASN A CA 1
ATOM 3511 C C . ASN A 1 425 ? 14.618 11.438 -1.602 1.00 82.06 425 ASN A C 1
ATOM 3513 O O . ASN A 1 425 ? 15.633 11.617 -2.279 1.00 82.06 425 ASN A O 1
ATOM 3517 N N . HIS A 1 426 ? 14.184 10.215 -1.297 1.00 82.38 426 HIS A N 1
ATOM 3518 C CA . HIS A 1 426 ? 14.816 8.999 -1.792 1.00 82.38 426 HIS A CA 1
ATOM 3519 C C . HIS A 1 426 ? 14.671 8.870 -3.313 1.00 82.38 426 HIS A C 1
ATOM 3521 O O . HIS A 1 426 ? 15.653 8.595 -4.005 1.00 82.38 426 HIS A O 1
ATOM 3527 N N . TYR A 1 427 ? 13.478 9.119 -3.854 1.00 77.94 427 TYR A N 1
ATOM 3528 C CA . TYR A 1 427 ? 13.208 9.126 -5.288 1.00 77.94 427 TYR A CA 1
ATOM 3529 C C . TYR A 1 427 ? 14.061 10.174 -6.010 1.00 77.94 427 TYR A C 1
ATOM 3531 O O . TYR A 1 427 ? 14.759 9.840 -6.965 1.00 77.94 427 TYR A O 1
ATOM 3539 N N . LEU A 1 428 ? 14.117 11.405 -5.496 1.00 74.25 428 LEU A N 1
ATOM 3540 C CA . LEU A 1 428 ? 14.952 12.480 -6.031 1.00 74.25 428 LEU A CA 1
ATOM 3541 C C . LEU A 1 428 ? 16.440 12.125 -5.985 1.00 74.25 428 LEU A C 1
ATOM 3543 O O . LEU A 1 428 ? 17.149 12.335 -6.967 1.00 74.25 428 LEU A O 1
ATOM 3547 N N . ARG A 1 429 ? 16.926 11.537 -4.887 1.00 77.69 429 ARG A N 1
ATOM 3548 C CA . ARG A 1 429 ? 18.320 11.081 -4.770 1.00 77.69 429 ARG A CA 1
ATOM 3549 C C . ARG A 1 429 ? 18.627 9.954 -5.759 1.00 77.69 429 ARG A C 1
ATOM 3551 O O . ARG A 1 429 ? 19.686 9.955 -6.378 1.00 77.69 429 ARG A O 1
ATOM 3558 N N . THR A 1 430 ? 17.681 9.041 -5.958 1.00 78.00 430 THR A N 1
ATOM 3559 C CA . THR A 1 430 ? 17.790 7.935 -6.919 1.00 78.00 430 THR A CA 1
ATOM 3560 C C . THR A 1 430 ? 17.810 8.454 -8.353 1.00 78.00 430 THR A C 1
ATOM 3562 O O . THR A 1 430 ? 18.667 8.046 -9.129 1.00 78.00 430 THR A O 1
ATOM 3565 N N . LEU A 1 431 ? 16.930 9.399 -8.701 1.00 71.00 431 LEU A N 1
ATOM 3566 C CA . LEU A 1 431 ? 16.938 10.078 -9.999 1.00 71.00 431 LEU A CA 1
ATOM 3567 C C . LEU A 1 431 ? 18.254 10.830 -10.229 1.00 71.00 431 LEU A C 1
ATOM 3569 O O . LEU A 1 431 ? 18.859 10.695 -11.289 1.00 71.00 431 LEU A O 1
ATOM 3573 N N . THR A 1 432 ? 18.728 11.565 -9.221 1.00 68.00 432 THR A N 1
ATOM 3574 C CA . THR A 1 432 ? 19.985 12.328 -9.291 1.00 68.00 432 THR A CA 1
ATOM 3575 C C . THR A 1 432 ? 21.176 11.406 -9.555 1.00 68.00 432 THR A C 1
ATOM 3577 O O . THR A 1 432 ? 22.002 11.698 -10.416 1.00 68.00 432 THR A O 1
ATOM 3580 N N . ASN A 1 433 ? 21.235 10.263 -8.866 1.00 72.31 433 ASN A N 1
ATOM 3581 C CA . ASN A 1 433 ? 22.297 9.274 -9.042 1.00 72.31 433 ASN A CA 1
ATOM 3582 C C . ASN A 1 433 ? 22.194 8.533 -10.383 1.00 72.31 433 ASN A C 1
ATOM 3584 O O . ASN A 1 433 ? 23.212 8.199 -10.978 1.00 72.31 433 ASN A O 1
ATOM 3588 N N . ARG A 1 434 ? 20.973 8.260 -10.859 1.00 68.00 434 ARG A N 1
ATOM 3589 C CA . ARG A 1 434 ? 20.733 7.433 -12.049 1.00 68.00 434 ARG A CA 1
ATOM 3590 C C . ARG A 1 434 ? 20.912 8.192 -13.358 1.00 68.00 434 ARG A C 1
ATOM 3592 O O . ARG A 1 434 ? 21.300 7.584 -14.347 1.00 68.00 434 ARG A O 1
ATOM 3599 N N . PHE A 1 435 ? 20.616 9.489 -13.375 1.00 62.44 435 PHE A N 1
ATOM 3600 C CA . PHE A 1 435 ? 20.688 10.276 -14.603 1.00 62.44 435 PHE A CA 1
ATOM 3601 C C . PHE A 1 435 ? 22.013 11.012 -14.801 1.00 62.44 435 PHE A C 1
ATOM 3603 O O . PHE A 1 435 ? 22.234 11.507 -15.899 1.00 62.44 435 PHE A O 1
ATOM 3610 N N . GLY A 1 436 ? 22.888 11.109 -13.789 1.00 60.81 436 GLY A N 1
ATOM 3611 C CA . GLY A 1 436 ? 24.191 11.778 -13.935 1.00 60.81 436 GLY A CA 1
ATOM 3612 C C . GLY A 1 436 ? 24.100 13.207 -14.498 1.00 60.81 436 GLY A C 1
ATOM 3613 O O . GLY A 1 436 ? 25.077 13.722 -15.030 1.00 60.81 436 GLY A O 1
ATOM 3614 N N . LEU A 1 437 ? 22.917 13.836 -14.420 1.00 53.97 437 LEU A N 1
ATOM 3615 C CA . LEU A 1 437 ? 22.576 15.100 -15.073 1.00 53.97 437 LEU A CA 1
ATOM 3616 C C . LEU A 1 437 ? 23.189 16.253 -14.283 1.00 53.97 437 LEU A C 1
ATOM 3618 O O . LEU A 1 437 ? 22.527 16.928 -13.496 1.00 53.97 437 LEU A O 1
ATOM 3622 N N . TRP A 1 438 ? 24.489 16.437 -14.461 1.00 56.47 438 TRP A N 1
ATOM 3623 C CA . TRP A 1 438 ? 25.232 17.574 -13.948 1.00 56.47 438 TRP A CA 1
ATOM 3624 C C . TRP A 1 438 ? 25.770 18.371 -15.124 1.00 56.47 438 TRP A C 1
ATOM 3626 O O . TRP A 1 438 ? 26.953 18.333 -15.430 1.00 56.47 438 TRP A O 1
ATOM 3636 N N . ASP A 1 439 ? 24.876 19.139 -15.741 1.00 52.94 439 ASP A N 1
ATOM 3637 C CA . ASP A 1 439 ? 25.268 20.371 -16.412 1.00 52.94 439 ASP A CA 1
ATOM 3638 C C . ASP A 1 439 ? 24.393 21.512 -15.875 1.00 52.94 439 ASP A C 1
ATOM 3640 O O . ASP A 1 439 ? 23.161 21.496 -15.929 1.00 52.94 439 ASP A O 1
ATOM 3644 N N . SER A 1 440 ? 25.051 22.479 -15.241 1.00 59.44 440 SER A N 1
ATOM 3645 C CA . SER A 1 440 ? 24.517 23.406 -14.231 1.00 59.44 440 SER A CA 1
ATOM 3646 C C . SER A 1 440 ? 23.448 24.397 -14.708 1.00 59.44 440 SER A C 1
ATOM 3648 O O . SER A 1 440 ? 22.863 25.099 -13.886 1.00 59.44 440 SER A O 1
ATOM 3650 N N . LYS A 1 441 ? 23.149 24.457 -16.009 1.00 63.34 441 LYS A N 1
ATOM 3651 C CA . LYS A 1 441 ? 22.293 25.503 -16.597 1.00 63.34 441 LYS A CA 1
ATOM 3652 C C . LYS A 1 441 ? 20.791 25.300 -16.384 1.00 63.34 441 LYS A C 1
ATOM 3654 O O . LYS A 1 441 ? 20.058 26.281 -16.353 1.00 63.34 441 LYS A O 1
ATOM 3659 N N . TRP A 1 442 ? 20.328 24.062 -16.211 1.00 62.50 442 TRP A N 1
ATOM 3660 C CA . TRP A 1 442 ? 18.898 23.760 -16.013 1.00 62.50 442 TRP A CA 1
ATOM 3661 C C . TRP A 1 442 ? 18.501 23.643 -14.537 1.00 62.50 442 TRP A C 1
ATOM 3663 O O . TRP A 1 442 ? 17.321 23.724 -14.199 1.00 62.50 442 TRP A O 1
ATOM 3673 N N . ARG A 1 443 ? 19.487 23.483 -13.645 1.00 66.69 443 ARG A N 1
ATOM 3674 C CA . ARG A 1 443 ? 19.265 23.270 -12.211 1.00 66.69 443 ARG A CA 1
ATOM 3675 C C . ARG A 1 443 ? 18.732 24.516 -11.516 1.00 66.69 443 ARG A C 1
ATOM 3677 O O . ARG A 1 443 ? 17.812 24.397 -10.722 1.00 66.69 443 ARG A O 1
ATOM 3684 N N . THR A 1 444 ? 19.297 25.683 -11.798 1.00 71.25 444 THR A N 1
ATOM 3685 C CA . THR A 1 444 ? 18.877 26.947 -11.178 1.00 71.25 444 THR A CA 1
ATOM 3686 C C . THR A 1 444 ? 17.417 27.276 -11.500 1.00 71.25 444 THR A C 1
ATOM 3688 O O . THR A 1 444 ? 16.640 27.363 -10.557 1.00 71.25 444 THR A O 1
ATOM 3691 N N . PRO A 1 445 ? 16.978 27.295 -12.778 1.00 76.06 445 PRO A N 1
ATOM 3692 C CA . PRO A 1 445 ? 15.571 27.534 -13.096 1.00 76.06 445 PRO A CA 1
ATOM 3693 C C . PRO A 1 445 ? 14.627 26.489 -12.489 1.00 76.06 445 PRO A C 1
ATOM 3695 O O . PRO A 1 445 ? 13.572 26.838 -11.977 1.00 76.06 445 PRO A O 1
ATOM 3698 N N . ALA A 1 446 ? 14.991 25.201 -12.516 1.00 70.81 446 ALA A N 1
ATOM 3699 C CA . ALA A 1 446 ? 14.154 24.146 -11.944 1.00 70.81 446 ALA A CA 1
ATOM 3700 C C . ALA A 1 446 ? 14.039 24.242 -10.411 1.00 70.81 446 ALA A C 1
ATOM 3702 O O . ALA A 1 446 ? 12.982 23.940 -9.858 1.00 70.81 446 ALA A O 1
ATOM 3703 N N . MET A 1 447 ? 15.103 24.676 -9.726 1.00 74.12 447 MET A N 1
ATOM 3704 C CA . MET A 1 447 ? 15.066 24.958 -8.290 1.00 74.12 447 MET A CA 1
ATOM 3705 C C . MET A 1 447 ? 14.197 26.180 -7.990 1.00 74.12 447 MET A C 1
ATOM 3707 O O . MET A 1 447 ? 13.380 26.095 -7.081 1.00 74.12 447 MET A O 1
ATOM 3711 N N . ASP A 1 448 ? 14.276 27.240 -8.795 1.00 78.25 448 ASP A N 1
ATOM 3712 C CA . ASP A 1 448 ? 13.423 28.426 -8.642 1.00 78.25 448 ASP A CA 1
ATOM 3713 C C . ASP A 1 448 ? 11.937 28.073 -8.839 1.00 78.25 448 ASP A C 1
ATOM 3715 O O . ASP A 1 448 ? 11.090 28.443 -8.026 1.00 78.25 448 ASP A O 1
ATOM 3719 N N . TYR A 1 449 ? 11.598 27.277 -9.863 1.00 76.94 449 TYR A N 1
ATOM 3720 C CA . TYR A 1 449 ? 10.225 26.791 -10.061 1.00 76.94 449 TYR A CA 1
ATOM 3721 C C . TYR A 1 449 ? 9.738 25.934 -8.893 1.00 76.94 449 TYR A C 1
ATOM 3723 O O . TYR A 1 449 ? 8.598 26.084 -8.458 1.00 76.94 449 TYR A O 1
ATOM 3731 N N . LYS A 1 450 ? 10.601 25.074 -8.347 1.00 77.44 450 LYS A N 1
ATOM 3732 C CA . LYS A 1 450 ? 10.270 24.257 -7.178 1.00 77.44 450 LYS A CA 1
ATOM 3733 C C . LYS A 1 450 ? 10.110 25.103 -5.915 1.00 77.44 450 LYS A C 1
ATOM 3735 O O . LYS A 1 450 ? 9.257 24.810 -5.082 1.00 77.44 450 LYS A O 1
ATOM 3740 N N . GLU A 1 451 ? 10.900 26.159 -5.753 1.00 78.56 451 GLU A N 1
ATOM 3741 C CA . GLU A 1 451 ? 10.735 27.113 -4.657 1.00 78.56 451 GLU A CA 1
ATOM 3742 C C . GLU A 1 451 ? 9.409 27.873 -4.787 1.00 78.56 451 GLU A C 1
ATOM 3744 O O . GLU A 1 451 ? 8.678 27.995 -3.797 1.00 78.56 451 GLU A O 1
ATOM 3749 N N . HIS A 1 452 ? 9.032 28.285 -6.000 1.00 83.81 452 HIS A N 1
ATOM 3750 C CA . HIS A 1 452 ? 7.725 28.878 -6.292 1.00 83.81 452 HIS A CA 1
ATOM 3751 C C . HIS A 1 452 ? 6.558 27.915 -6.034 1.00 83.81 452 HIS A C 1
ATOM 3753 O O . HIS A 1 452 ? 5.550 28.311 -5.453 1.00 83.81 452 HIS A O 1
ATOM 3759 N N . GLU A 1 453 ? 6.703 26.641 -6.388 1.00 79.75 453 GLU A N 1
ATOM 3760 C CA . GLU A 1 453 ? 5.713 25.608 -6.079 1.00 79.75 453 GLU A CA 1
ATOM 3761 C C . GLU A 1 453 ? 5.607 25.383 -4.563 1.00 79.75 453 GLU A C 1
ATOM 3763 O O . GLU A 1 453 ? 4.521 25.462 -3.998 1.00 79.75 453 GLU A O 1
ATOM 3768 N N . SER A 1 454 ? 6.741 25.256 -3.865 1.00 77.44 454 SER A N 1
ATOM 3769 C CA . SER A 1 454 ? 6.764 25.074 -2.407 1.00 77.44 454 SER A CA 1
ATOM 3770 C C . SER A 1 454 ? 6.177 26.266 -1.646 1.00 77.44 454 SER A C 1
ATOM 3772 O O . SER A 1 454 ? 5.587 26.105 -0.578 1.00 77.44 454 SER A O 1
ATOM 3774 N N . THR A 1 455 ? 6.349 27.482 -2.168 1.00 85.00 455 THR A N 1
ATOM 3775 C CA . THR A 1 455 ? 5.749 28.684 -1.588 1.00 85.00 455 THR A CA 1
ATOM 3776 C C . THR A 1 455 ? 4.255 28.726 -1.876 1.00 85.00 455 THR A C 1
ATOM 3778 O O . THR A 1 455 ? 3.488 28.980 -0.949 1.00 85.00 455 THR A O 1
ATOM 3781 N N . ALA A 1 456 ? 3.817 28.392 -3.093 1.00 83.56 456 ALA A N 1
ATOM 3782 C CA . ALA A 1 456 ? 2.400 28.268 -3.433 1.00 83.56 456 ALA A CA 1
ATOM 3783 C C . ALA A 1 456 ? 1.681 27.215 -2.573 1.00 83.56 456 ALA A C 1
ATOM 3785 O O . ALA A 1 456 ? 0.580 27.474 -2.083 1.00 83.56 456 ALA A O 1
ATOM 3786 N N . ASP A 1 457 ? 2.311 26.070 -2.321 1.00 79.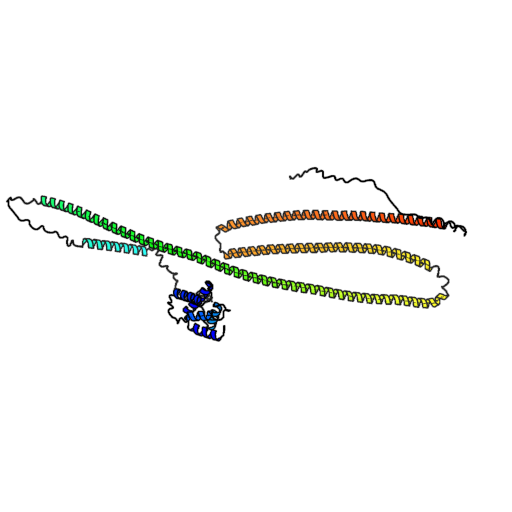25 457 ASP A N 1
ATOM 3787 C CA . ASP A 1 457 ? 1.744 25.027 -1.470 1.00 79.25 457 ASP A CA 1
ATOM 3788 C C . ASP A 1 457 ? 1.681 25.455 -0.002 1.00 79.25 457 ASP A C 1
ATOM 3790 O O . ASP A 1 457 ? 0.650 25.258 0.634 1.00 79.25 457 ASP A O 1
ATOM 3794 N N . LYS A 1 458 ? 2.690 26.167 0.521 1.00 80.19 458 LYS A N 1
ATOM 3795 C CA . LYS A 1 458 ? 2.601 26.794 1.856 1.00 80.19 458 LYS A CA 1
ATOM 3796 C C . LYS A 1 458 ? 1.436 27.782 1.957 1.00 80.19 458 LYS A C 1
ATOM 3798 O O . LYS A 1 458 ? 0.766 27.835 2.988 1.00 80.19 458 LYS A O 1
ATOM 3803 N N . TYR A 1 459 ? 1.168 28.560 0.905 1.00 84.38 459 TYR A N 1
ATOM 3804 C CA . TYR A 1 459 ? 0.004 29.453 0.870 1.00 84.38 459 TYR A CA 1
ATOM 3805 C C . TYR A 1 459 ? -1.321 28.682 0.843 1.00 84.38 459 TYR A C 1
ATOM 3807 O O . TYR A 1 459 ? -2.272 29.095 1.509 1.00 84.38 459 TYR A O 1
ATOM 3815 N N . ARG A 1 460 ? -1.394 27.559 0.117 1.00 80.81 460 ARG A N 1
ATOM 3816 C CA . ARG A 1 460 ? -2.569 26.671 0.128 1.00 80.81 460 ARG A CA 1
ATOM 3817 C C . ARG A 1 460 ? -2.784 26.054 1.506 1.00 80.81 460 ARG A C 1
ATOM 3819 O O . ARG A 1 460 ? -3.888 26.153 2.026 1.00 80.81 460 ARG A O 1
ATOM 3826 N N . GLU A 1 461 ? -1.732 25.531 2.133 1.00 79.06 461 GLU A N 1
ATOM 3827 C CA . GLU A 1 461 ? -1.799 24.979 3.490 1.00 79.06 461 GLU A CA 1
ATOM 3828 C C . GLU A 1 461 ? -2.274 26.025 4.506 1.00 79.06 461 GLU A C 1
ATOM 3830 O O . GLU A 1 461 ? -3.151 25.738 5.318 1.00 79.06 461 GLU A O 1
ATOM 3835 N N . LEU A 1 462 ? -1.756 27.258 4.448 1.00 83.31 462 LEU A N 1
ATOM 3836 C CA . LEU A 1 462 ? -2.222 28.351 5.309 1.00 83.31 462 LEU A CA 1
ATOM 3837 C C . LEU A 1 462 ? -3.708 28.660 5.094 1.00 83.31 462 LEU A C 1
ATOM 3839 O O . LEU A 1 462 ? -4.438 28.843 6.069 1.00 83.31 462 LEU A O 1
ATOM 3843 N N . LYS A 1 463 ? -4.169 28.673 3.840 1.00 83.62 463 LYS A N 1
ATOM 3844 C CA . LYS A 1 463 ? -5.576 28.918 3.499 1.00 83.62 463 LYS A CA 1
ATOM 3845 C C . LYS A 1 463 ? -6.489 27.780 3.964 1.00 83.62 463 LYS A C 1
ATOM 3847 O O . LYS A 1 463 ? -7.581 28.039 4.470 1.00 83.62 463 LYS A O 1
ATOM 3852 N N . ASP A 1 464 ? -6.036 26.537 3.852 1.00 80.25 464 ASP A N 1
ATOM 3853 C CA . ASP A 1 464 ? -6.764 25.361 4.332 1.00 80.25 464 ASP A CA 1
ATOM 3854 C C . ASP A 1 464 ? -6.832 25.334 5.864 1.00 80.25 464 ASP A C 1
ATOM 3856 O O . ASP A 1 464 ? -7.887 25.043 6.433 1.00 80.25 464 ASP A O 1
ATOM 3860 N N . LEU A 1 465 ? -5.747 25.713 6.548 1.00 79.50 465 LEU A N 1
ATOM 3861 C CA . LEU A 1 465 ? -5.722 25.884 8.003 1.00 79.50 465 LEU A CA 1
ATOM 3862 C C . LEU A 1 465 ? -6.652 27.014 8.460 1.00 79.50 465 LEU A C 1
ATOM 3864 O O . LEU A 1 465 ? -7.351 26.863 9.465 1.00 79.50 465 LEU A O 1
ATOM 3868 N N . GLU A 1 466 ? -6.710 28.125 7.727 1.00 81.62 466 GLU A N 1
ATOM 3869 C CA . GLU A 1 466 ? -7.637 29.224 8.002 1.00 81.62 466 GLU A CA 1
ATOM 3870 C C . GLU A 1 466 ? -9.098 28.788 7.804 1.00 81.62 466 GLU A C 1
ATOM 3872 O O . GLU A 1 466 ? -9.949 29.021 8.670 1.00 81.62 466 GLU A O 1
ATOM 3877 N N . PHE A 1 467 ? -9.386 28.069 6.715 1.00 83.56 467 PHE A N 1
ATOM 3878 C CA . PHE A 1 467 ? -10.703 27.494 6.451 1.00 83.56 467 PHE A CA 1
ATOM 3879 C C . PHE A 1 467 ? -11.120 26.491 7.536 1.00 83.56 467 PHE A C 1
ATOM 3881 O O . PHE A 1 467 ? -12.234 26.574 8.066 1.00 83.56 467 PHE A O 1
ATOM 3888 N N . ALA A 1 468 ? -10.222 25.582 7.923 1.00 77.62 468 ALA A N 1
ATOM 3889 C CA . ALA A 1 468 ? -10.445 24.623 9.001 1.00 77.62 468 ALA A CA 1
ATOM 3890 C C . ALA A 1 468 ? -10.661 25.331 10.347 1.00 77.62 468 ALA A C 1
ATOM 3892 O O . ALA A 1 468 ? -11.591 24.997 11.084 1.00 77.62 468 ALA A O 1
ATOM 3893 N N . GLY A 1 469 ? -9.870 26.365 10.646 1.00 84.00 469 GLY A N 1
ATOM 3894 C CA . GLY A 1 469 ? -10.029 27.202 11.833 1.00 84.00 469 GLY A CA 1
ATOM 3895 C C . GLY A 1 469 ? -11.393 27.895 11.885 1.00 84.00 469 GLY A C 1
ATOM 3896 O O . GLY A 1 469 ? -12.059 27.877 12.925 1.00 84.00 469 GLY A O 1
ATOM 3897 N N . ASN A 1 470 ? -11.860 28.441 10.761 1.00 82.50 470 ASN A N 1
ATOM 3898 C CA . ASN A 1 470 ? -13.188 29.046 10.651 1.00 82.50 470 ASN A CA 1
ATOM 3899 C C . ASN A 1 470 ? -14.309 28.007 10.817 1.00 82.50 470 ASN A C 1
ATOM 3901 O O . ASN A 1 470 ? -15.274 28.251 11.547 1.00 82.50 470 ASN A O 1
ATOM 3905 N N . LYS A 1 471 ? -14.169 26.810 10.232 1.00 80.94 471 LYS A N 1
ATOM 3906 C CA . LYS A 1 471 ? -15.113 25.699 10.447 1.00 80.94 471 LYS A CA 1
ATOM 3907 C C . LYS A 1 471 ? -15.162 25.260 11.910 1.00 80.94 471 LYS A C 1
ATOM 3909 O O . LYS A 1 471 ? -16.259 25.116 12.445 1.00 80.94 471 LYS A O 1
ATOM 3914 N N . LEU A 1 472 ? -14.018 25.136 12.584 1.00 81.00 472 LEU A N 1
ATOM 3915 C CA . LEU A 1 472 ? -13.954 24.798 14.010 1.00 81.00 472 LEU A CA 1
ATOM 3916 C C . LEU A 1 472 ? -14.630 25.860 14.889 1.00 81.00 472 LEU A C 1
ATOM 3918 O O . LEU A 1 472 ? -15.367 25.509 15.811 1.00 81.00 472 LEU A O 1
ATOM 3922 N N . ARG A 1 473 ? -14.450 27.155 14.594 1.00 83.38 473 ARG A N 1
ATOM 3923 C CA . ARG A 1 473 ? -15.175 28.236 15.293 1.00 83.38 473 ARG A CA 1
ATOM 3924 C C . ARG A 1 473 ? -16.686 28.156 15.066 1.00 83.38 473 ARG A C 1
ATOM 3926 O O . ARG A 1 473 ? -17.456 28.326 16.016 1.00 83.38 473 ARG A O 1
ATOM 3933 N N . ASN A 1 474 ? -17.116 27.851 13.843 1.00 82.69 474 ASN A N 1
ATOM 3934 C CA . ASN A 1 474 ? -18.532 27.683 13.518 1.00 82.69 474 ASN A CA 1
ATOM 3935 C C . ASN A 1 474 ? -19.137 26.472 14.233 1.00 82.69 474 ASN A C 1
ATOM 3937 O O . ASN A 1 474 ? -20.190 26.601 14.855 1.00 82.69 474 ASN A O 1
ATOM 3941 N N . TRP A 1 475 ? -18.449 25.329 14.236 1.00 79.69 475 TRP A N 1
ATOM 3942 C CA . TRP A 1 475 ? -18.871 24.143 14.983 1.00 79.69 475 TRP A CA 1
ATOM 3943 C C . TRP A 1 475 ? -18.906 24.387 16.487 1.00 79.69 475 TRP A C 1
ATOM 39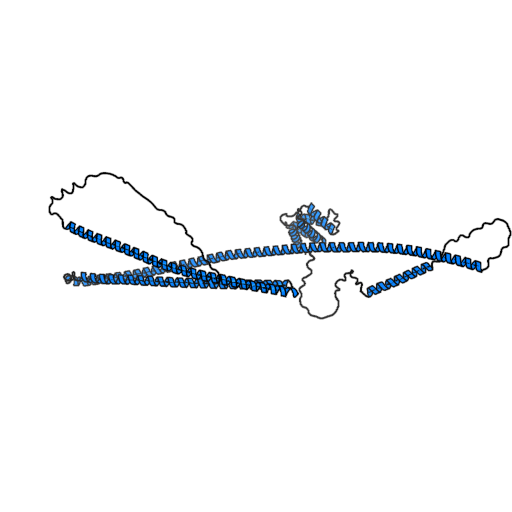45 O O . TRP A 1 475 ? -19.867 23.989 17.137 1.00 79.69 475 TRP A O 1
ATOM 3955 N N . LYS A 1 476 ? -17.931 25.111 17.048 1.00 84.06 476 LYS A N 1
ATOM 3956 C CA . LYS A 1 476 ? -17.958 25.518 18.460 1.00 84.06 476 LYS A CA 1
ATOM 3957 C C . LYS A 1 476 ? -19.191 26.369 18.773 1.00 84.06 476 LYS A C 1
ATOM 3959 O O . LYS A 1 476 ? -19.868 26.130 19.771 1.00 84.06 476 LYS A O 1
ATOM 3964 N N . THR A 1 477 ? -19.508 27.331 17.909 1.00 86.06 477 THR A N 1
ATOM 3965 C CA . THR A 1 477 ? -20.696 28.184 18.053 1.00 86.06 477 THR A CA 1
ATOM 3966 C C . THR A 1 477 ? -21.989 27.371 17.935 1.00 86.06 477 THR A C 1
ATOM 3968 O O . THR A 1 477 ? -22.900 27.553 18.740 1.00 86.06 477 THR A O 1
ATOM 3971 N N . GLN A 1 478 ? -22.072 26.438 16.982 1.00 80.56 478 GLN A N 1
ATOM 3972 C CA . GLN A 1 478 ? -23.220 25.540 16.822 1.00 80.56 478 GLN A CA 1
ATOM 3973 C C . GLN A 1 478 ? -23.390 24.602 18.019 1.00 80.56 478 GLN A C 1
ATOM 3975 O O . GLN A 1 478 ? -24.497 24.488 18.537 1.00 80.56 478 GLN A O 1
ATOM 3980 N N . ALA A 1 479 ? -22.311 23.986 18.504 1.00 80.00 479 ALA A N 1
ATOM 3981 C CA . ALA A 1 479 ? -22.336 23.121 19.680 1.00 80.00 479 ALA A CA 1
ATOM 3982 C C . ALA A 1 479 ? -22.829 23.880 20.919 1.00 80.00 479 ALA A C 1
ATOM 3984 O O . ALA A 1 479 ? -23.685 23.384 21.647 1.00 80.00 479 ALA A O 1
ATOM 3985 N N . TRP A 1 480 ? -22.366 25.118 21.117 1.00 85.69 480 TRP A N 1
ATOM 3986 C CA . TRP A 1 480 ? -22.852 25.973 22.200 1.00 85.69 480 TRP A CA 1
ATOM 3987 C C . TRP A 1 480 ? -24.339 26.330 22.050 1.00 85.69 480 TRP A C 1
ATOM 3989 O O . TRP A 1 480 ? -25.085 26.276 23.028 1.00 85.69 480 TRP A O 1
ATOM 3999 N N . ARG A 1 481 ? -24.806 26.638 20.829 1.00 82.62 481 ARG A N 1
ATOM 4000 C CA . ARG A 1 481 ? -26.238 26.868 20.553 1.00 82.62 481 ARG A CA 1
ATOM 4001 C C . ARG A 1 481 ? -27.077 25.623 20.847 1.00 82.62 481 ARG A C 1
ATOM 4003 O O . ARG A 1 481 ? -28.114 25.743 21.492 1.00 82.62 481 ARG A O 1
ATOM 4010 N N . HIS A 1 482 ? -26.621 24.442 20.429 1.00 78.31 482 HIS A N 1
ATOM 4011 C CA . HIS A 1 482 ? -27.289 23.173 20.719 1.00 78.31 482 HIS A CA 1
ATOM 4012 C C . HIS A 1 482 ? -27.360 22.894 22.220 1.00 78.31 482 HIS A C 1
ATOM 4014 O O . HIS A 1 482 ? -28.434 22.582 22.722 1.00 78.31 482 HIS A O 1
ATOM 4020 N N . GLN A 1 483 ? -26.258 23.086 22.946 1.00 80.06 483 GLN A N 1
ATOM 4021 C CA . GLN A 1 483 ? -26.227 22.909 24.397 1.00 80.06 483 GLN A CA 1
ATOM 4022 C C . GLN A 1 483 ? -27.201 23.860 25.109 1.00 80.06 483 GLN A C 1
ATOM 4024 O O . GLN A 1 483 ? -27.867 23.469 26.065 1.00 80.06 483 GLN A O 1
ATOM 4029 N N . ARG A 1 484 ? -27.319 25.105 24.635 1.00 82.81 484 ARG A N 1
ATOM 4030 C CA . ARG A 1 484 ? -28.276 26.077 25.178 1.00 82.81 484 ARG A CA 1
ATOM 4031 C C . ARG A 1 484 ? -29.729 25.688 24.883 1.00 82.81 484 ARG A C 1
ATOM 4033 O O . ARG A 1 484 ? -30.558 25.740 25.782 1.00 82.81 484 ARG A O 1
ATOM 4040 N N . MET A 1 485 ? -30.017 25.236 23.662 1.00 82.06 485 MET A N 1
ATOM 4041 C CA . MET A 1 485 ? -31.340 24.724 23.274 1.00 82.06 485 MET A CA 1
ATOM 4042 C C . MET A 1 485 ? -31.745 23.490 24.091 1.00 82.06 485 MET A C 1
ATOM 4044 O O . MET A 1 485 ? -32.906 23.361 24.466 1.00 82.06 485 MET A O 1
ATOM 4048 N N . GLU A 1 486 ? -30.800 22.597 24.392 1.00 80.56 486 GLU A N 1
ATOM 4049 C CA . GLU A 1 486 ? -31.033 21.425 25.243 1.00 80.56 486 GLU A CA 1
ATOM 4050 C C . GLU A 1 486 ? -31.380 21.840 26.681 1.00 80.56 486 GLU A C 1
ATOM 4052 O O . GLU A 1 486 ? -32.376 21.377 27.235 1.00 80.56 486 GLU A O 1
ATOM 4057 N N . GLN A 1 487 ? -30.640 22.800 27.249 1.00 83.00 487 GLN A N 1
ATOM 4058 C CA . GLN A 1 487 ? -30.950 23.372 28.564 1.00 83.00 487 GLN A CA 1
ATOM 4059 C C . GLN A 1 487 ? -32.332 24.044 28.594 1.00 83.00 487 GLN A C 1
ATOM 4061 O O . GLN A 1 487 ? -33.100 23.835 29.535 1.00 83.00 487 GLN A O 1
ATOM 4066 N N . ASP A 1 488 ? -32.685 24.813 27.561 1.00 84.06 488 ASP A N 1
ATOM 4067 C CA . ASP A 1 488 ? -34.000 25.452 27.456 1.00 84.06 488 ASP A CA 1
ATOM 4068 C C . ASP A 1 488 ? -35.129 24.412 27.300 1.00 84.06 488 ASP A C 1
ATOM 4070 O O . ASP A 1 488 ? -36.192 24.543 27.920 1.00 84.06 488 ASP A O 1
ATOM 4074 N N . ALA A 1 489 ? -34.897 23.336 26.541 1.00 81.44 489 ALA A N 1
ATOM 4075 C CA . ALA A 1 489 ? -35.834 22.223 26.396 1.00 81.44 489 ALA A CA 1
ATOM 4076 C C . ALA A 1 489 ? -36.062 21.479 27.723 1.00 81.44 489 ALA A C 1
ATOM 4078 O O . ALA A 1 489 ? -37.207 21.153 28.057 1.00 81.44 489 ALA A O 1
ATOM 4079 N N . ASP A 1 490 ? -35.010 21.267 28.516 1.00 82.44 490 ASP A N 1
ATOM 4080 C CA . ASP A 1 490 ? -35.111 20.670 29.849 1.00 82.44 490 ASP A CA 1
ATOM 4081 C C . ASP A 1 490 ? -35.904 21.559 30.816 1.00 82.44 490 ASP A C 1
ATOM 4083 O O . ASP A 1 490 ? -36.766 21.068 31.551 1.00 82.44 490 ASP A O 1
ATOM 4087 N N . VAL A 1 491 ? -35.700 22.880 30.779 1.00 83.69 491 VAL A N 1
ATOM 4088 C CA . VAL A 1 491 ? -36.489 23.837 31.576 1.00 83.69 491 VAL A CA 1
ATOM 4089 C C . VAL A 1 491 ? -37.968 23.803 31.174 1.00 83.69 491 VAL A C 1
ATOM 4091 O O . VAL A 1 491 ? -38.853 23.832 32.039 1.00 83.69 491 VAL A O 1
ATOM 4094 N N . LEU A 1 492 ? -38.270 23.710 29.875 1.00 80.62 492 LEU A N 1
ATOM 4095 C CA . LEU A 1 492 ? -39.644 23.576 29.384 1.00 80.62 492 LEU A CA 1
ATOM 4096 C C . LEU A 1 492 ? -40.280 22.247 29.808 1.00 80.62 492 LEU A C 1
ATOM 4098 O O . LEU A 1 492 ? -41.425 22.255 30.273 1.00 80.62 492 LEU A O 1
ATOM 4102 N N . ARG A 1 493 ? -39.543 21.130 29.734 1.00 81.12 493 ARG A N 1
ATOM 4103 C CA . ARG A 1 493 ? -39.990 19.826 30.253 1.00 81.12 493 ARG A CA 1
ATOM 4104 C C . ARG A 1 493 ? -40.298 19.893 31.742 1.00 81.12 493 ARG A C 1
ATOM 4106 O O . ARG A 1 493 ? -41.399 19.527 32.140 1.00 81.12 493 ARG A O 1
ATOM 4113 N N . GLN A 1 494 ? -39.409 20.465 32.554 1.00 81.62 494 GLN A N 1
ATOM 4114 C CA . GLN A 1 494 ? -39.643 20.636 33.992 1.00 81.62 494 GLN A CA 1
ATOM 4115 C C . GLN A 1 494 ? -40.891 21.483 34.284 1.00 81.62 494 GLN A C 1
ATOM 4117 O O . GLN A 1 494 ? -41.673 21.153 35.179 1.00 81.62 494 GLN A O 1
ATOM 4122 N N . ARG A 1 495 ? -41.130 22.564 33.525 1.00 83.38 495 ARG A N 1
ATOM 4123 C CA . ARG A 1 495 ? -42.359 23.372 33.650 1.00 83.38 495 ARG A CA 1
ATOM 4124 C C . ARG A 1 495 ? -43.605 22.575 33.275 1.00 83.38 495 ARG A C 1
ATOM 4126 O O . ARG A 1 495 ? -44.620 22.687 33.964 1.00 83.38 495 ARG A O 1
ATOM 4133 N N . HIS A 1 496 ? -43.538 21.790 32.204 1.00 83.50 496 HIS A N 1
ATOM 4134 C CA . HIS A 1 496 ? -44.637 20.942 31.760 1.00 83.50 496 HIS A CA 1
ATOM 4135 C C . HIS A 1 496 ? -44.952 19.843 32.785 1.00 83.50 496 HIS A C 1
ATOM 4137 O O . HIS A 1 496 ? -46.107 19.694 33.185 1.00 83.50 496 HIS A O 1
ATOM 4143 N N . ASP A 1 497 ? -43.937 19.148 33.294 1.00 79.50 497 ASP A N 1
ATOM 4144 C CA . ASP A 1 497 ? -44.089 18.114 34.320 1.00 79.50 497 ASP A CA 1
ATOM 4145 C C . ASP A 1 497 ? -44.621 18.695 35.629 1.00 79.50 497 ASP A C 1
ATOM 4147 O O . ASP A 1 497 ? -45.522 18.117 36.239 1.00 79.50 497 ASP A O 1
ATOM 4151 N N . LYS A 1 498 ? -44.171 19.896 36.018 1.00 84.81 498 LYS A N 1
ATOM 4152 C CA . LYS A 1 498 ? -44.725 20.624 37.166 1.00 84.81 498 LYS A CA 1
ATOM 4153 C C . LYS A 1 498 ? -46.202 20.963 36.957 1.00 84.81 498 LYS A C 1
ATOM 4155 O O . LYS A 1 498 ? -46.999 20.713 37.858 1.00 84.81 498 LYS A O 1
ATOM 4160 N N . ARG A 1 499 ? -46.597 21.464 35.776 1.00 84.62 499 ARG A N 1
ATOM 4161 C CA . ARG A 1 499 ? -48.013 21.721 35.437 1.00 84.62 499 ARG A CA 1
ATOM 4162 C C . ARG A 1 499 ? -48.841 20.437 35.482 1.00 84.62 499 ARG A C 1
ATOM 4164 O O . ARG A 1 499 ? -49.917 20.425 36.081 1.00 84.62 499 ARG A O 1
ATOM 4171 N N . ARG A 1 500 ? -48.326 19.344 34.914 1.00 84.38 500 ARG A N 1
ATOM 4172 C CA . ARG A 1 500 ? -48.982 18.032 34.914 1.00 84.38 500 ARG A CA 1
ATOM 4173 C C . ARG A 1 500 ? -49.164 17.501 36.334 1.00 84.38 500 ARG A C 1
ATOM 4175 O O . ARG A 1 500 ? -50.274 17.114 36.689 1.00 84.38 500 ARG A O 1
ATOM 4182 N N . ALA A 1 501 ? -48.122 17.562 37.162 1.00 78.31 501 ALA A N 1
ATOM 4183 C CA . ALA A 1 501 ? -48.185 17.188 38.570 1.00 78.31 501 ALA A CA 1
ATOM 4184 C C . ALA A 1 501 ? -49.214 18.043 39.323 1.00 78.31 501 ALA A C 1
ATOM 4186 O O . ALA A 1 501 ? -50.080 17.492 39.999 1.00 78.31 501 ALA A O 1
ATOM 4187 N N . THR A 1 502 ? -49.207 19.372 39.150 1.00 81.06 502 THR A N 1
ATOM 4188 C CA . THR A 1 502 ? -50.213 20.248 39.778 1.00 81.06 502 THR A CA 1
ATOM 4189 C C . THR A 1 502 ? -51.637 19.943 39.317 1.00 81.06 502 THR A C 1
ATOM 4191 O O . THR A 1 502 ? -52.543 19.953 40.145 1.00 81.06 502 THR A O 1
ATOM 4194 N N . GLY A 1 503 ? -51.842 19.602 38.041 1.00 80.38 503 GLY A N 1
ATOM 4195 C CA . GLY A 1 503 ? -53.146 19.195 37.518 1.00 80.38 503 GLY A CA 1
ATOM 4196 C C . GLY A 1 503 ? -53.623 17.866 38.108 1.00 80.38 503 GLY A C 1
ATOM 4197 O O . GLY A 1 503 ? -54.789 17.741 38.477 1.00 80.38 503 GLY A O 1
ATOM 4198 N N . ILE A 1 504 ? -52.721 16.893 38.278 1.00 80.81 504 ILE A N 1
ATOM 4199 C CA . ILE A 1 504 ? -53.018 15.628 38.968 1.00 80.81 504 ILE A CA 1
ATOM 4200 C C . ILE A 1 504 ? -53.372 15.895 40.437 1.00 80.81 504 ILE A C 1
ATOM 4202 O O . ILE A 1 504 ? -54.380 15.382 40.917 1.00 80.81 504 ILE A O 1
ATOM 4206 N N . PHE A 1 505 ? -52.615 16.745 41.138 1.00 77.50 505 PHE A N 1
ATOM 4207 C CA . PHE A 1 505 ? -52.908 17.115 42.527 1.00 77.50 505 PHE A CA 1
ATOM 4208 C C . PHE A 1 505 ? -54.231 17.873 42.678 1.00 77.50 505 PHE A C 1
ATOM 4210 O O . PHE A 1 505 ? -54.949 17.645 43.649 1.00 77.50 505 PHE A O 1
ATOM 4217 N N . GLN A 1 506 ? -54.586 18.749 41.736 1.00 80.06 506 GLN A N 1
ATOM 4218 C CA . GLN A 1 506 ? -55.885 19.426 41.731 1.00 80.06 506 GLN A CA 1
ATOM 4219 C C . GLN A 1 506 ? -57.034 18.443 41.496 1.00 80.06 506 GLN A C 1
ATOM 4221 O O . GLN A 1 506 ? -58.000 18.471 42.253 1.00 80.06 506 GLN A O 1
ATOM 4226 N N . ARG A 1 507 ? -56.905 17.527 40.526 1.00 80.94 507 ARG A N 1
ATOM 4227 C CA . ARG A 1 507 ? -57.895 16.461 40.291 1.00 80.94 507 ARG A CA 1
ATOM 4228 C C . ARG A 1 507 ? -58.034 15.537 41.497 1.00 80.94 507 ARG A C 1
ATOM 4230 O O . ARG A 1 507 ? -59.142 15.161 41.851 1.00 80.94 507 ARG A O 1
ATOM 4237 N N . TRP A 1 508 ? -56.927 15.206 42.161 1.00 80.44 508 TRP A N 1
ATOM 4238 C CA . TRP A 1 508 ? -56.950 14.417 43.390 1.00 80.44 508 TRP A CA 1
ATOM 4239 C C . TRP A 1 508 ? -57.616 15.173 44.544 1.00 80.44 508 TRP A C 1
ATOM 4241 O O . TRP A 1 508 ? -58.425 14.588 45.254 1.00 80.44 508 TRP A O 1
ATOM 4251 N N . ARG A 1 509 ? -57.347 16.478 44.706 1.00 76.81 509 ARG A N 1
ATOM 4252 C CA . ARG A 1 509 ? -58.053 17.319 45.688 1.00 76.81 509 ARG A CA 1
ATOM 4253 C C . ARG A 1 509 ? -59.552 17.380 45.409 1.00 76.81 509 ARG A C 1
ATOM 4255 O O . ARG A 1 509 ? -60.312 17.224 46.352 1.00 76.81 509 ARG A O 1
ATOM 4262 N N . GLN A 1 510 ? -59.956 17.556 44.152 1.00 75.56 510 GLN A N 1
ATOM 4263 C CA . GLN A 1 510 ? -61.365 17.539 43.745 1.00 75.56 510 GLN A CA 1
ATOM 4264 C C . GLN A 1 510 ? -62.011 16.178 44.034 1.00 75.56 510 GLN A C 1
ATOM 4266 O O . GLN A 1 510 ? -63.038 16.118 44.696 1.00 75.56 510 GLN A O 1
ATOM 4271 N N . ALA A 1 511 ? -61.355 15.074 43.670 1.00 72.25 511 ALA A N 1
ATOM 4272 C CA . ALA A 1 511 ? -61.842 13.731 43.978 1.00 72.25 511 ALA A CA 1
ATOM 4273 C C . ALA A 1 511 ? -61.914 13.456 45.492 1.00 72.25 511 ALA A C 1
ATOM 4275 O O . ALA A 1 511 ? -62.833 12.788 45.955 1.00 72.25 511 ALA A O 1
ATOM 4276 N N . ALA A 1 512 ? -60.976 13.982 46.285 1.00 69.69 512 ALA A N 1
ATOM 4277 C CA . ALA A 1 512 ? -60.993 13.863 47.741 1.00 69.69 512 ALA A CA 1
ATOM 4278 C C . ALA A 1 512 ? -62.116 14.700 48.377 1.00 69.69 512 ALA A C 1
ATOM 4280 O O . ALA A 1 512 ? -62.762 14.230 49.315 1.00 69.69 512 ALA A O 1
ATOM 4281 N N . THR A 1 513 ? -62.391 15.907 47.866 1.00 71.94 513 THR A N 1
ATOM 4282 C CA . THR A 1 513 ? -63.546 16.710 48.296 1.00 71.94 513 THR A CA 1
ATOM 4283 C C . THR A 1 513 ? -64.863 16.071 47.871 1.00 71.94 513 THR A C 1
ATOM 4285 O O . THR A 1 513 ? -65.778 16.006 48.682 1.00 71.94 513 THR A O 1
ATOM 4288 N N . ASP A 1 514 ? -64.944 15.501 46.669 1.00 68.81 514 ASP A N 1
ATOM 4289 C CA . ASP A 1 514 ? -66.127 14.780 46.190 1.00 68.81 514 ASP A CA 1
ATOM 4290 C C . ASP A 1 514 ? -66.361 13.497 46.991 1.00 68.81 514 ASP A C 1
ATOM 4292 O O . ASP A 1 514 ? -67.500 13.146 47.294 1.00 68.81 514 ASP A O 1
ATOM 4296 N N . HIS A 1 515 ? -65.295 12.802 47.398 1.00 65.94 515 HIS A N 1
ATOM 4297 C CA . HIS A 1 515 ? -65.405 11.643 48.275 1.00 65.94 515 HIS A CA 1
ATOM 4298 C C . HIS A 1 515 ? -65.858 12.047 49.685 1.00 65.94 515 HIS A C 1
ATOM 4300 O O . HIS A 1 515 ? -66.677 11.340 50.270 1.00 65.94 515 HIS A O 1
ATOM 4306 N N . ARG A 1 516 ? -65.390 13.185 50.217 1.00 62.88 516 ARG A N 1
ATOM 4307 C CA . ARG A 1 516 ? -65.846 13.730 51.505 1.00 62.88 516 ARG A CA 1
ATOM 4308 C C . ARG A 1 516 ? -67.313 14.160 51.456 1.00 62.88 516 ARG A C 1
ATOM 4310 O O . ARG A 1 516 ? -68.077 13.746 52.318 1.00 62.88 516 ARG A O 1
ATOM 4317 N N . ASN A 1 517 ? -67.723 14.874 50.410 1.00 60.66 517 ASN A N 1
ATOM 4318 C CA . ASN A 1 517 ? -69.113 15.281 50.195 1.00 60.66 517 ASN A CA 1
ATOM 4319 C C . ASN A 1 517 ? -70.034 14.064 49.991 1.00 60.66 517 ASN A C 1
ATOM 4321 O O . ASN A 1 517 ? -71.160 14.052 50.476 1.00 60.66 517 ASN A O 1
ATOM 4325 N N . ASN A 1 518 ? -69.556 13.004 49.327 1.00 58.50 518 ASN A N 1
ATOM 4326 C CA . ASN A 1 518 ? -70.295 11.744 49.190 1.00 58.50 518 ASN A CA 1
ATOM 4327 C C . ASN A 1 518 ? -70.358 10.928 50.488 1.00 58.50 518 ASN A C 1
ATOM 4329 O O . ASN A 1 518 ? -71.310 10.176 50.668 1.00 58.50 518 ASN A O 1
ATOM 4333 N N . VAL A 1 519 ? -69.365 11.035 51.377 1.00 57.53 519 VAL A N 1
ATOM 4334 C CA . VAL A 1 519 ? -69.400 10.405 52.707 1.00 57.53 519 VAL A CA 1
ATOM 4335 C C . VAL A 1 519 ? -70.355 11.172 53.624 1.00 57.53 519 VAL A C 1
ATOM 4337 O O . VAL A 1 519 ? -71.207 10.538 54.234 1.00 57.53 519 VAL A O 1
ATOM 4340 N N . GLU A 1 520 ? -70.327 12.507 53.616 1.00 55.88 520 GLU A N 1
ATOM 4341 C CA . GLU A 1 520 ? -71.292 13.352 54.340 1.00 55.88 520 GLU A CA 1
ATOM 4342 C C . GLU A 1 520 ? -72.735 13.125 53.825 1.00 55.88 520 GLU A C 1
ATOM 4344 O O . GLU A 1 520 ? -73.643 12.882 54.617 1.00 55.88 520 GLU A O 1
ATOM 4349 N N . ALA A 1 521 ? -72.952 13.020 52.506 1.00 54.62 521 ALA A N 1
ATOM 4350 C CA . ALA A 1 521 ? -74.260 12.676 51.927 1.00 54.62 521 ALA A CA 1
ATOM 4351 C C . ALA A 1 521 ? -74.723 11.231 52.221 1.00 54.62 521 ALA A C 1
ATOM 4353 O O . ALA A 1 521 ? -75.917 10.921 52.134 1.00 54.62 521 ALA A O 1
ATOM 4354 N N . ARG A 1 522 ? -73.796 10.320 52.544 1.00 51.66 522 ARG A N 1
ATOM 4355 C CA . ARG A 1 522 ? -74.098 8.933 52.934 1.00 51.66 522 ARG A CA 1
ATOM 4356 C C . ARG A 1 522 ? -74.411 8.837 54.428 1.00 51.66 522 ARG A C 1
ATOM 4358 O O . ARG A 1 522 ? -75.347 8.129 54.784 1.00 51.66 522 ARG A O 1
ATOM 4365 N N . GLU A 1 523 ? -73.727 9.616 55.261 1.00 52.94 523 GLU A N 1
ATOM 4366 C CA . GLU A 1 523 ? -74.033 9.779 56.687 1.00 52.94 523 GLU A CA 1
ATOM 4367 C C . GLU A 1 523 ? -75.384 10.492 56.912 1.00 52.94 523 GLU A C 1
ATOM 4369 O O . GLU A 1 523 ? -76.149 10.090 57.791 1.00 52.94 523 GLU A O 1
ATOM 4374 N N . ASP A 1 524 ? -75.760 11.456 56.061 1.00 52.34 524 ASP A N 1
ATOM 4375 C CA . ASP A 1 524 ? -77.090 12.090 56.096 1.00 52.34 524 ASP A CA 1
ATOM 4376 C C . ASP A 1 524 ? -78.217 11.154 55.616 1.00 52.34 524 ASP A C 1
ATOM 4378 O O . ASP A 1 524 ? -79.345 11.222 56.113 1.00 52.34 524 ASP A O 1
ATOM 4382 N N . ARG A 1 525 ? -77.922 10.210 54.708 1.00 50.88 525 ARG A N 1
ATOM 4383 C CA . ARG A 1 525 ? -78.861 9.137 54.322 1.00 50.88 525 ARG A CA 1
ATOM 4384 C C . ARG A 1 525 ? -79.001 8.055 55.396 1.00 50.88 525 ARG A C 1
ATOM 4386 O O . ARG A 1 525 ? -80.080 7.484 55.526 1.00 50.88 525 ARG A O 1
ATOM 4393 N N . GLU A 1 526 ? -77.959 7.790 56.182 1.00 50.19 526 GLU A N 1
ATOM 4394 C CA . GLU A 1 526 ? -78.002 6.831 57.297 1.00 50.19 526 GLU A CA 1
ATOM 4395 C C . GLU A 1 526 ? -78.688 7.393 58.557 1.00 50.19 526 GLU A C 1
ATOM 4397 O O . GLU A 1 526 ? -79.161 6.621 59.391 1.00 50.19 526 GLU A O 1
ATOM 4402 N N . ARG A 1 527 ? -78.851 8.720 58.672 1.00 47.97 527 ARG A N 1
ATOM 4403 C CA . ARG A 1 527 ? -79.665 9.361 59.726 1.00 47.97 527 ARG A CA 1
ATOM 4404 C C . ARG A 1 527 ? -81.174 9.365 59.453 1.00 47.97 527 ARG A C 1
ATOM 4406 O O . ARG A 1 527 ? -81.948 9.633 60.369 1.00 47.97 527 ARG A O 1
ATOM 4413 N N . LEU A 1 528 ? -81.612 9.015 58.243 1.00 52.25 528 LEU A N 1
ATOM 4414 C CA . LEU A 1 528 ? -83.026 8.901 57.867 1.00 52.25 528 LEU A CA 1
ATOM 4415 C C . LEU A 1 528 ? -83.412 7.432 57.644 1.00 52.25 528 LEU A C 1
ATOM 4417 O O . LEU A 1 528 ? -83.739 7.007 56.539 1.00 52.25 528 LEU A O 1
ATOM 4421 N N . VAL A 1 529 ? -83.398 6.644 58.719 1.00 48.34 529 VAL A N 1
ATOM 4422 C CA . VAL A 1 529 ? -84.031 5.318 58.746 1.00 48.34 529 VAL A CA 1
ATOM 4423 C C . VAL A 1 529 ? -85.470 5.481 59.254 1.00 48.34 529 VAL A C 1
ATOM 4425 O O . VAL A 1 529 ? -85.653 5.848 60.416 1.00 48.34 529 VAL A O 1
ATOM 4428 N N . PRO A 1 530 ? -86.519 5.192 58.456 1.00 46.00 530 PRO A N 1
ATOM 4429 C CA . PRO A 1 530 ? -87.875 5.127 58.978 1.00 46.00 530 PRO A CA 1
ATOM 4430 C C . PRO A 1 530 ? -88.013 3.854 59.815 1.00 46.00 530 PRO A C 1
ATOM 4432 O O . PRO A 1 530 ? -87.953 2.734 59.301 1.00 46.00 530 PRO A O 1
ATOM 4435 N N . ALA A 1 531 ? -88.219 4.019 61.117 1.00 49.47 531 ALA A N 1
ATOM 4436 C CA . ALA A 1 531 ? -88.701 2.951 61.973 1.00 49.47 531 ALA A CA 1
ATOM 4437 C C . ALA A 1 531 ? -90.154 2.640 61.587 1.00 49.47 531 ALA A C 1
ATOM 4439 O O . ALA A 1 531 ? -91.056 3.355 62.007 1.00 49.47 531 ALA A O 1
ATOM 4440 N N . THR A 1 532 ? -90.384 1.637 60.729 1.00 51.97 532 THR A N 1
ATOM 4441 C CA . THR A 1 532 ? -91.508 0.668 60.791 1.00 51.97 532 THR A CA 1
ATOM 4442 C C . THR A 1 532 ? -91.654 -0.152 59.493 1.00 51.97 532 THR A C 1
ATOM 4444 O O . THR A 1 532 ? -91.334 0.329 58.404 1.00 51.97 532 THR A O 1
ATOM 4447 N N . PRO A 1 533 ? -92.186 -1.393 59.556 1.00 48.53 533 PRO A N 1
ATOM 4448 C CA . PRO A 1 533 ? -92.244 -2.317 58.413 1.00 48.53 533 PRO A CA 1
ATOM 4449 C C . PRO A 1 533 ? -93.232 -1.938 57.292 1.00 48.53 533 PRO A C 1
ATOM 4451 O O . PRO A 1 533 ? -93.266 -2.614 56.266 1.00 48.53 533 PRO A O 1
ATOM 4454 N N . ALA A 1 534 ? -94.040 -0.883 57.449 1.00 47.19 534 ALA A N 1
ATOM 4455 C CA . ALA A 1 534 ? -95.096 -0.529 56.494 1.00 47.19 534 ALA A CA 1
ATOM 4456 C C . ALA A 1 534 ? -94.610 0.293 55.277 1.00 47.19 534 ALA A C 1
ATOM 4458 O O . ALA A 1 534 ? -95.298 0.335 54.260 1.00 47.19 534 ALA A O 1
ATOM 4459 N N . ALA A 1 535 ? -93.412 0.890 55.320 1.00 49.41 535 ALA A N 1
ATOM 4460 C CA . ALA A 1 535 ? -92.918 1.773 54.251 1.00 49.41 535 ALA A CA 1
ATOM 4461 C C . ALA A 1 535 ? -92.170 1.056 53.103 1.00 49.41 535 ALA A C 1
ATOM 4463 O O . ALA A 1 535 ? -91.783 1.688 52.124 1.00 49.41 535 ALA A O 1
ATOM 4464 N N . ARG A 1 536 ? -91.980 -0.271 53.164 1.00 47.53 536 ARG A N 1
ATOM 4465 C CA . ARG A 1 536 ? -91.292 -1.034 52.097 1.00 47.53 536 ARG A CA 1
ATOM 4466 C C . ARG A 1 536 ? -92.137 -1.286 50.840 1.00 47.53 536 ARG A C 1
ATOM 4468 O O . ARG A 1 536 ? -91.597 -1.768 49.849 1.00 47.53 536 ARG A O 1
ATOM 4475 N N . ARG A 1 537 ? -93.441 -0.985 50.848 1.00 45.62 537 ARG A N 1
ATOM 4476 C CA . ARG A 1 537 ? -94.359 -1.373 49.759 1.00 45.62 537 ARG A CA 1
ATOM 4477 C C . ARG A 1 537 ? -94.555 -0.343 48.645 1.00 45.62 537 ARG A C 1
ATOM 4479 O O . ARG A 1 537 ? -95.125 -0.700 47.623 1.00 45.62 537 ARG A O 1
ATOM 4486 N N . THR A 1 538 ? -94.054 0.883 48.777 1.00 49.56 538 THR A N 1
ATOM 4487 C CA . THR A 1 538 ? -94.257 1.940 47.764 1.00 49.56 538 THR A CA 1
ATOM 4488 C C . THR A 1 538 ? -93.053 2.199 46.854 1.00 49.56 538 THR A C 1
ATOM 4490 O O . THR A 1 538 ? -93.204 2.872 45.842 1.00 49.56 538 THR A O 1
ATOM 4493 N N . LEU A 1 539 ? -91.883 1.605 47.122 1.00 46.88 539 LEU A N 1
ATOM 4494 C CA . LEU A 1 539 ? -90.689 1.746 46.265 1.00 46.88 539 LEU A CA 1
ATOM 4495 C C . LEU A 1 539 ? -90.544 0.663 45.179 1.00 46.88 539 LEU A C 1
ATOM 4497 O O . LEU A 1 539 ? -89.626 0.739 44.370 1.00 46.88 539 LEU A O 1
ATOM 4501 N N . LEU A 1 540 ? -91.459 -0.311 45.116 1.00 45.22 540 LEU A N 1
ATOM 4502 C CA . LEU A 1 540 ? -91.464 -1.364 44.086 1.00 45.22 540 LEU A CA 1
ATOM 4503 C C . LEU A 1 540 ? -92.347 -1.050 42.861 1.00 45.22 540 LEU A C 1
ATOM 4505 O O . LEU A 1 540 ? -92.448 -1.886 41.972 1.00 45.22 540 LEU A O 1
ATOM 4509 N N . VAL A 1 541 ? -92.952 0.143 42.773 1.00 46.75 541 VAL A N 1
ATOM 4510 C CA . VAL A 1 541 ? -93.831 0.531 41.641 1.00 46.75 541 VAL A CA 1
ATOM 4511 C C . VAL A 1 541 ? -93.188 1.558 40.691 1.00 46.75 541 VAL A C 1
ATOM 4513 O O . VAL A 1 541 ? -93.670 1.750 39.583 1.00 46.75 541 VAL A O 1
ATOM 4516 N N . ALA A 1 542 ? -92.048 2.166 41.037 1.00 41.22 542 ALA A N 1
ATOM 4517 C CA . ALA A 1 542 ? -91.373 3.133 40.154 1.00 41.22 542 ALA A CA 1
ATOM 4518 C C . ALA A 1 542 ? -90.308 2.511 39.224 1.00 41.22 542 ALA A C 1
ATOM 4520 O O . ALA A 1 542 ? -89.646 3.227 38.479 1.00 41.22 542 ALA A O 1
ATOM 4521 N N . ALA A 1 543 ? -90.134 1.186 39.255 1.00 44.50 543 ALA A N 1
ATOM 4522 C CA . ALA A 1 543 ? -89.118 0.468 38.486 1.00 44.50 543 ALA A CA 1
ATOM 4523 C C . ALA A 1 543 ? -89.737 -0.532 37.497 1.00 44.50 543 ALA A C 1
ATOM 4525 O O . ALA A 1 543 ? -89.332 -1.687 37.444 1.00 44.50 543 ALA A O 1
ATOM 4526 N N . SER A 1 544 ? -90.724 -0.111 36.708 1.00 38.88 544 SER A N 1
ATOM 4527 C CA . SER A 1 544 ? -91.047 -0.805 35.457 1.00 38.88 544 SER A CA 1
ATOM 4528 C C . SER A 1 544 ? -91.874 0.092 34.545 1.00 38.88 544 SER A C 1
ATOM 4530 O O . SER A 1 544 ? -93.084 0.203 34.711 1.00 38.88 544 SER A O 1
ATOM 4532 N N . THR A 1 545 ? -91.224 0.737 33.584 1.00 37.75 545 THR A N 1
ATOM 4533 C CA . THR A 1 545 ? -91.743 0.942 32.221 1.00 37.75 545 THR A CA 1
ATOM 4534 C C . THR A 1 545 ? -90.609 1.518 31.377 1.00 37.75 545 THR A C 1
ATOM 4536 O O . THR A 1 545 ? -90.175 2.652 31.539 1.00 37.75 545 THR A O 1
ATOM 4539 N N . THR A 1 546 ? -90.070 0.661 30.518 1.00 47.34 546 THR A N 1
ATOM 4540 C CA . THR A 1 546 ? -89.246 0.986 29.346 1.00 47.34 546 THR A CA 1
ATOM 4541 C C . THR A 1 546 ? -90.069 1.822 28.347 1.00 47.34 546 THR A C 1
ATOM 4543 O O . THR A 1 546 ? -91.299 1.716 28.368 1.00 47.34 546 THR A O 1
ATOM 4546 N N . PRO A 1 547 ? -89.450 2.640 27.463 1.00 49.41 547 PRO A N 1
ATOM 4547 C CA . PRO A 1 547 ? -89.039 2.087 26.160 1.00 49.41 547 PRO A CA 1
ATOM 4548 C C . PRO A 1 547 ? -87.816 2.734 25.448 1.00 49.41 547 PRO A C 1
ATOM 4550 O O . PRO A 1 547 ? -87.483 3.894 25.641 1.00 49.41 547 PRO A O 1
ATOM 4553 N N . ALA A 1 548 ? -87.201 1.910 24.586 1.00 33.84 548 ALA A N 1
ATOM 4554 C CA . ALA A 1 548 ? -86.726 2.156 23.209 1.00 33.84 548 ALA A CA 1
ATOM 4555 C C . ALA A 1 548 ? -85.757 3.314 22.828 1.00 33.84 548 ALA A C 1
ATOM 4557 O O . ALA A 1 548 ? -86.085 4.490 22.865 1.00 33.84 548 ALA A O 1
ATOM 4558 N N . TYR A 1 549 ? -84.585 2.892 22.325 1.00 33.56 549 TYR A N 1
ATOM 4559 C CA . TYR A 1 549 ? -83.890 3.252 21.065 1.00 33.56 549 TYR A CA 1
ATOM 4560 C C . TYR A 1 549 ? -84.110 4.644 20.390 1.00 33.56 549 TYR A C 1
ATOM 4562 O O . TYR A 1 549 ? -85.174 4.917 19.847 1.00 33.56 549 TYR A O 1
ATOM 4570 N N . THR A 1 550 ? -83.014 5.432 20.372 1.00 45.56 550 THR A N 1
ATOM 4571 C CA . THR A 1 550 ? -82.462 6.470 19.435 1.00 45.56 550 THR A CA 1
ATOM 4572 C C . THR A 1 550 ? -83.264 6.955 18.203 1.00 45.56 550 THR A C 1
ATOM 4574 O O . THR A 1 550 ? -83.869 6.117 17.538 1.00 45.56 550 THR A O 1
ATOM 4577 N N . PRO A 1 551 ? -83.167 8.253 17.782 1.00 46.31 551 PRO A N 1
ATOM 4578 C CA . PRO A 1 551 ? -81.933 8.816 17.173 1.00 46.31 551 PRO A CA 1
ATOM 4579 C C . PRO A 1 551 ? -81.607 10.317 17.429 1.00 46.31 551 PRO A C 1
ATOM 4581 O O . PRO A 1 551 ? -82.405 11.076 17.967 1.00 46.31 551 PRO A O 1
ATOM 4584 N N . ALA A 1 552 ? -80.392 10.723 17.021 1.00 52.75 552 ALA A N 1
ATOM 4585 C CA . ALA A 1 552 ? -79.878 12.105 16.963 1.00 52.75 552 ALA A CA 1
ATOM 4586 C C . ALA A 1 552 ? -80.455 12.915 15.775 1.00 52.75 552 ALA A C 1
ATOM 4588 O O . ALA A 1 552 ? -80.905 12.314 14.799 1.00 52.75 552 ALA A O 1
ATOM 4589 N N . PRO A 1 553 ? -80.431 14.263 15.829 1.00 44.59 553 PRO A N 1
ATOM 4590 C CA . PRO A 1 553 ? -79.610 15.062 14.887 1.00 44.59 553 PRO A CA 1
ATOM 4591 C C . PRO A 1 553 ? -78.997 16.307 15.583 1.00 44.59 553 PRO A C 1
ATOM 4593 O O . PRO A 1 553 ? -79.520 16.772 16.588 1.00 44.59 553 PRO A O 1
ATOM 4596 N N . GLY A 1 554 ? -77.838 16.865 15.225 1.00 35.16 554 GLY A N 1
ATOM 4597 C CA . GLY A 1 554 ? -77.395 17.401 13.928 1.00 35.16 554 GLY A CA 1
ATOM 4598 C C . GLY A 1 554 ? -77.071 18.896 14.170 1.00 35.16 554 GLY A C 1
ATOM 4599 O O . GLY A 1 554 ? -77.955 19.635 14.575 1.00 35.16 554 GLY A O 1
ATOM 4600 N N . LEU A 1 555 ? -75.806 19.325 14.254 1.00 40.00 555 LEU A N 1
ATOM 4601 C CA . LEU A 1 555 ? -74.933 19.713 13.134 1.00 40.00 555 LEU A CA 1
ATOM 4602 C C . LEU A 1 555 ? -75.377 21.027 12.464 1.00 40.00 555 LEU A C 1
ATOM 4604 O O . LEU A 1 555 ? -76.358 21.010 11.742 1.00 40.00 555 LEU A O 1
ATOM 4608 N N . LEU A 1 556 ? -74.626 22.113 12.711 1.00 42.09 556 LEU A N 1
ATOM 4609 C CA . LEU A 1 556 ? -74.288 23.267 11.845 1.00 42.09 556 LEU A CA 1
ATOM 4610 C C . LEU A 1 556 ? -73.295 24.137 12.659 1.00 42.09 556 LEU A C 1
ATOM 4612 O O . LEU A 1 556 ? -73.581 24.426 13.815 1.00 42.09 556 LEU A O 1
ATOM 4616 N N . SER A 1 557 ? -72.146 24.635 12.194 1.00 33.00 557 SER A N 1
ATOM 4617 C CA . SER A 1 557 ? -71.394 24.589 10.924 1.00 33.00 557 SER A CA 1
ATOM 4618 C C . SER A 1 557 ? -70.156 25.489 11.172 1.00 33.00 557 SER A C 1
ATOM 4620 O O . SER A 1 557 ? -70.332 26.575 11.709 1.00 33.00 557 SER A O 1
ATOM 4622 N N . ALA A 1 558 ? -68.912 25.002 11.099 1.00 38.22 558 ALA A N 1
ATOM 4623 C CA . ALA A 1 558 ? -67.983 25.027 9.950 1.00 38.22 558 ALA A CA 1
ATOM 4624 C C . ALA A 1 558 ? -67.362 26.405 9.594 1.00 38.22 558 ALA A C 1
ATOM 4626 O O . ALA A 1 558 ? -68.066 27.405 9.510 1.00 38.22 558 ALA A O 1
ATOM 4627 N N . GLY A 1 559 ? -66.046 26.387 9.318 1.00 32.34 559 GLY A N 1
ATOM 4628 C CA . GLY A 1 559 ? -65.190 27.499 8.860 1.00 32.34 559 GLY A CA 1
ATOM 4629 C C . GLY A 1 559 ? -64.185 27.904 9.949 1.00 32.34 559 GLY A C 1
ATOM 4630 O O . GLY A 1 559 ? -64.607 28.226 11.048 1.00 32.34 559 GLY A O 1
ATOM 4631 N N . TYR A 1 560 ? -62.863 27.855 9.782 1.00 32.03 560 TYR A N 1
ATOM 4632 C CA . TYR A 1 560 ? -62.102 28.315 8.626 1.00 32.03 560 TYR A CA 1
ATOM 4633 C C . TYR A 1 560 ? -60.709 27.656 8.558 1.00 32.03 560 TYR A C 1
ATOM 4635 O O . TYR A 1 560 ? -60.067 27.422 9.582 1.00 32.03 560 TYR A O 1
ATOM 4643 N N . ILE A 1 561 ? -60.284 27.382 7.325 1.00 42.44 561 ILE A N 1
ATOM 4644 C CA . ILE A 1 561 ? -58.895 27.268 6.876 1.00 42.44 561 ILE A CA 1
ATOM 4645 C C . ILE A 1 561 ? -58.522 28.664 6.351 1.00 42.44 561 ILE A C 1
ATOM 4647 O O . ILE A 1 561 ? -59.247 29.178 5.509 1.00 42.44 561 ILE A O 1
ATOM 4651 N N . GLU A 1 562 ? -57.417 29.221 6.837 1.00 41.69 562 GLU A N 1
ATOM 4652 C CA . GLU A 1 562 ? -56.553 30.276 6.261 1.00 41.69 562 GLU A CA 1
ATOM 4653 C C . GLU A 1 562 ? -55.152 29.848 6.759 1.00 41.69 562 GLU A C 1
ATOM 4655 O O . GLU A 1 562 ? -55.002 29.560 7.946 1.00 41.69 562 GLU A O 1
ATOM 4660 N N . GLU A 1 563 ? -54.102 29.563 5.984 1.00 39.97 563 GLU A N 1
ATOM 4661 C CA . GLU A 1 563 ? -53.587 30.146 4.736 1.00 39.97 563 GLU A CA 1
ATOM 4662 C C . GLU A 1 563 ? -53.572 31.679 4.718 1.00 39.97 563 GLU A C 1
ATOM 4664 O O . GLU A 1 563 ? -54.407 32.313 4.093 1.00 39.97 563 GLU A O 1
ATOM 4669 N N . GLU A 1 564 ? -52.563 32.242 5.388 1.00 39.56 564 GLU A N 1
ATOM 4670 C CA . GLU A 1 564 ? -51.761 33.363 4.877 1.00 39.56 564 GLU A CA 1
ATOM 4671 C C . GLU A 1 564 ? -50.289 32.944 5.075 1.00 39.56 564 GLU A C 1
ATOM 4673 O O . GLU A 1 564 ? -49.856 32.687 6.199 1.00 39.56 564 GLU A O 1
ATOM 4678 N N . THR A 1 565 ? -49.604 32.444 4.045 1.00 33.66 565 THR A N 1
ATOM 4679 C CA . THR A 1 565 ? -48.842 33.170 3.010 1.00 33.66 565 THR A CA 1
ATOM 4680 C C . THR A 1 565 ? -47.776 34.118 3.540 1.00 33.66 565 THR A C 1
ATOM 4682 O O . THR A 1 565 ? -48.041 35.072 4.267 1.00 33.66 565 THR A O 1
ATOM 4685 N N . GLU A 1 566 ? -46.566 33.824 3.076 1.00 39.31 566 GLU A N 1
ATOM 4686 C CA . GLU A 1 566 ? -45.414 34.701 2.947 1.00 39.31 566 GLU A CA 1
ATOM 4687 C C . GLU A 1 566 ? -45.801 36.133 2.553 1.00 39.31 566 GLU A C 1
ATOM 4689 O O . GLU A 1 566 ? -46.586 36.367 1.634 1.00 39.31 566 GLU A O 1
ATOM 4694 N N . GLY A 1 567 ? -45.178 37.081 3.244 1.00 34.41 567 GLY A N 1
ATOM 4695 C CA . GLY A 1 567 ? -45.023 38.462 2.827 1.00 34.41 567 GLY A CA 1
ATOM 4696 C C . GLY A 1 567 ? -43.586 38.850 3.127 1.00 34.41 567 GLY A C 1
ATOM 4697 O O . GLY A 1 567 ? -43.268 39.248 4.248 1.00 34.41 567 GLY A O 1
ATOM 4698 N N . ASP A 1 568 ? -42.738 38.642 2.124 1.00 37.56 568 ASP A N 1
ATOM 4699 C CA . ASP A 1 568 ? -41.391 39.180 2.028 1.00 37.56 568 ASP A CA 1
ATOM 4700 C C . ASP A 1 568 ? -41.369 40.674 2.366 1.00 37.56 568 ASP A C 1
ATOM 4702 O O . ASP A 1 568 ? -42.160 41.473 1.864 1.00 37.56 568 ASP A O 1
ATOM 4706 N N . GLY A 1 569 ? -40.399 41.033 3.196 1.00 37.25 569 GLY A N 1
ATOM 4707 C CA . GLY A 1 569 ? -39.862 42.373 3.332 1.00 37.25 569 GLY A CA 1
ATOM 4708 C C . GLY A 1 569 ? -38.352 42.224 3.427 1.00 37.25 569 GLY A C 1
ATOM 4709 O O . GLY A 1 569 ? -37.834 42.004 4.518 1.00 37.25 569 GLY A O 1
ATOM 4710 N N . GLU A 1 570 ? -37.720 42.187 2.250 1.00 39.44 570 GLU A N 1
ATOM 4711 C CA . GLU A 1 570 ? -36.472 42.879 1.882 1.00 39.44 570 GLU A CA 1
ATOM 4712 C C . GLU A 1 570 ? -35.497 43.116 3.058 1.00 39.44 570 GLU A C 1
ATOM 4714 O O . GLU A 1 570 ? -35.775 43.844 4.002 1.00 39.44 570 GLU A O 1
ATOM 4719 N N . GLY A 1 571 ? -34.329 42.483 3.109 1.00 36.56 571 GLY A N 1
ATOM 4720 C CA . GLY A 1 571 ? -33.281 42.696 2.122 1.00 36.56 571 GLY A CA 1
ATOM 4721 C C . GLY A 1 571 ? -32.416 43.879 2.555 1.00 36.56 571 GLY A C 1
ATOM 4722 O O . GLY A 1 571 ? -32.660 44.989 2.121 1.00 36.56 571 GLY A O 1
ATOM 4723 N N . GLU A 1 572 ? -31.390 43.629 3.370 1.00 34.22 572 GLU A N 1
ATOM 4724 C CA . GLU A 1 572 ? -30.136 44.381 3.256 1.00 34.22 572 GLU A CA 1
ATOM 4725 C C . GLU A 1 572 ? -28.987 43.521 3.791 1.00 34.22 572 GLU A C 1
ATOM 4727 O O . GLU A 1 572 ? -28.733 43.383 4.989 1.00 34.22 572 GLU A O 1
ATOM 4732 N N . SER A 1 573 ? -28.346 42.837 2.848 1.00 41.00 573 SER A N 1
ATOM 4733 C CA . SER A 1 573 ? -26.920 42.584 2.918 1.00 41.00 573 SER A CA 1
ATOM 4734 C C . SER A 1 573 ? -26.209 43.908 2.658 1.00 41.00 573 SER A C 1
ATOM 4736 O O . SER A 1 573 ? -26.325 44.416 1.548 1.00 41.00 573 SER A O 1
ATOM 4738 N N . ASP A 1 574 ? -25.427 44.382 3.620 1.00 42.75 574 ASP A N 1
ATOM 4739 C CA . ASP A 1 574 ? -24.204 45.111 3.301 1.00 42.75 574 ASP A CA 1
ATOM 4740 C C . ASP A 1 574 ? -23.017 44.206 3.649 1.00 42.75 574 ASP A C 1
ATOM 4742 O O . ASP A 1 574 ? -22.798 43.800 4.794 1.00 42.75 574 ASP A O 1
ATOM 4746 N N . TYR A 1 575 ? -22.330 43.809 2.580 1.00 44.88 575 TYR A N 1
ATOM 4747 C CA . TYR A 1 575 ? -20.880 43.667 2.549 1.00 44.88 575 TYR A CA 1
ATOM 4748 C C . TYR A 1 575 ? -20.268 45.079 2.412 1.00 44.88 575 TYR A C 1
ATOM 4750 O O . TYR A 1 575 ? -20.943 45.966 1.901 1.00 44.88 575 TYR A O 1
ATOM 4758 N N . ASP A 1 576 ? -18.990 45.201 2.799 1.00 48.47 576 ASP A N 1
ATOM 4759 C CA . ASP A 1 576 ? -18.120 46.394 2.955 1.00 48.47 576 ASP A CA 1
ATOM 4760 C C . ASP A 1 576 ? -18.159 46.940 4.407 1.00 48.47 576 ASP A C 1
ATOM 4762 O O . ASP A 1 576 ? -19.172 47.465 4.850 1.00 48.47 576 ASP A O 1
ATOM 4766 N N . GLU A 1 577 ? -17.152 46.791 5.284 1.00 46.56 577 GLU A N 1
ATOM 4767 C CA . GLU A 1 577 ? -15.684 46.619 5.167 1.00 46.56 577 GLU A CA 1
ATOM 4768 C C . GLU A 1 577 ? -15.107 45.497 6.057 1.00 46.56 577 GLU A C 1
ATOM 4770 O O . GLU A 1 577 ? -15.603 45.290 7.194 1.00 46.56 577 GLU A O 1
#

Foldseek 3Di:
DDPVVLVVLLVLVLPDDLVLLVLLVQLLVVCVVVVDDLDLVSSVVSSVVSCVVVVHPPPDPPPPSSVSLNSLCPPDVPDRSVVSSVVSCVVSVHDNDDVPPPDDDDDDDDDDDDDDDDDPPDDDPVPDPPCPPVVNVVVVVVVVVVVVVVVVVVVVVVVPPPPPDPDPDDDDDDDDDDDDDDDDDDDPVVVVVVVVVVVVVVVVVVVVVVVVVVVVVVVVVVVVVVVVVVVVVVVVVVVVVVVVVVVVVVVVVVVVVVVVVVVVVVVVVVVVVVVVVVVVVVVVVVVVVVVVVVVVVVVVVVVVVVVVVVVVVVVVVVVVVVVVVVVVVVVVVVVVVVVVVCVVVVVPPVPPPPPPVVVVVVVVVVVVVVVVVVVVVVVVVVVVVVVVVVVVVVVVVVVVVVVVVVVVVVVVVVVVVVVVVVVVVVVVVVCCVVVVPPDPPVVVVVVVVVVVVVVVVVVVVVVVVVVVVVVVVVVVVVVVVVVVVVVVVVVVVVVVVVVVVVVVVVVVVVVVVVVVVVVVVVVVVVVDDDPDPPPPPPVVPVPDDDDDDDDDDDDDDDDDDDDDDDDDDDDDDDDDD

Secondary structure (DSSP, 8-state):
--HHHHHHHHHHHTTS-HHHHHHHHHHHHHHHHTT----HHHHHHHHHHHHHHTT-----TT-HHHHHHHHHHHS-TTS-HHHHHHHHHHHHT-----TT-------------------------TT---TT-HHHHHHHHHHHHHHHHHHHHHHHHHHHS-----------------------PPPHHHHHHHHHHHHHHHHHHHHHHHHHHHHHHHHHHHHHHHHHHHHHHHHHHHHHHHHHHHHHHHHHHHHHHHHHHHHHHHHHHHHHHHHHHHHHHHHHHHHHHHHHHHHHHHHHHHHHHHHHHHHHHHHHHHHHHHHHHHHHHHHHHHHHHHHHHHHHHTTTSTTTTTTTHHHHHHHHHHHHHHHHHHHHHHHHHHHHHHHHHHHHHHHHHHHHHHHHHHHHHHHHHHHHHHHHHHHHHHHHHHHHHHH----TTTHHHHHHHHHHHHHHHHHHHHHHHHHHHHHHHHHHHHHHHHHHHHHHHHHHHHHHHHHHHHHHHHHHHHHHHHHHHHHHHHHHHHT----SGGGGGSTTSSS----------------------------------

Organism: NCBI:txid215243